Protein AF-A0A0R3T0G6-F1 (afdb_monomer)

Organism: Rodentolepis nana (NCBI:txid102285)

InterPro domains:
  IPR041491 TRPM, SLOG domain [PF18139] (100-317)
  IPR050927 Transient receptor potential cation channel M [PTHR13800] (101-394)

Nearest PDB structures (foldseek):
  8bdc-assembly1_A  TM=7.929E-01  e=3.494E-20  Homo sapiens
  6puu-assembly1_A  TM=8.018E-01  e=2.169E-19  Homo sapiens
  7aov-assembly2_B  TM=7.720E-01  e=1.718E-18  Danio rerio
  6d73-assembly1_C  TM=7.377E-01  e=2.191E-12  Danio rerio
  8e4n-assembly1_A  TM=6.804E-01  e=4.549E-12  Mus musculus

pLDDT: mean 75.4, std 18.1, range [27.94, 96.12]

Mean predicted aligned error: 11.77 Å

Foldseek 3Di:
DDDDDDDDDPDPPPPPDQPVVVQQVPAFFKAQAEAAFDDDDPVSNQAGPLGDGVVPHDHDPPYDPPDHDDDLVSIDTDGGDQFDFAEDEDDDDDDQDDDAPLVLVQCQLQVAEEEEQQFPDPVVNNVQNSQVVQVVVVVPDPDPRPRHAYERQHACQQAPQSVQRGDPPDPPDSGDYTYDYADPPPPPAWRGHGDPRHPYYHHQHSNRHRDRVVRCSLVVVVVVVVVQQDDPDDPAGGAAEAEEDAADALVVLVSLLVCVVVLHAYEQAAPRHHVSPLLVLLLVQCVVPVVDLDHDPVSLVVSLVSLVVRCVVCVVVDDPPDDSVVSSVSSNSNNVSVLRYFYDYPPPPVDPDRSSLRRLLSSLSSPDPDLVRSCVSCVLSVHNVSSVVPVVVPPDDDDDDDDDHDNSYHYYYD

Secondary structure (DSSP, 8-state):
------------------HHHHHHHH-EEEEE-S--BPSSSTTGGGBBTTS-BGGGS---SS--TT--S--GGGEEEEEE-S--SEEEEE-S-----S--HHHHHHHHHHTPEEEE--BSSHHHH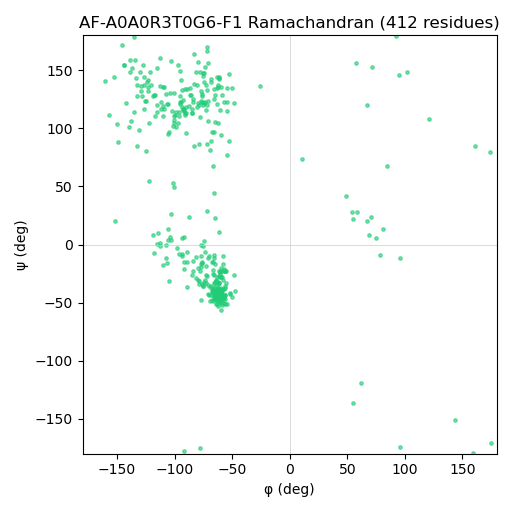HHHHHHHHHHHHHTT-SS-PPPPEEEEEEEGGGBTTGGGGS--S-TT-SS-EEEEE------SSSPBPBPSS-SEEEEE--S--S-SGGG-HHHHHHHHHHHHHS-SSTT-----EEEEEES--THHHHHHHHHHHTT--EEEE-SSSHHHHHHHHHHHHHHHTTTSSS--HHHHHHHHHHHHHHHHHTTTT--TT--HHHHHHHHHHHHHTGGGEEEE-TT-TT----HHHHHHHHHHHHS-S-HHHHHHHHHHTT-HHHHTTTTTTTT---------------EEE-

Solvent-accessible surface area (backbone atoms only — not comparable to full-atom values): 24269 Å² total; per-residue (Å²): 137,88,81,89,84,86,87,85,76,89,69,83,77,78,75,81,71,56,70,67,60,53,44,44,73,76,38,63,39,43,37,40,42,62,89,37,63,30,87,69,66,87,75,26,68,47,21,21,69,50,46,38,41,62,94,73,47,58,86,46,93,81,62,69,90,86,72,88,71,83,57,78,84,42,44,41,78,75,46,53,49,59,59,77,72,45,80,44,77,53,78,86,80,88,87,83,63,93,71,28,69,50,60,40,50,26,33,70,55,42,58,29,35,38,38,33,56,42,41,64,47,80,72,47,47,34,58,35,33,30,48,55,51,53,54,60,61,43,78,78,44,99,58,88,65,82,79,78,49,28,38,15,56,29,38,44,36,25,40,38,67,47,72,43,52,42,65,78,87,65,98,81,50,103,65,45,73,32,63,35,69,66,61,85,71,85,59,92,68,69,50,37,21,69,43,85,68,51,72,41,76,48,71,42,67,67,30,39,22,60,38,69,83,81,30,51,45,68,62,50,46,53,54,51,52,52,56,48,40,44,39,96,46,96,92,51,62,30,39,53,57,37,40,42,42,63,18,46,56,77,68,50,47,59,52,51,42,54,36,50,78,72,71,37,24,35,38,36,29,29,89,52,40,62,47,17,34,53,50,44,52,55,49,52,50,41,68,74,25,73,89,49,96,56,73,54,71,68,59,47,53,50,53,42,51,53,42,45,52,52,49,59,78,38,50,93,76,59,52,96,83,69,47,46,66,61,51,49,53,37,48,54,54,48,60,73,43,50,69,39,53,35,77,44,52,88,84,46,80,86,50,94,70,49,55,37,56,49,54,51,47,31,51,39,64,59,40,63,93,48,67,65,61,33,50,53,51,30,55,66,47,71,38,52,75,65,47,62,68,60,53,68,76,52,92,74,88,82,92,76,94,82,90,87,79,74,71,82,44,33,36,43,35,86

Structure (mmCIF, N/CA/C/O backbone):
data_AF-A0A0R3T0G6-F1
#
_entry.id   AF-A0A0R3T0G6-F1
#
loop_
_atom_site.group_PDB
_atom_site.id
_atom_site.type_symbol
_atom_site.label_atom_id
_atom_site.label_alt_id
_atom_site.label_comp_id
_atom_site.label_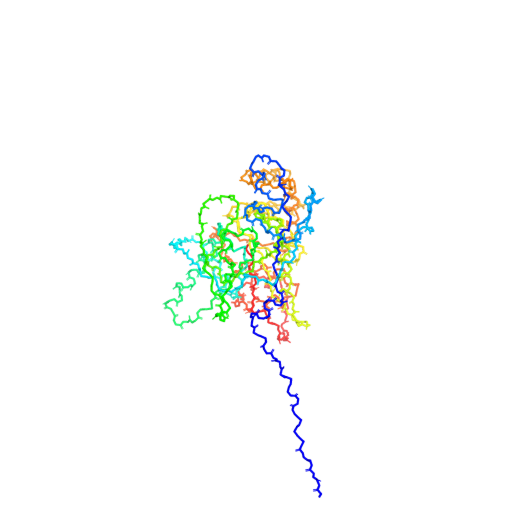asym_id
_atom_site.label_entity_id
_atom_site.label_seq_id
_atom_site.pdbx_PDB_ins_code
_atom_site.Cartn_x
_atom_site.Cartn_y
_atom_site.Cartn_z
_atom_site.occupancy
_atom_site.B_iso_or_equiv
_atom_site.auth_seq_id
_atom_site.auth_comp_id
_atom_site.auth_asym_id
_atom_site.auth_atom_id
_atom_site.pdbx_PDB_model_num
ATOM 1 N N . MET A 1 1 ? -40.912 -31.805 -55.512 1.00 36.72 1 MET A N 1
ATOM 2 C CA . MET A 1 1 ? -41.534 -31.071 -54.392 1.00 36.72 1 MET A CA 1
ATOM 3 C C . MET A 1 1 ? -40.579 -31.094 -53.217 1.00 36.72 1 MET A C 1
ATOM 5 O O . MET A 1 1 ? -40.365 -32.124 -52.598 1.00 36.72 1 MET A O 1
ATOM 9 N N . SER A 1 2 ? -39.932 -29.956 -53.027 1.00 33.06 2 SER A N 1
ATOM 10 C CA . SER A 1 2 ? -39.100 -29.554 -51.898 1.00 33.06 2 SER A CA 1
ATOM 11 C C . SER A 1 2 ? -39.888 -29.522 -50.587 1.00 33.06 2 SER A C 1
ATOM 13 O O . SER A 1 2 ? -41.021 -29.050 -50.604 1.00 33.06 2 SER A O 1
ATOM 15 N N . ASN A 1 3 ? -39.270 -29.900 -49.460 1.00 27.94 3 ASN A N 1
ATOM 16 C CA . ASN A 1 3 ? -39.551 -29.234 -48.184 1.00 27.94 3 ASN A CA 1
ATOM 17 C C . ASN A 1 3 ? -38.429 -29.372 -47.135 1.00 27.94 3 ASN A C 1
ATOM 19 O O . ASN A 1 3 ? -38.175 -30.434 -46.577 1.00 27.94 3 ASN A O 1
ATOM 23 N N . ASN A 1 4 ? -37.818 -28.212 -46.890 1.00 30.08 4 ASN A N 1
ATOM 24 C CA . ASN A 1 4 ? -37.113 -27.714 -45.709 1.00 30.08 4 ASN A CA 1
ATOM 25 C C . ASN A 1 4 ? -37.511 -28.304 -44.344 1.00 30.08 4 ASN A C 1
ATOM 27 O O . ASN A 1 4 ? -38.683 -28.244 -43.980 1.00 30.08 4 ASN A O 1
ATOM 31 N N . ARG A 1 5 ? -36.495 -28.616 -43.524 1.00 31.72 5 ARG A N 1
ATOM 32 C CA . ARG A 1 5 ? -36.278 -28.109 -42.144 1.00 31.72 5 ARG A CA 1
ATOM 33 C C . ARG A 1 5 ? -34.750 -28.103 -41.938 1.00 31.72 5 ARG A C 1
ATOM 35 O O . ARG A 1 5 ? -34.144 -29.160 -41.934 1.00 31.72 5 ARG A O 1
ATOM 42 N N . GLY A 1 6 ? -34.029 -26.985 -41.978 1.00 29.14 6 GLY A N 1
ATOM 43 C CA . GLY A 1 6 ? -34.142 -25.860 -41.057 1.00 29.14 6 GLY A CA 1
ATOM 44 C C . GLY A 1 6 ? -33.298 -26.118 -39.801 1.00 29.14 6 GLY A C 1
ATOM 45 O O . GLY A 1 6 ? -33.872 -26.316 -38.740 1.00 29.14 6 GLY A O 1
ATOM 46 N N . SER A 1 7 ? -31.961 -26.143 -39.916 1.00 30.02 7 SER A N 1
ATOM 47 C CA . SER A 1 7 ? -31.064 -26.083 -38.751 1.00 30.02 7 SER A CA 1
ATOM 48 C C . SER A 1 7 ? -30.452 -24.688 -38.676 1.00 30.02 7 SER A C 1
ATOM 50 O O . SER A 1 7 ? -29.509 -24.353 -39.391 1.00 30.02 7 SER A O 1
ATOM 52 N N . ILE A 1 8 ? -31.070 -23.849 -37.848 1.00 38.97 8 ILE A N 1
ATOM 53 C CA . ILE A 1 8 ? -30.521 -22.577 -37.395 1.00 38.97 8 ILE A CA 1
ATOM 54 C C . ILE A 1 8 ? -29.906 -22.854 -36.028 1.00 38.97 8 ILE A C 1
ATOM 56 O O . ILE A 1 8 ? -30.617 -22.942 -35.033 1.00 38.97 8 ILE A O 1
ATOM 60 N N . THR A 1 9 ? -28.583 -22.930 -35.970 1.00 34.03 9 THR A N 1
ATOM 61 C CA . THR A 1 9 ? -27.836 -22.660 -34.741 1.00 34.03 9 THR A CA 1
ATOM 62 C C . THR A 1 9 ? -26.688 -21.724 -35.088 1.00 34.03 9 THR A C 1
ATOM 64 O O . THR A 1 9 ? -25.561 -22.149 -35.326 1.00 34.03 9 THR A O 1
ATOM 67 N N . LYS A 1 10 ? -26.980 -20.416 -35.116 1.00 35.62 10 LYS A N 1
ATOM 68 C CA . LYS A 1 10 ? -25.964 -19.394 -34.834 1.00 35.62 10 LYS A CA 1
ATOM 69 C C . LYS A 1 10 ? -25.633 -19.507 -33.345 1.00 35.62 10 LYS A C 1
ATOM 71 O O . LYS A 1 10 ? -26.196 -18.791 -32.524 1.00 35.62 10 LYS A O 1
ATOM 76 N N . GLY A 1 11 ? -24.779 -20.468 -33.010 1.00 30.89 11 GLY A N 1
ATOM 77 C CA . GLY A 1 11 ? -24.070 -20.474 -31.741 1.00 30.89 11 GLY A CA 1
ATOM 78 C C . GLY A 1 11 ? -23.012 -19.384 -31.805 1.00 30.89 11 GLY A C 1
ATOM 79 O O . GLY A 1 11 ? -22.123 -19.422 -32.650 1.00 30.89 11 GLY A O 1
ATOM 80 N N . THR A 1 12 ? -23.150 -18.373 -30.961 1.00 35.06 12 THR A N 1
ATOM 81 C CA . THR A 1 12 ? -22.113 -17.391 -30.661 1.00 35.06 12 THR A CA 1
ATOM 82 C C . THR A 1 12 ? -20.902 -18.129 -30.086 1.00 35.06 12 THR A C 1
ATOM 84 O O . THR A 1 12 ? -20.839 -18.401 -28.890 1.00 35.06 12 THR A O 1
ATOM 87 N N . GLU A 1 13 ? -19.939 -18.483 -30.938 1.00 34.31 13 GLU A N 1
ATOM 88 C CA . GLU A 1 13 ? -18.607 -18.902 -30.502 1.00 34.31 13 GLU A CA 1
ATOM 89 C C . GLU A 1 13 ? -17.911 -17.699 -29.854 1.00 34.31 13 GLU A C 1
ATOM 91 O O . GLU A 1 13 ? -17.330 -16.842 -30.523 1.00 34.31 13 GLU A O 1
ATOM 96 N N . VAL A 1 14 ? -17.972 -17.613 -28.524 1.00 41.06 14 VAL A N 1
ATOM 97 C CA . VAL A 1 14 ? -17.031 -16.792 -27.759 1.00 41.06 14 VAL A CA 1
ATOM 98 C C . VAL A 1 14 ? -15.671 -17.466 -27.898 1.00 41.06 14 VAL A C 1
ATOM 100 O O . VAL A 1 14 ? -15.364 -18.446 -27.226 1.00 41.06 14 VAL A O 1
ATOM 103 N N . ARG A 1 15 ? -14.874 -16.976 -28.845 1.00 45.06 15 ARG A N 1
ATOM 104 C CA . ARG A 1 15 ? -13.513 -17.443 -29.102 1.00 45.06 15 ARG A CA 1
ATOM 105 C C . ARG A 1 15 ? -12.660 -17.114 -27.872 1.00 45.06 15 ARG A C 1
ATOM 107 O O . ARG A 1 15 ? -12.347 -15.950 -27.639 1.00 45.06 15 ARG A O 1
ATOM 114 N N . THR A 1 16 ? -12.319 -18.118 -27.066 1.00 47.94 16 THR A N 1
ATOM 115 C CA . THR A 1 16 ? -11.455 -17.959 -25.889 1.00 47.94 16 THR A CA 1
ATOM 116 C C . THR A 1 16 ? -10.074 -17.487 -26.347 1.00 47.94 16 THR A C 1
ATOM 118 O O . THR A 1 16 ? -9.310 -18.249 -26.941 1.00 47.94 16 THR A O 1
ATOM 121 N N . GLU A 1 17 ? -9.763 -16.210 -26.139 1.00 59.84 17 GLU A N 1
ATOM 122 C CA . GLU A 1 17 ? -8.442 -15.652 -26.427 1.00 59.84 17 GLU A CA 1
ATOM 123 C C . GLU A 1 17 ? -7.385 -16.353 -25.554 1.00 59.84 17 GLU A C 1
ATOM 125 O O . GLU A 1 17 ? -7.606 -16.604 -24.366 1.00 59.84 17 GLU A O 1
ATOM 130 N N . ARG A 1 18 ? -6.224 -16.705 -26.130 1.00 78.88 18 ARG A N 1
ATOM 131 C CA . ARG A 1 18 ? -5.099 -17.228 -25.337 1.00 78.88 18 ARG A CA 1
ATOM 132 C C . ARG A 1 18 ? -4.639 -16.131 -24.372 1.00 78.88 18 ARG A C 1
ATOM 134 O O . ARG A 1 18 ? -4.458 -14.996 -24.800 1.00 78.88 18 ARG A O 1
ATOM 141 N N . LYS A 1 19 ? -4.403 -16.473 -23.099 1.00 80.31 19 LYS A N 1
ATOM 142 C CA . LYS A 1 19 ? -4.016 -15.519 -22.036 1.00 80.31 19 LYS A CA 1
ATOM 143 C C . LYS A 1 19 ? -2.889 -14.564 -22.455 1.00 80.31 19 LYS A C 1
ATOM 145 O O . LYS A 1 19 ? -2.961 -13.378 -22.170 1.00 80.31 19 LYS A O 1
ATOM 150 N N . GLU A 1 20 ? -1.887 -15.062 -23.174 1.00 80.44 20 GLU A N 1
ATOM 151 C CA . GLU A 1 20 ? -0.769 -14.263 -23.695 1.00 80.44 20 GLU A CA 1
ATOM 152 C C . GLU A 1 20 ? -1.217 -13.169 -24.672 1.00 80.44 20 GLU A C 1
ATOM 154 O O . GLU A 1 20 ? -0.789 -12.025 -24.549 1.00 80.44 20 GLU A O 1
ATOM 159 N N . ALA A 1 21 ? -2.111 -13.501 -25.609 1.00 84.25 21 ALA A N 1
ATOM 160 C CA . ALA A 1 21 ? -2.641 -12.546 -26.578 1.00 84.25 21 ALA A CA 1
ATOM 161 C C . ALA A 1 21 ? -3.460 -11.456 -25.875 1.00 84.25 21 ALA A C 1
ATOM 163 O O . ALA A 1 21 ? -3.279 -10.273 -26.163 1.00 84.25 21 ALA A O 1
ATOM 164 N N . PHE A 1 22 ? -4.265 -11.844 -24.878 1.00 88.44 22 PHE A N 1
ATOM 165 C CA . PHE A 1 22 ? -4.980 -10.889 -24.035 1.00 88.44 22 PHE A CA 1
ATOM 166 C C . PHE A 1 22 ? -4.008 -9.945 -23.314 1.00 88.44 22 PHE A C 1
ATOM 168 O O . PHE A 1 22 ? -4.213 -8.731 -23.329 1.00 88.44 22 PHE A O 1
ATOM 175 N N . ILE A 1 23 ? -2.934 -10.478 -22.718 1.00 88.62 23 ILE A N 1
ATOM 176 C CA . ILE A 1 23 ? -1.957 -9.675 -21.974 1.00 88.62 23 ILE A CA 1
ATOM 177 C C . ILE A 1 23 ? -1.241 -8.684 -22.899 1.00 88.62 23 ILE A C 1
ATOM 179 O O . ILE A 1 23 ? -1.234 -7.486 -22.627 1.00 88.62 23 ILE A O 1
ATOM 183 N N . GLN A 1 24 ? -0.691 -9.157 -24.017 1.00 86.31 24 GLN A N 1
ATOM 184 C CA . GLN A 1 24 ? 0.050 -8.314 -24.963 1.00 86.31 24 GLN A CA 1
ATOM 185 C C . GLN A 1 24 ? -0.830 -7.235 -25.606 1.00 86.31 24 GLN A C 1
ATOM 187 O O . GLN A 1 24 ? -0.342 -6.169 -25.975 1.00 86.31 24 GLN A O 1
ATOM 192 N N . ARG A 1 25 ? -2.134 -7.495 -25.732 1.00 90.25 25 ARG A N 1
ATOM 193 C CA . ARG A 1 25 ? -3.093 -6.540 -26.285 1.00 90.25 25 ARG A CA 1
ATOM 194 C C . ARG A 1 25 ? -3.469 -5.422 -25.312 1.00 90.25 25 ARG A C 1
ATOM 196 O O . ARG A 1 25 ? -3.755 -4.317 -25.764 1.00 90.25 25 ARG A O 1
ATOM 203 N N . HIS A 1 26 ? -3.520 -5.707 -24.012 1.00 92.81 26 HIS A N 1
ATOM 204 C CA . HIS A 1 26 ? -4.090 -4.785 -23.021 1.00 92.81 26 HIS A CA 1
ATOM 205 C C . HIS A 1 26 ? -3.058 -4.153 -22.083 1.00 92.81 26 HIS A C 1
ATOM 207 O O . HIS A 1 26 ? -3.363 -3.137 -21.460 1.00 92.81 26 HIS A O 1
ATOM 213 N N . PHE A 1 27 ? -1.851 -4.712 -21.987 1.00 93.81 27 PHE A N 1
ATOM 214 C CA . PHE A 1 27 ? -0.797 -4.206 -21.112 1.00 93.81 27 PHE A CA 1
ATOM 215 C C . PHE A 1 27 ? 0.444 -3.824 -21.914 1.00 93.81 27 PHE A C 1
ATOM 217 O O . PHE A 1 27 ? 0.890 -4.551 -22.800 1.00 93.81 27 PHE A O 1
ATOM 224 N N . SER A 1 28 ? 1.026 -2.683 -21.563 1.00 94.25 28 SER A N 1
ATOM 225 C CA . SER A 1 28 ? 2.181 -2.082 -22.228 1.00 94.25 28 SER A CA 1
ATOM 226 C C . SER A 1 28 ? 3.209 -1.618 -21.203 1.00 94.25 28 SER A C 1
ATOM 228 O O . SER A 1 28 ? 2.833 -1.338 -20.066 1.00 94.25 28 SER A O 1
ATOM 230 N N . TYR A 1 29 ? 4.463 -1.456 -21.615 1.00 93.50 29 TYR A N 1
ATOM 231 C CA . TYR A 1 29 ? 5.518 -0.879 -20.774 1.00 93.50 29 TYR A CA 1
ATOM 232 C C . TYR A 1 29 ? 5.990 0.479 -21.309 1.00 93.50 29 TYR A C 1
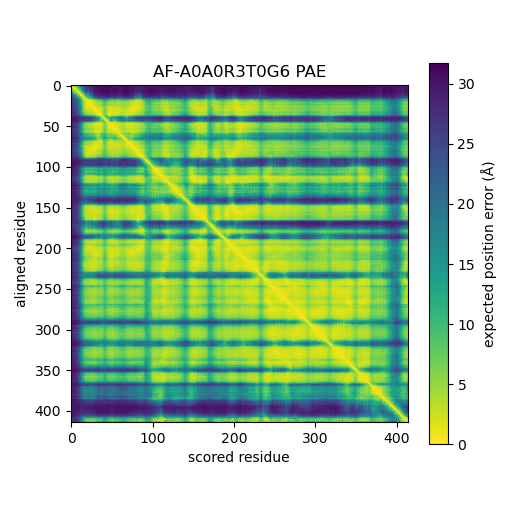ATOM 234 O O . TYR A 1 29 ? 5.752 0.830 -22.474 1.00 93.50 29 TYR A O 1
ATOM 242 N N . LYS A 1 30 ? 6.631 1.259 -20.437 1.00 94.75 30 LYS A N 1
ATOM 243 C CA . LYS A 1 30 ? 7.059 2.634 -20.705 1.00 94.75 30 LYS A CA 1
ATOM 244 C C . LYS A 1 30 ? 8.543 2.811 -20.422 1.00 94.75 30 LYS A C 1
ATOM 246 O O . LYS A 1 30 ? 9.065 2.280 -19.445 1.00 94.75 30 LYS A O 1
ATOM 251 N N . GLU A 1 31 ? 9.203 3.631 -21.230 1.00 94.75 31 GLU A N 1
ATOM 252 C CA . GLU A 1 31 ? 10.602 4.010 -21.018 1.00 94.75 31 GLU A CA 1
ATOM 253 C C . GLU A 1 31 ? 10.817 5.504 -21.262 1.00 94.75 31 GLU A C 1
ATOM 255 O O . GLU A 1 31 ? 10.121 6.136 -22.057 1.00 94.75 31 GLU A O 1
ATOM 260 N N . CYS A 1 32 ? 11.814 6.065 -20.577 1.00 94.50 32 CYS A N 1
ATOM 261 C CA . CYS A 1 32 ? 12.306 7.409 -20.855 1.00 94.50 32 CYS A CA 1
ATOM 262 C C . CYS A 1 32 ? 13.132 7.384 -22.148 1.00 94.50 32 CYS A C 1
ATOM 264 O O . CYS A 1 32 ? 14.113 6.650 -22.244 1.00 94.50 32 CYS A O 1
ATOM 266 N N . THR A 1 33 ? 12.755 8.175 -23.150 1.00 93.25 33 THR A N 1
ATOM 267 C CA . THR A 1 33 ? 13.373 8.147 -24.486 1.00 93.25 33 THR A CA 1
ATOM 268 C C . THR A 1 33 ? 14.571 9.080 -24.622 1.00 93.25 33 THR A C 1
ATOM 270 O O . THR A 1 33 ? 15.354 8.928 -25.558 1.00 93.25 33 THR A O 1
ATOM 273 N N . GLN A 1 34 ? 14.744 10.020 -23.687 1.00 90.56 34 GLN A N 1
ATOM 274 C CA . GLN A 1 34 ? 15.850 10.980 -23.676 1.00 90.56 34 GLN A CA 1
ATOM 275 C C . GLN A 1 34 ? 16.554 10.985 -22.323 1.00 90.56 34 GLN A C 1
ATOM 277 O O . GLN A 1 34 ? 15.931 11.197 -21.283 1.00 90.56 34 GLN A O 1
ATOM 282 N N . PHE A 1 35 ? 17.874 10.820 -22.346 1.00 90.56 35 PHE A N 1
ATOM 283 C CA . PHE A 1 35 ? 18.688 10.976 -21.149 1.00 90.56 35 PHE A CA 1
ATOM 284 C C . PHE A 1 35 ? 18.894 12.466 -20.861 1.00 90.56 35 PHE A C 1
ATOM 286 O O . PHE A 1 35 ? 19.637 13.137 -21.575 1.00 90.56 35 PHE A O 1
ATOM 293 N N . ILE A 1 36 ? 18.268 12.960 -19.795 1.00 90.00 36 ILE A N 1
ATOM 294 C CA . ILE A 1 36 ? 18.543 14.280 -19.216 1.00 90.00 36 ILE A CA 1
ATOM 295 C C . ILE A 1 36 ? 19.191 14.066 -17.849 1.00 90.00 36 ILE A C 1
ATOM 297 O O . ILE A 1 36 ? 18.531 13.456 -17.004 1.00 90.00 36 ILE A O 1
ATOM 301 N N . PRO A 1 37 ? 20.448 14.490 -17.628 1.00 87.94 37 PRO A N 1
ATOM 302 C CA . PRO A 1 37 ? 21.138 14.266 -16.364 1.00 87.94 37 PRO A CA 1
ATOM 303 C C . PRO A 1 37 ? 20.400 14.944 -15.210 1.00 87.94 37 PRO A C 1
ATOM 305 O O . PRO A 1 37 ? 19.863 16.038 -15.365 1.00 87.94 37 PRO A O 1
ATOM 308 N N . LEU A 1 38 ? 20.385 14.287 -14.054 1.00 84.12 38 LEU A N 1
ATOM 309 C CA . LEU A 1 38 ? 19.909 14.890 -12.818 1.00 84.12 38 LEU A CA 1
ATOM 310 C C . LEU A 1 38 ? 20.961 15.904 -12.338 1.00 84.12 38 LEU A C 1
ATOM 312 O O . LEU A 1 38 ? 22.126 15.547 -12.150 1.00 84.12 38 LEU A O 1
ATOM 316 N N . ASP A 1 39 ? 20.572 17.164 -12.155 1.00 71.12 39 ASP A N 1
ATOM 317 C CA . ASP A 1 39 ? 21.490 18.208 -11.694 1.00 71.12 39 ASP A CA 1
ATOM 318 C C . ASP A 1 39 ? 21.841 18.019 -10.204 1.00 71.12 39 ASP A C 1
ATOM 320 O O . ASP A 1 39 ? 20.960 17.831 -9.367 1.00 71.12 39 ASP A O 1
ATOM 324 N N . GLY A 1 40 ? 23.137 18.096 -9.864 1.00 59.25 40 GLY A N 1
ATOM 325 C CA . GLY A 1 40 ? 23.633 18.111 -8.478 1.00 59.25 40 GLY A CA 1
ATOM 326 C C . GLY A 1 40 ? 24.606 16.979 -8.113 1.00 59.25 40 GLY A C 1
ATOM 327 O O . GLY A 1 40 ? 24.208 15.848 -7.869 1.00 59.25 40 GLY A O 1
ATOM 328 N N . SER A 1 41 ? 25.892 17.319 -7.949 1.00 50.22 41 SER A N 1
ATOM 329 C CA . SER A 1 41 ? 27.036 16.438 -7.613 1.00 50.22 41 SER A CA 1
ATOM 330 C C . SER A 1 41 ? 27.519 15.480 -8.720 1.00 50.22 41 SER A C 1
ATOM 332 O O . SER A 1 41 ? 26.779 15.051 -9.603 1.00 50.22 41 SER A O 1
ATOM 334 N N . THR A 1 42 ? 28.805 15.125 -8.663 1.00 52.94 42 THR A N 1
ATOM 335 C CA . THR A 1 42 ? 29.534 14.302 -9.651 1.00 52.94 42 THR A CA 1
ATOM 336 C C . THR A 1 42 ? 28.947 12.898 -9.862 1.00 52.94 42 THR A C 1
ATOM 338 O O . THR A 1 42 ? 29.120 12.328 -10.936 1.00 52.94 42 THR A O 1
ATOM 341 N N . ASN A 1 43 ? 28.191 12.357 -8.896 1.00 51.97 43 ASN A N 1
ATOM 342 C CA . ASN A 1 43 ? 27.477 11.077 -9.025 1.00 51.97 43 ASN A CA 1
ATOM 343 C C . ASN A 1 43 ? 26.105 11.195 -9.722 1.00 51.97 43 ASN A C 1
ATOM 345 O O . AS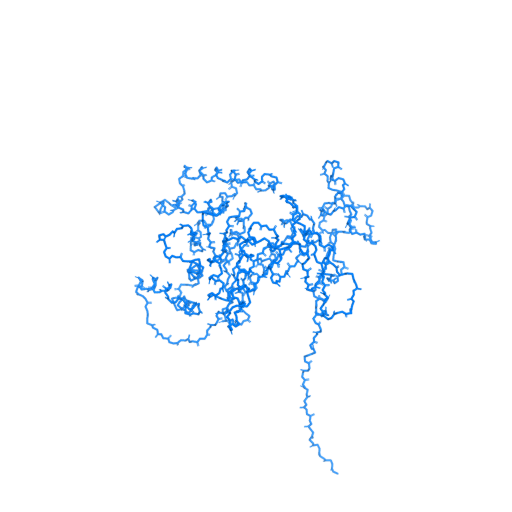N A 1 43 ? 25.626 10.207 -10.287 1.00 51.97 43 ASN A O 1
ATOM 349 N N . ALA A 1 44 ? 25.476 12.377 -9.725 1.00 54.38 44 ALA A N 1
ATOM 350 C CA . ALA A 1 44 ? 24.205 12.605 -10.421 1.00 54.38 44 ALA A CA 1
ATOM 351 C C . ALA A 1 44 ? 24.376 12.768 -11.938 1.00 54.38 44 ALA A C 1
ATOM 353 O O . ALA A 1 44 ? 23.458 12.457 -12.692 1.00 54.38 44 ALA A O 1
ATOM 354 N N . GLN A 1 45 ? 25.594 13.078 -12.407 1.00 58.88 45 GLN A N 1
ATOM 355 C CA . GLN A 1 45 ? 25.942 13.077 -13.837 1.00 58.88 45 GLN A CA 1
ATOM 356 C C . GLN A 1 45 ? 25.722 11.716 -14.529 1.00 58.88 45 GLN A C 1
ATOM 358 O O . GLN A 1 45 ? 25.669 11.652 -15.757 1.00 58.88 45 GLN A O 1
ATOM 363 N N . ASN A 1 46 ? 25.579 10.621 -13.768 1.00 83.12 46 ASN A N 1
ATOM 364 C CA . ASN A 1 46 ? 25.346 9.279 -14.304 1.00 83.12 46 ASN A CA 1
ATOM 365 C C . ASN A 1 46 ? 23.891 8.789 -14.169 1.00 83.12 46 ASN A C 1
ATOM 367 O O . ASN A 1 46 ? 23.609 7.623 -14.460 1.00 83.12 46 ASN A O 1
ATOM 371 N N . ARG A 1 47 ? 22.958 9.637 -13.718 1.00 88.44 47 ARG A N 1
ATOM 372 C CA . ARG A 1 47 ? 21.529 9.308 -13.629 1.00 88.44 47 ARG A CA 1
ATOM 373 C C . ARG A 1 47 ? 20.699 10.305 -14.413 1.00 88.44 47 ARG A C 1
ATOM 375 O O . ARG A 1 47 ? 20.984 11.495 -14.409 1.00 88.44 47 ARG A O 1
ATOM 382 N N . CYS A 1 48 ? 19.665 9.805 -15.071 1.00 91.19 48 CYS A N 1
ATOM 383 C CA . CYS A 1 48 ? 18.662 10.640 -15.696 1.00 91.19 48 CYS A CA 1
ATOM 384 C C . CYS A 1 48 ? 17.667 11.150 -14.643 1.00 91.19 48 CYS A C 1
ATOM 386 O O . CYS A 1 48 ? 17.460 10.488 -13.627 1.00 91.19 48 CYS A O 1
ATOM 388 N N . CYS A 1 49 ? 16.986 12.264 -14.906 1.00 90.31 49 CYS A N 1
ATOM 389 C CA . CYS A 1 49 ? 15.841 12.736 -14.124 1.00 90.31 49 CYS A CA 1
ATOM 390 C C . CYS A 1 49 ? 14.693 11.713 -14.014 1.00 90.31 49 CYS A C 1
ATOM 392 O O . CYS A 1 49 ? 13.947 11.748 -13.042 1.00 90.31 49 CYS A O 1
ATOM 394 N N . CYS A 1 50 ? 14.575 10.750 -14.941 1.00 90.81 50 CYS A N 1
ATOM 395 C CA . CYS A 1 50 ? 13.658 9.612 -14.776 1.00 90.81 50 CYS A CA 1
ATOM 396 C C . CYS A 1 50 ? 14.110 8.626 -13.679 1.00 90.81 50 CYS A C 1
ATOM 398 O O . CYS A 1 50 ? 13.370 7.715 -13.325 1.00 90.81 50 CYS A O 1
ATOM 400 N N . GLY A 1 51 ? 15.331 8.787 -13.163 1.00 89.75 51 GLY A N 1
ATOM 401 C CA . GLY A 1 51 ? 15.970 7.987 -12.125 1.00 89.75 51 GLY A CA 1
ATOM 402 C C . GLY A 1 51 ? 16.883 6.874 -12.644 1.00 89.75 51 GLY A C 1
ATOM 403 O O . GLY A 1 51 ? 17.638 6.297 -11.852 1.00 89.75 51 GLY A O 1
ATOM 404 N N . GLU A 1 52 ? 16.857 6.562 -13.945 1.00 90.62 52 GLU A N 1
ATOM 405 C CA . GLU A 1 52 ? 17.667 5.483 -14.526 1.00 90.62 52 GLU A CA 1
ATOM 406 C C . GLU A 1 52 ? 19.142 5.863 -14.670 1.00 90.62 52 GLU A C 1
ATOM 408 O O . GLU A 1 52 ? 19.478 7.020 -14.923 1.00 90.62 52 GLU A O 1
ATOM 413 N N . LYS A 1 53 ? 20.046 4.891 -14.529 1.00 89.31 53 LYS A N 1
ATOM 414 C CA . LYS A 1 53 ? 21.477 5.113 -14.771 1.00 89.31 53 LYS A CA 1
ATOM 415 C C . LYS A 1 53 ? 21.760 5.203 -16.270 1.00 89.31 53 LYS A C 1
ATOM 417 O O . LYS A 1 53 ? 21.153 4.484 -17.054 1.00 89.31 53 LYS A O 1
ATOM 422 N N . LYS A 1 54 ? 22.745 6.010 -16.676 1.00 88.75 54 LYS A N 1
ATOM 423 C CA . LYS A 1 54 ? 23.080 6.253 -18.094 1.00 88.75 54 LYS A CA 1
ATOM 424 C C . LYS A 1 54 ? 23.281 4.971 -18.908 1.00 88.75 54 LYS A C 1
ATOM 426 O O . LYS A 1 54 ? 22.792 4.877 -20.022 1.00 88.75 54 LYS A O 1
ATOM 431 N N . PHE A 1 55 ? 23.967 3.980 -18.340 1.00 88.00 55 PHE A N 1
ATOM 432 C CA . PHE A 1 55 ? 24.255 2.704 -19.009 1.00 88.00 55 PHE A CA 1
ATOM 433 C C . PHE A 1 55 ? 23.062 1.737 -19.082 1.00 88.00 55 PHE A C 1
ATOM 435 O O . PHE A 1 55 ? 23.112 0.774 -19.837 1.00 88.00 55 PHE A O 1
ATOM 442 N N . HIS A 1 56 ? 22.008 1.977 -18.300 1.00 87.88 56 HIS A N 1
ATOM 443 C CA . HIS A 1 56 ? 20.754 1.218 -18.323 1.00 87.88 56 HIS A CA 1
ATOM 444 C C . HIS A 1 56 ? 19.600 2.009 -18.953 1.00 87.88 56 HIS A C 1
ATOM 446 O O . HIS A 1 56 ? 18.478 1.513 -19.014 1.00 87.88 56 HIS A O 1
ATOM 452 N N . HIS A 1 57 ? 19.847 3.249 -19.376 1.00 91.88 57 HIS A N 1
ATOM 453 C CA . HIS A 1 57 ? 18.828 4.097 -19.966 1.00 91.88 57 HIS A CA 1
ATOM 454 C C . HIS A 1 57 ? 18.418 3.544 -21.333 1.00 91.88 57 HIS A C 1
ATOM 456 O O . HIS A 1 57 ? 19.265 3.115 -22.118 1.00 91.88 57 HIS A O 1
ATOM 462 N N . PHE A 1 58 ? 17.121 3.585 -21.631 1.00 89.62 58 PHE A N 1
ATOM 463 C CA . PHE A 1 58 ? 16.595 3.137 -22.913 1.00 89.62 58 PHE A CA 1
ATOM 464 C C . PHE A 1 58 ? 17.198 3.947 -24.071 1.00 89.62 58 PHE A C 1
ATOM 466 O O . PHE A 1 58 ? 17.323 5.173 -24.001 1.00 89.62 58 PHE A O 1
ATOM 473 N N . VAL A 1 59 ? 17.591 3.254 -25.139 1.00 86.75 59 VAL A N 1
ATOM 474 C CA . VAL A 1 59 ? 18.169 3.866 -26.339 1.00 86.75 59 VAL A CA 1
ATOM 475 C C . VAL A 1 59 ? 17.066 3.979 -27.384 1.00 86.75 59 VAL A C 1
ATOM 477 O O . VAL A 1 59 ? 16.710 2.995 -28.023 1.00 86.75 59 VAL A O 1
ATOM 480 N N . SER A 1 60 ? 16.502 5.179 -27.526 1.00 84.00 60 SER A N 1
ATOM 481 C CA . SER A 1 60 ? 15.483 5.462 -28.539 1.00 84.00 60 SER A CA 1
ATOM 482 C C . SER A 1 60 ? 16.119 5.716 -29.906 1.00 84.00 60 SER A C 1
ATOM 484 O O . SER A 1 60 ? 17.085 6.470 -30.009 1.00 84.00 60 SER A O 1
ATOM 486 N N . GLU A 1 61 ? 15.532 5.151 -30.962 1.00 80.06 61 GLU A N 1
ATOM 487 C CA . GLU A 1 61 ? 15.902 5.448 -32.355 1.00 80.06 61 GLU A CA 1
ATOM 488 C C . GLU A 1 61 ? 15.559 6.899 -32.747 1.00 80.06 61 GLU A C 1
ATOM 490 O O . GLU A 1 61 ? 16.221 7.492 -33.594 1.00 80.06 61 GLU A O 1
ATOM 495 N N . ASN A 1 62 ? 14.576 7.508 -32.073 1.00 79.31 62 ASN A N 1
ATOM 496 C CA . ASN A 1 62 ? 14.118 8.880 -32.304 1.00 79.31 62 ASN A CA 1
ATOM 497 C C . ASN A 1 62 ? 14.691 9.850 -31.255 1.00 79.31 62 ASN A C 1
ATOM 499 O O . ASN A 1 62 ? 13.954 10.566 -30.568 1.00 79.31 62 ASN A O 1
ATOM 503 N N . TYR A 1 63 ? 16.015 9.854 -31.080 1.00 77.62 63 TYR A N 1
ATOM 504 C CA . TYR A 1 63 ? 16.678 10.746 -30.125 1.00 77.62 63 TYR A CA 1
ATOM 505 C C . TYR A 1 63 ? 16.514 12.227 -30.530 1.00 77.62 63 TYR A C 1
ATOM 507 O O . TYR A 1 63 ? 16.800 12.603 -31.667 1.00 77.62 63 TYR A O 1
ATOM 515 N N . ARG A 1 64 ? 16.053 13.088 -29.611 1.00 79.75 64 ARG A N 1
ATOM 516 C CA . ARG A 1 64 ? 15.767 14.507 -29.887 1.00 79.75 64 ARG A CA 1
ATOM 517 C C . ARG A 1 64 ? 16.945 15.360 -29.418 1.00 79.75 64 ARG A C 1
ATOM 519 O O . ARG A 1 64 ? 17.179 15.494 -28.224 1.00 79.75 64 ARG A O 1
ATOM 526 N N . THR A 1 65 ? 17.653 16.004 -30.344 1.00 72.00 65 THR A N 1
ATOM 527 C CA . THR A 1 65 ? 18.899 16.739 -30.043 1.00 72.00 65 THR A CA 1
ATOM 528 C C . THR A 1 65 ? 18.710 18.057 -29.282 1.00 72.00 65 THR A C 1
ATOM 530 O O . THR A 1 65 ? 19.663 18.554 -28.695 1.00 72.00 65 THR A O 1
ATOM 533 N N . ASN A 1 66 ? 17.500 18.631 -29.273 1.00 76.44 66 ASN A N 1
ATOM 534 C CA . ASN A 1 66 ? 17.238 19.975 -28.731 1.00 76.44 66 ASN A CA 1
ATOM 535 C C . ASN A 1 66 ? 16.513 19.972 -27.371 1.00 76.44 66 ASN A C 1
ATOM 537 O O . ASN A 1 66 ? 15.999 21.006 -26.944 1.00 76.44 66 ASN A O 1
ATOM 541 N N . VAL A 1 67 ? 16.429 18.828 -26.688 1.00 77.69 67 VAL A N 1
ATOM 542 C CA . VAL A 1 67 ? 15.774 18.733 -25.375 1.00 77.69 67 VAL A CA 1
ATOM 543 C C . VAL A 1 67 ? 16.806 18.969 -24.276 1.00 77.69 67 VAL A C 1
ATOM 545 O O . VAL A 1 67 ? 17.686 18.146 -24.061 1.00 77.69 67 VAL A O 1
ATOM 548 N N . GLN A 1 68 ? 16.690 20.097 -23.575 1.00 77.56 68 GLN A N 1
ATOM 549 C CA . GLN A 1 68 ? 17.610 20.469 -22.488 1.00 77.56 68 GLN A CA 1
ATOM 550 C C . GLN A 1 68 ? 16.997 20.325 -21.091 1.00 77.56 68 GLN A C 1
ATOM 552 O O . GLN A 1 68 ? 17.722 20.304 -20.102 1.00 77.56 68 GLN A O 1
ATOM 557 N N . LYS A 1 69 ? 15.667 20.213 -20.994 1.00 88.00 69 LYS A N 1
ATOM 558 C CA . LYS A 1 69 ? 14.942 20.087 -19.728 1.00 88.00 69 LYS A CA 1
ATOM 559 C C . LYS A 1 69 ? 14.111 18.814 -19.731 1.00 88.00 69 LYS A C 1
ATOM 561 O O . LYS A 1 69 ? 13.429 18.524 -20.711 1.00 88.00 69 LYS A O 1
ATOM 566 N N . TRP A 1 70 ? 14.157 18.075 -18.627 1.00 90.56 70 TRP A N 1
ATOM 567 C CA . TRP A 1 70 ? 13.349 16.874 -18.469 1.00 90.56 70 TRP A CA 1
ATOM 568 C C . TRP A 1 70 ? 11.875 17.229 -18.249 1.00 90.56 70 TRP A C 1
ATOM 570 O O . TRP A 1 70 ? 11.558 18.133 -17.473 1.00 90.56 70 TRP A O 1
ATOM 580 N N . SER A 1 71 ? 10.982 16.493 -18.906 1.00 91.00 71 SER A N 1
ATOM 581 C CA . SER A 1 71 ? 9.544 16.514 -18.644 1.00 91.00 71 SER A CA 1
ATOM 582 C C . SER A 1 71 ? 8.974 15.091 -18.700 1.00 91.00 71 SER A C 1
ATOM 584 O O . SER A 1 71 ? 9.578 14.217 -19.333 1.00 91.00 71 SER A O 1
ATOM 586 N N . PRO A 1 72 ? 7.803 14.843 -18.086 1.00 90.44 72 PRO A N 1
ATOM 587 C CA . PRO A 1 72 ? 7.119 13.553 -18.183 1.00 90.44 72 PRO A CA 1
ATOM 588 C C . PRO A 1 72 ? 6.811 13.107 -19.621 1.00 90.44 72 PRO A C 1
ATOM 590 O O . PRO A 1 72 ? 6.699 11.912 -19.862 1.00 90.44 72 PRO A O 1
ATOM 593 N N . ASP A 1 73 ? 6.743 14.032 -20.585 1.00 91.25 73 ASP A N 1
ATOM 594 C CA . ASP A 1 73 ? 6.500 13.725 -22.007 1.00 91.25 73 ASP A CA 1
ATOM 595 C C . ASP A 1 73 ? 7.647 12.945 -22.663 1.00 91.25 73 ASP A C 1
ATOM 597 O O . ASP A 1 73 ? 7.488 12.396 -23.751 1.00 91.25 73 ASP A O 1
ATOM 601 N N . LEU A 1 74 ? 8.815 12.903 -22.016 1.00 92.25 74 LEU A N 1
ATOM 602 C CA . LEU A 1 74 ? 9.945 12.083 -22.448 1.00 92.25 74 LEU A CA 1
ATOM 603 C C . LEU A 1 74 ? 9.751 10.605 -22.097 1.00 92.25 74 LEU A C 1
ATOM 605 O O . LEU A 1 74 ? 10.535 9.773 -22.546 1.00 92.25 74 LEU A O 1
ATOM 609 N N . ILE A 1 75 ? 8.738 10.267 -21.297 1.00 93.94 75 ILE A N 1
ATOM 610 C CA . ILE A 1 75 ? 8.341 8.889 -21.025 1.00 93.94 75 ILE A CA 1
ATOM 611 C C . ILE A 1 75 ? 7.282 8.475 -22.042 1.00 93.94 75 ILE A C 1
ATOM 613 O O . ILE A 1 75 ? 6.141 8.937 -22.012 1.00 93.94 75 ILE A O 1
ATOM 617 N N . GLU A 1 76 ? 7.642 7.531 -22.902 1.00 94.50 76 GLU A N 1
ATOM 618 C CA . GLU A 1 76 ? 6.774 7.043 -23.969 1.00 94.50 76 GLU A CA 1
ATOM 619 C C . GLU A 1 76 ? 6.425 5.566 -23.748 1.00 94.50 76 GLU A C 1
ATOM 621 O O . GLU A 1 76 ? 7.165 4.806 -23.118 1.00 94.50 76 GLU A O 1
ATOM 626 N N . THR A 1 77 ? 5.259 5.149 -24.245 1.00 94.56 77 THR A N 1
ATOM 627 C CA . THR A 1 77 ? 4.903 3.727 -24.304 1.00 94.56 77 THR A CA 1
ATOM 628 C C . THR A 1 77 ? 5.684 3.081 -25.441 1.00 94.56 77 THR A C 1
ATOM 630 O O . THR A 1 77 ? 5.517 3.479 -26.590 1.00 94.56 77 THR A O 1
ATOM 633 N N . ILE A 1 78 ? 6.504 2.077 -25.131 1.00 93.19 78 ILE A N 1
ATOM 634 C CA . ILE A 1 78 ? 7.405 1.464 -26.119 1.00 93.19 78 ILE A CA 1
ATOM 635 C C . ILE A 1 78 ? 6.734 0.304 -26.856 1.00 93.19 78 ILE A C 1
ATOM 637 O O . ILE A 1 78 ? 6.933 0.125 -28.054 1.00 93.19 78 ILE A O 1
ATOM 641 N N . GLY A 1 79 ? 5.909 -0.480 -26.162 1.00 91.62 79 GLY A N 1
ATOM 642 C CA . GLY A 1 79 ? 5.221 -1.613 -26.769 1.00 91.62 79 GLY A CA 1
ATOM 643 C C . GLY A 1 79 ? 4.428 -2.454 -25.769 1.00 91.62 79 GLY A C 1
ATOM 644 O O . GLY A 1 79 ? 4.277 -2.053 -24.608 1.00 91.62 79 GLY A O 1
ATOM 645 N N . PRO A 1 80 ? 3.915 -3.619 -26.210 1.00 92.31 80 PRO A N 1
ATOM 646 C CA . PRO A 1 80 ? 3.293 -4.619 -25.343 1.00 92.31 80 PRO A CA 1
ATOM 647 C C . PRO A 1 80 ? 4.202 -5.008 -24.179 1.00 92.31 80 PRO A C 1
ATOM 649 O O . PRO A 1 80 ? 5.420 -5.050 -24.344 1.00 92.31 80 PRO A O 1
ATOM 652 N N . THR A 1 81 ? 3.624 -5.318 -23.016 1.00 91.56 81 THR A N 1
ATOM 653 C CA . THR A 1 81 ? 4.409 -5.705 -21.836 1.00 91.56 81 THR A CA 1
ATOM 654 C C . THR A 1 81 ? 5.342 -6.879 -22.141 1.00 91.56 81 THR A C 1
ATOM 656 O O . THR A 1 81 ? 4.957 -7.875 -22.758 1.00 91.56 81 THR A O 1
ATOM 659 N N . ASN A 1 82 ? 6.583 -6.752 -21.685 1.00 88.44 82 ASN A N 1
ATOM 660 C CA . ASN A 1 82 ? 7.642 -7.749 -21.816 1.00 88.44 82 ASN A CA 1
ATOM 661 C C . ASN A 1 82 ? 7.942 -8.475 -20.490 1.00 88.44 82 ASN A C 1
ATOM 663 O O . ASN A 1 82 ? 8.839 -9.315 -20.446 1.00 88.44 82 ASN A O 1
ATOM 667 N N . ALA A 1 83 ? 7.178 -8.182 -19.433 1.00 90.12 83 ALA A N 1
ATOM 668 C CA . ALA A 1 83 ? 7.301 -8.783 -18.110 1.00 90.12 83 ALA A CA 1
ATOM 669 C C . ALA A 1 83 ? 5.917 -9.256 -17.626 1.00 90.12 83 ALA A C 1
ATOM 671 O O . ALA A 1 83 ? 5.093 -8.467 -17.164 1.00 90.12 83 ALA A O 1
ATOM 672 N N . TYR A 1 84 ? 5.633 -10.551 -17.788 1.00 90.12 84 TYR A N 1
ATOM 673 C CA . TYR A 1 84 ? 4.396 -11.204 -17.333 1.00 90.12 84 TYR A CA 1
ATOM 674 C C . TYR A 1 84 ? 4.602 -12.716 -17.238 1.00 90.12 84 TYR A C 1
ATOM 676 O O . TYR A 1 84 ? 5.207 -13.291 -18.125 1.00 90.12 84 TYR A O 1
ATOM 684 N N . GLY A 1 85 ? 4.072 -13.415 -16.243 1.00 87.25 85 GLY A N 1
ATOM 685 C CA . GLY A 1 85 ? 4.249 -14.868 -16.171 1.00 87.25 85 GLY A CA 1
ATOM 686 C C . GLY A 1 85 ? 4.405 -15.348 -14.745 1.00 87.25 85 GLY A C 1
ATOM 687 O O . GLY A 1 85 ? 3.860 -14.736 -13.827 1.00 87.25 85 GLY A O 1
ATOM 688 N N . VAL A 1 86 ? 5.132 -16.450 -14.581 1.00 85.94 86 VAL A N 1
ATOM 689 C CA . VAL A 1 86 ? 5.396 -17.055 -13.274 1.00 85.94 86 VAL A CA 1
ATOM 690 C C . VAL A 1 86 ? 6.825 -16.726 -12.861 1.00 85.94 86 VAL A C 1
ATOM 692 O O . VAL A 1 86 ? 7.756 -16.886 -13.649 1.00 85.94 86 VAL A O 1
ATOM 695 N N . ILE A 1 87 ? 6.987 -16.238 -11.632 1.00 84.69 87 ILE A N 1
ATOM 696 C CA . ILE A 1 87 ? 8.289 -15.897 -11.063 1.00 84.69 87 ILE A CA 1
ATOM 697 C C . ILE A 1 87 ? 8.773 -17.087 -10.242 1.00 84.69 87 ILE A C 1
ATOM 699 O O . ILE A 1 87 ? 8.126 -17.464 -9.267 1.00 84.69 87 ILE A O 1
ATOM 703 N N . ASP A 1 88 ? 9.934 -17.621 -10.607 1.00 82.56 88 ASP A N 1
ATOM 704 C CA . ASP A 1 88 ? 10.643 -18.611 -9.809 1.00 82.56 88 ASP A CA 1
ATOM 705 C C . ASP A 1 88 ? 11.748 -17.900 -9.021 1.00 82.56 88 ASP A C 1
ATOM 707 O O . ASP A 1 88 ? 12.722 -17.381 -9.578 1.00 82.56 88 ASP A O 1
ATOM 711 N N . PHE A 1 89 ? 11.581 -17.837 -7.702 1.00 79.50 89 PHE A N 1
ATOM 712 C CA . PHE A 1 89 ? 12.546 -17.201 -6.813 1.00 79.50 89 PHE A CA 1
ATOM 713 C C . PHE A 1 89 ? 13.752 -18.110 -6.590 1.00 79.50 89 PHE A C 1
ATOM 715 O O . PHE A 1 89 ? 13.617 -19.229 -6.099 1.00 79.50 89 PHE A O 1
ATOM 722 N N . TYR A 1 90 ? 14.950 -17.606 -6.886 1.00 68.50 90 TYR A N 1
ATOM 723 C CA . TYR A 1 90 ? 16.192 -18.295 -6.551 1.00 68.50 90 TYR A CA 1
ATOM 724 C C . TYR A 1 90 ? 16.785 -17.665 -5.285 1.00 68.50 90 TYR A C 1
ATOM 726 O O . TYR A 1 90 ? 17.311 -16.548 -5.330 1.00 68.50 90 TYR A O 1
ATOM 734 N N . SER A 1 91 ? 16.672 -18.351 -4.143 1.00 57.97 91 SER A N 1
ATOM 735 C CA . SER A 1 91 ? 17.215 -17.889 -2.860 1.00 57.97 91 SER A CA 1
ATOM 736 C C . SER A 1 91 ? 17.975 -18.995 -2.121 1.00 57.97 91 SER A C 1
ATOM 738 O O . SER A 1 91 ? 17.616 -20.169 -2.157 1.00 57.97 91 SER A O 1
ATOM 740 N N . GLY A 1 92 ? 19.061 -18.607 -1.448 1.00 46.47 92 GLY A N 1
ATOM 741 C CA . GLY A 1 92 ? 19.699 -19.413 -0.415 1.00 46.47 92 GLY A CA 1
ATOM 742 C C . GLY A 1 92 ? 19.109 -19.037 0.943 1.00 46.47 92 GLY A C 1
ATOM 743 O O . GLY A 1 92 ? 19.278 -17.902 1.375 1.00 46.47 92 GLY A O 1
ATOM 744 N N . ALA A 1 93 ? 18.455 -20.006 1.586 1.00 39.50 93 ALA A N 1
ATOM 745 C CA . ALA A 1 93 ? 17.867 -19.973 2.930 1.00 39.50 93 ALA A CA 1
ATOM 746 C C . ALA A 1 93 ? 16.655 -19.039 3.157 1.00 39.50 93 ALA A C 1
ATOM 748 O O . ALA A 1 93 ? 16.727 -17.813 3.086 1.00 39.50 93 ALA A O 1
ATOM 749 N N . HIS A 1 94 ? 15.542 -19.665 3.550 1.00 45.25 94 HIS A N 1
ATOM 750 C CA . HIS A 1 94 ? 14.365 -19.018 4.123 1.00 45.25 94 HIS A CA 1
ATOM 751 C C . HIS A 1 94 ? 14.650 -18.650 5.586 1.00 45.25 94 HIS A C 1
ATOM 753 O O . HIS A 1 94 ? 14.975 -19.525 6.387 1.00 45.25 94 HIS A O 1
ATOM 759 N N . GLN A 1 95 ? 14.525 -17.377 5.960 1.00 36.53 95 GLN A N 1
ATOM 760 C CA . GLN A 1 95 ? 14.472 -16.988 7.371 1.00 36.53 95 GLN A CA 1
ATOM 761 C C . GLN A 1 95 ? 13.008 -16.851 7.792 1.00 36.53 95 GLN A C 1
ATOM 763 O O . GLN A 1 95 ? 12.293 -15.982 7.297 1.00 36.53 95 GLN A O 1
ATOM 768 N N . LEU A 1 96 ? 12.581 -17.730 8.698 1.00 39.78 96 LEU A N 1
ATOM 769 C CA . LEU A 1 96 ? 11.271 -17.719 9.346 1.00 39.78 96 LEU A CA 1
ATOM 770 C C . LEU A 1 96 ? 11.428 -17.102 10.737 1.00 39.78 96 LEU A C 1
ATOM 772 O O . LEU A 1 96 ? 12.304 -17.530 11.485 1.00 39.78 96 LEU A O 1
ATOM 776 N N . ASN A 1 97 ? 10.590 -16.129 11.097 1.00 41.22 97 ASN A N 1
ATOM 777 C CA . ASN A 1 97 ? 10.571 -15.525 12.432 1.00 41.22 97 ASN A CA 1
ATOM 778 C C . ASN A 1 97 ? 9.131 -15.291 12.898 1.00 41.22 97 ASN A C 1
ATOM 780 O O . ASN A 1 97 ? 8.244 -15.048 12.088 1.00 41.22 97 ASN A O 1
ATOM 784 N N . LYS A 1 98 ? 8.922 -15.390 14.215 1.00 40.00 98 LYS A N 1
ATOM 785 C CA . LYS A 1 98 ? 7.606 -15.499 14.853 1.00 40.00 98 LYS A CA 1
ATOM 786 C C . LYS A 1 98 ? 6.943 -14.137 15.093 1.00 40.00 98 LYS A C 1
ATOM 788 O O . LYS A 1 98 ? 7.398 -13.449 15.999 1.00 40.00 98 LYS A O 1
ATOM 793 N N . SER A 1 99 ? 5.835 -13.837 14.404 1.00 52.12 99 SER A N 1
ATOM 794 C CA . SER A 1 99 ? 4.749 -12.953 14.893 1.00 52.12 99 SER A CA 1
ATOM 795 C C . SER A 1 99 ? 3.680 -12.680 13.816 1.00 52.12 99 SER A C 1
ATOM 797 O O . SER A 1 99 ? 3.655 -11.611 13.215 1.00 52.12 99 SER A O 1
ATOM 799 N N . ALA A 1 100 ? 2.744 -13.612 13.582 1.00 58.03 100 ALA A N 1
ATOM 800 C CA . ALA A 1 100 ? 1.585 -13.341 12.709 1.00 58.03 100 ALA A CA 1
ATOM 801 C C . ALA A 1 100 ? 0.302 -14.142 13.022 1.00 58.03 100 ALA A C 1
ATOM 803 O O . ALA A 1 100 ? -0.578 -14.267 12.170 1.00 58.03 100 ALA A O 1
ATOM 804 N N . GLU A 1 101 ? 0.155 -14.689 14.234 1.00 62.19 101 GLU A N 1
ATOM 805 C CA . GLU A 1 101 ? -0.985 -15.565 14.571 1.00 62.19 101 GLU A CA 1
ATOM 806 C C . GLU A 1 101 ? -2.339 -14.844 14.477 1.00 62.19 101 GLU A C 1
ATOM 808 O O . GLU A 1 101 ? -3.305 -15.413 13.968 1.00 62.19 101 GLU A O 1
ATOM 813 N N . GLY A 1 102 ? -2.396 -13.565 14.865 1.00 66.12 102 GLY A N 1
ATOM 814 C CA . GLY A 1 102 ? -3.613 -12.754 14.760 1.00 66.12 102 GLY A CA 1
ATOM 815 C C . GLY A 1 102 ? -4.048 -12.477 13.316 1.00 66.12 102 GLY A C 1
ATOM 816 O O . GLY A 1 102 ? -5.238 -12.549 13.012 1.00 66.12 102 GLY A O 1
ATOM 817 N N . LEU A 1 103 ? -3.096 -12.200 12.415 1.00 71.94 103 LEU A N 1
ATOM 818 C CA . LEU A 1 103 ? -3.384 -11.927 11.001 1.00 71.94 103 LEU A CA 1
ATOM 819 C C . LEU A 1 103 ? -3.836 -13.199 10.279 1.00 71.94 103 LEU A C 1
ATOM 821 O O . LEU A 1 103 ? -4.814 -13.175 9.536 1.00 71.94 103 LEU A O 1
ATOM 825 N N . LEU A 1 104 ? -3.167 -14.322 10.548 1.00 72.50 104 LEU A N 1
ATOM 826 C CA . LEU A 1 104 ? -3.544 -15.619 9.994 1.00 72.50 104 LEU A CA 1
ATOM 827 C C . LEU A 1 104 ? -4.945 -16.047 10.460 1.00 72.50 104 LEU A C 1
ATOM 829 O O . LEU A 1 104 ? -5.734 -16.541 9.655 1.00 72.50 104 LEU A O 1
ATOM 833 N N . GLY A 1 105 ? -5.277 -15.806 11.733 1.00 69.50 105 GLY A N 1
ATOM 834 C CA . GLY A 1 105 ? -6.627 -16.008 12.260 1.00 69.50 105 GLY A CA 1
ATOM 835 C C . GLY A 1 105 ? -7.676 -15.199 11.494 1.00 69.50 105 GLY A C 1
ATOM 836 O O . GLY A 1 105 ? -8.692 -15.755 11.081 1.00 69.50 105 GLY A O 1
ATOM 837 N N . ALA A 1 106 ? -7.398 -13.920 11.221 1.00 70.50 106 ALA A N 1
ATOM 838 C CA . ALA A 1 106 ? -8.300 -13.053 10.462 1.00 70.50 106 ALA A CA 1
ATOM 839 C C . ALA A 1 106 ? -8.506 -13.524 9.024 1.00 70.50 106 ALA A C 1
ATOM 841 O O . ALA A 1 106 ? -9.646 -13.633 8.572 1.00 70.50 106 ALA A O 1
ATOM 842 N N . VAL A 1 107 ? -7.422 -13.848 8.323 1.00 76.38 107 VAL A N 1
ATOM 843 C CA . VAL A 1 107 ? -7.462 -14.304 6.928 1.00 76.38 107 VAL A CA 1
ATOM 844 C C . VAL A 1 107 ? -8.234 -15.614 6.804 1.00 76.38 107 VAL A C 1
ATOM 846 O O . VAL A 1 107 ? -9.130 -15.710 5.969 1.00 76.38 107 VAL A O 1
ATOM 849 N N . ASN A 1 108 ? -7.961 -16.586 7.678 1.00 72.69 108 ASN A N 1
ATOM 850 C CA . ASN A 1 108 ? -8.641 -17.882 7.661 1.00 72.69 108 ASN A CA 1
ATOM 851 C C . ASN A 1 108 ? -10.120 -17.777 8.052 1.00 72.69 108 ASN A C 1
ATOM 853 O O . ASN A 1 108 ? -10.948 -18.495 7.500 1.00 72.69 108 ASN A O 1
ATOM 857 N N . ALA A 1 109 ? -10.471 -16.886 8.985 1.00 67.62 109 ALA A N 1
ATOM 858 C CA . ALA A 1 109 ? -11.860 -16.683 9.396 1.00 67.62 109 ALA A CA 1
ATOM 859 C C . ALA A 1 109 ? -12.706 -15.974 8.323 1.00 67.62 109 ALA A C 1
ATOM 861 O O . ALA A 1 109 ? -13.921 -16.152 8.285 1.00 67.62 109 ALA A O 1
ATOM 862 N N . SER A 1 110 ? -12.078 -15.160 7.468 1.00 66.06 110 SER A N 1
ATOM 863 C CA . SER A 1 110 ? -12.774 -14.283 6.514 1.00 66.06 110 SER A CA 1
ATOM 864 C C . SER A 1 110 ? -12.534 -14.604 5.040 1.00 66.06 110 SER A C 1
ATOM 866 O O . SER A 1 110 ? -13.087 -13.913 4.184 1.00 66.06 110 SER A O 1
ATOM 868 N N . ASN A 1 111 ? -11.734 -15.636 4.741 1.00 74.75 111 ASN A N 1
ATOM 869 C CA . ASN A 1 111 ? -11.256 -15.955 3.393 1.00 74.75 111 ASN A CA 1
ATOM 870 C C . ASN A 1 111 ? -10.675 -14.708 2.693 1.00 74.75 111 ASN A C 1
ATOM 872 O O . ASN A 1 111 ? -10.983 -14.430 1.539 1.00 74.75 111 ASN A O 1
ATOM 876 N N . ALA A 1 112 ? -9.905 -13.890 3.418 1.00 82.69 112 ALA A N 1
ATOM 877 C CA . ALA A 1 112 ? -9.471 -12.588 2.919 1.00 82.69 112 ALA A CA 1
ATOM 878 C C . ALA A 1 112 ? -8.311 -12.673 1.918 1.00 82.69 112 ALA A C 1
ATOM 880 O O . ALA A 1 112 ? -7.418 -13.515 2.033 1.00 82.69 112 ALA A O 1
ATOM 881 N N . TRP A 1 113 ? -8.279 -11.731 0.976 1.00 89.38 113 TRP A N 1
ATOM 882 C CA . TRP A 1 113 ? -7.080 -11.419 0.202 1.00 89.38 113 TRP A CA 1
ATOM 883 C C . TRP A 1 113 ? -6.235 -10.404 0.962 1.00 89.38 113 TRP A C 1
ATOM 885 O O . TRP A 1 113 ? -6.756 -9.398 1.441 1.00 89.38 113 TRP A O 1
ATOM 895 N N . ILE A 1 114 ? -4.930 -10.647 1.034 1.00 89.50 114 ILE A N 1
ATOM 896 C CA . ILE A 1 114 ? -3.968 -9.684 1.572 1.00 89.50 114 ILE A CA 1
ATOM 897 C C . ILE A 1 114 ? -3.372 -8.906 0.404 1.00 89.50 114 ILE A C 1
ATOM 899 O O . ILE A 1 114 ? -2.840 -9.511 -0.530 1.00 89.50 114 ILE A O 1
ATOM 903 N N . ILE A 1 115 ? -3.403 -7.582 0.464 1.00 92.12 115 ILE A N 1
ATOM 904 C CA . ILE A 1 115 ? -2.718 -6.722 -0.500 1.00 92.12 115 ILE A CA 1
ATOM 905 C C . ILE A 1 115 ? -1.649 -5.918 0.247 1.00 92.12 115 ILE A C 1
ATOM 907 O O . ILE A 1 115 ? -1.912 -5.312 1.277 1.00 92.12 115 ILE A O 1
ATOM 911 N N . SER A 1 116 ? -0.413 -5.945 -0.255 1.00 90.81 116 SER A N 1
ATOM 912 C CA . SER A 1 116 ? 0.717 -5.185 0.305 1.00 90.81 116 SER A CA 1
ATOM 913 C C . SER A 1 116 ? 1.644 -4.721 -0.816 1.00 90.81 116 SER A C 1
ATOM 915 O O . SER A 1 116 ? 1.463 -5.103 -1.976 1.00 90.81 116 SER A O 1
ATOM 917 N N . HIS A 1 117 ? 2.641 -3.880 -0.531 1.00 88.50 117 HIS A N 1
ATOM 918 C CA . HIS A 1 117 ? 3.630 -3.425 -1.527 1.00 88.50 117 HIS A CA 1
ATOM 919 C C . HIS A 1 117 ? 4.546 -4.526 -2.072 1.00 88.50 117 HIS A C 1
ATOM 921 O O . HIS A 1 117 ? 5.222 -4.281 -3.069 1.00 88.50 117 HIS A O 1
ATOM 927 N N . GLY A 1 118 ? 4.565 -5.728 -1.484 1.00 89.06 118 GLY A N 1
ATOM 928 C CA . GLY A 1 118 ? 5.201 -6.912 -2.074 1.00 89.06 118 GLY A CA 1
ATOM 929 C C . GLY A 1 118 ? 6.733 -6.892 -2.156 1.00 89.06 118 GLY A C 1
ATOM 930 O O . GLY A 1 118 ? 7.319 -7.788 -2.765 1.00 89.06 118 GLY A O 1
ATOM 931 N N . LEU A 1 119 ? 7.382 -5.894 -1.553 1.00 88.31 119 LEU A N 1
ATOM 932 C CA . LEU A 1 119 ? 8.842 -5.755 -1.491 1.00 88.31 119 LEU A CA 1
ATOM 933 C C . LEU A 1 119 ? 9.372 -6.342 -0.185 1.00 88.31 119 LEU A C 1
ATOM 935 O O . LEU A 1 119 ? 8.704 -6.253 0.833 1.00 88.31 119 LEU A O 1
ATOM 939 N N . GLN A 1 120 ? 10.592 -6.863 -0.186 1.00 82.25 120 GLN A N 1
ATOM 940 C CA . GLN A 1 120 ? 11.250 -7.390 1.005 1.00 82.25 120 GLN A CA 1
ATOM 941 C C . GLN A 1 120 ? 11.599 -6.262 2.001 1.00 82.25 120 GLN A C 1
ATOM 943 O O . GLN A 1 120 ? 12.694 -5.705 1.957 1.00 82.25 120 GLN A O 1
ATOM 948 N N . CYS A 1 121 ? 10.670 -5.936 2.901 1.00 77.00 121 CYS A N 1
ATOM 949 C CA . CYS A 1 121 ? 10.845 -5.000 4.020 1.00 77.00 121 CYS A CA 1
ATOM 950 C C . CYS A 1 121 ? 10.255 -5.578 5.324 1.00 77.00 121 CYS A C 1
ATOM 952 O O . CYS A 1 121 ? 9.680 -6.672 5.324 1.00 77.00 121 CYS A O 1
ATOM 954 N N . ASP A 1 122 ? 10.370 -4.846 6.434 1.00 65.38 122 ASP A N 1
ATOM 955 C CA . ASP A 1 122 ? 9.955 -5.312 7.762 1.00 65.38 122 ASP A CA 1
ATOM 956 C C . ASP A 1 122 ? 8.472 -5.715 7.852 1.00 65.38 122 ASP A C 1
ATOM 958 O O . ASP A 1 122 ? 8.173 -6.758 8.430 1.00 65.38 122 ASP A O 1
ATOM 962 N N . LEU A 1 123 ? 7.561 -4.993 7.188 1.00 65.88 123 LEU A N 1
ATOM 963 C CA . LEU A 1 123 ? 6.125 -5.313 7.165 1.00 65.88 123 LEU A CA 1
ATOM 964 C C . LEU A 1 123 ? 5.838 -6.660 6.481 1.00 65.88 123 LEU A C 1
ATOM 966 O O . LEU A 1 123 ? 5.056 -7.480 6.964 1.00 65.88 123 LEU A O 1
ATOM 970 N N . THR A 1 124 ? 6.527 -6.941 5.371 1.00 63.84 124 THR A N 1
ATOM 971 C CA . THR A 1 124 ? 6.326 -8.196 4.630 1.00 63.84 124 THR A CA 1
ATOM 972 C C . THR A 1 124 ? 6.790 -9.431 5.389 1.00 63.84 124 THR A C 1
ATOM 974 O O . THR A 1 124 ? 6.371 -10.530 5.032 1.00 63.84 124 THR A O 1
ATOM 977 N N . LYS A 1 125 ? 7.586 -9.287 6.461 1.00 66.62 125 LYS A N 1
ATOM 978 C CA . LYS A 1 125 ? 7.956 -10.402 7.349 1.00 66.62 125 LYS A CA 1
ATOM 979 C C . LYS A 1 125 ? 6.735 -10.970 8.080 1.00 66.62 125 LYS A C 1
ATOM 981 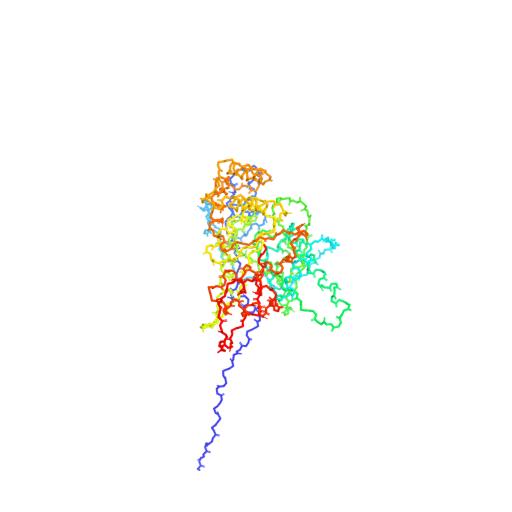O O . LYS A 1 125 ? 6.637 -12.185 8.212 1.00 66.62 125 LYS A O 1
ATOM 986 N N . ILE A 1 126 ? 5.786 -10.117 8.471 1.00 66.50 126 ILE A N 1
ATOM 987 C CA . ILE A 1 126 ? 4.544 -10.521 9.154 1.00 66.50 126 ILE A CA 1
ATOM 988 C C . ILE A 1 126 ? 3.672 -11.349 8.202 1.00 66.50 126 ILE A C 1
ATOM 990 O O . ILE A 1 126 ? 3.253 -12.460 8.520 1.00 66.50 126 ILE A O 1
ATOM 994 N N . VAL A 1 127 ? 3.469 -10.846 6.982 1.00 66.81 127 VAL A N 1
ATOM 995 C CA . VAL A 1 127 ? 2.731 -11.546 5.914 1.00 66.81 127 VAL A CA 1
ATOM 996 C C . VAL A 1 127 ? 3.408 -12.866 5.545 1.00 66.81 127 VAL A C 1
ATOM 998 O O . VAL A 1 127 ? 2.758 -13.896 5.387 1.00 66.81 127 VAL A O 1
ATOM 1001 N N . SER A 1 128 ? 4.736 -12.840 5.453 1.00 65.12 128 SER A N 1
ATOM 1002 C CA . SER A 1 128 ? 5.574 -13.999 5.155 1.00 65.12 128 SER A CA 1
ATOM 1003 C C . SER A 1 128 ? 5.451 -15.111 6.197 1.00 65.12 128 SER A C 1
ATOM 1005 O O . SER A 1 128 ? 5.339 -16.277 5.816 1.00 65.12 128 SER A O 1
ATOM 1007 N N . ASP A 1 129 ? 5.451 -14.767 7.491 1.00 66.94 129 ASP A N 1
ATOM 1008 C CA . ASP A 1 129 ? 5.248 -15.723 8.592 1.00 66.94 129 ASP A CA 1
ATOM 1009 C C . ASP A 1 129 ? 3.846 -16.345 8.514 1.00 66.94 129 ASP A C 1
ATOM 1011 O O . ASP A 1 129 ? 3.710 -17.567 8.587 1.00 66.94 129 ASP A O 1
ATOM 1015 N N . ALA A 1 130 ? 2.808 -15.532 8.274 1.00 67.06 130 ALA A N 1
ATOM 1016 C CA . ALA A 1 130 ? 1.433 -16.020 8.151 1.00 67.06 130 ALA A CA 1
ATOM 1017 C C . ALA A 1 130 ? 1.282 -17.069 7.034 1.00 67.06 130 ALA A C 1
ATOM 1019 O O . ALA A 1 130 ? 0.718 -18.142 7.259 1.00 67.06 130 ALA A O 1
ATOM 1020 N N . ILE A 1 131 ? 1.825 -16.781 5.847 1.00 69.50 131 ILE A N 1
ATOM 1021 C CA . ILE A 1 131 ? 1.722 -17.666 4.679 1.00 69.50 131 ILE A CA 1
ATOM 1022 C C . ILE A 1 131 ? 2.541 -18.940 4.897 1.00 69.50 131 ILE A C 1
ATOM 1024 O O . ILE A 1 131 ? 1.997 -20.036 4.766 1.00 69.50 131 ILE A O 1
ATOM 1028 N N . SER A 1 132 ? 3.796 -18.818 5.337 1.00 68.00 132 SER A N 1
ATOM 1029 C CA . SER A 1 132 ? 4.671 -19.978 5.571 1.00 68.00 132 SER A CA 1
ATOM 1030 C C . SER A 1 132 ? 4.080 -20.946 6.604 1.00 68.00 132 SER A C 1
ATOM 1032 O O . SER A 1 132 ? 4.127 -22.162 6.433 1.00 68.00 132 SER A O 1
ATOM 1034 N N . ARG A 1 133 ? 3.465 -20.425 7.674 1.00 65.50 133 ARG A N 1
ATOM 1035 C CA . ARG A 1 133 ? 2.791 -21.255 8.686 1.00 65.50 133 ARG A CA 1
ATOM 1036 C C . ARG A 1 133 ? 1.528 -21.925 8.165 1.00 65.50 133 ARG A C 1
ATOM 1038 O O . ARG A 1 133 ? 1.248 -23.055 8.560 1.00 65.50 133 ARG A O 1
ATOM 1045 N N . SER A 1 134 ? 0.767 -21.250 7.301 1.00 64.75 134 SER A N 1
ATOM 1046 C CA . SER A 1 134 ? -0.403 -21.857 6.657 1.00 64.75 134 SER A CA 1
ATOM 1047 C C . SER A 1 134 ? -0.007 -23.069 5.807 1.00 64.75 134 SER A C 1
ATOM 1049 O O . SER A 1 134 ? -0.660 -24.111 5.873 1.00 64.75 134 SER A O 1
ATOM 1051 N N . GLU A 1 135 ? 1.122 -22.975 5.099 1.00 64.62 135 GLU A N 1
ATOM 1052 C CA . GLU A 1 135 ? 1.667 -24.068 4.297 1.00 64.62 135 GLU A CA 1
ATOM 1053 C C . GLU A 1 135 ? 2.141 -25.221 5.189 1.00 64.62 135 GLU A C 1
ATOM 1055 O O . GLU A 1 135 ? 1.722 -26.355 4.976 1.00 64.62 135 GLU A O 1
ATOM 1060 N N . ILE A 1 136 ? 2.909 -24.943 6.253 1.00 62.31 136 ILE A N 1
ATOM 1061 C CA . ILE A 1 136 ? 3.368 -25.963 7.219 1.00 62.31 136 ILE A CA 1
ATOM 1062 C C . ILE A 1 136 ? 2.187 -26.712 7.858 1.00 62.31 136 ILE A C 1
ATOM 1064 O O . ILE A 1 136 ? 2.204 -27.940 7.933 1.00 62.31 136 ILE A O 1
ATOM 1068 N N . ASN A 1 137 ? 1.141 -25.998 8.281 1.00 57.78 137 ASN A N 1
ATOM 1069 C CA . ASN A 1 137 ? -0.045 -26.605 8.896 1.00 57.78 137 ASN A CA 1
ATOM 1070 C C . ASN A 1 137 ? -0.859 -27.468 7.913 1.00 57.78 137 ASN A C 1
ATOM 1072 O O . ASN A 1 137 ? -1.598 -28.353 8.347 1.00 57.78 137 ASN A O 1
ATOM 1076 N N . SER A 1 138 ? -0.708 -27.236 6.606 1.00 56.78 138 SER A N 1
ATOM 1077 C CA . SER A 1 138 ? -1.367 -28.013 5.549 1.00 56.78 138 SER A CA 1
ATOM 1078 C C . SER A 1 138 ? -0.694 -29.368 5.299 1.00 56.78 138 SER A C 1
ATOM 1080 O O . SER A 1 138 ? -1.357 -30.296 4.852 1.00 56.78 138 SER A O 1
ATOM 1082 N N . PHE A 1 139 ? 0.589 -29.538 5.646 1.00 55.41 139 PHE A N 1
ATOM 1083 C CA . PHE A 1 139 ? 1.307 -30.812 5.469 1.00 55.41 139 PHE A CA 1
ATOM 1084 C C . PHE A 1 139 ? 0.899 -31.918 6.466 1.00 55.41 139 PHE A C 1
ATOM 1086 O O . PHE A 1 139 ? 1.362 -33.049 6.330 1.00 55.41 139 PHE A O 1
ATOM 1093 N N . GLY A 1 140 ? 0.055 -31.618 7.464 1.00 51.47 140 GLY A N 1
ATOM 1094 C CA . GLY A 1 140 ? -0.326 -32.559 8.530 1.00 51.47 140 GLY A CA 1
ATOM 1095 C C . GLY A 1 140 ? -1.812 -32.929 8.621 1.00 51.47 140 GLY A C 1
ATOM 1096 O O . GLY A 1 140 ? -2.148 -33.803 9.414 1.00 51.47 140 GLY A O 1
ATOM 1097 N N . ASN A 1 141 ? -2.704 -32.294 7.852 1.00 48.22 141 ASN A N 1
ATOM 1098 C CA . ASN A 1 141 ? -4.149 -32.541 7.911 1.00 48.22 141 ASN A CA 1
ATOM 1099 C C . ASN A 1 141 ? -4.727 -32.716 6.497 1.00 48.22 141 ASN A C 1
ATOM 1101 O O . ASN A 1 141 ? -4.595 -31.817 5.678 1.00 48.22 141 ASN A O 1
ATOM 1105 N N . ASP A 1 142 ? -5.471 -33.803 6.256 1.00 46.97 142 ASP A N 1
ATOM 1106 C CA . ASP A 1 142 ? -6.220 -34.124 5.013 1.00 46.97 142 ASP A CA 1
ATOM 1107 C C . ASP A 1 142 ? -7.334 -33.113 4.640 1.00 46.97 142 ASP A C 1
ATOM 1109 O O . ASP A 1 142 ? -8.177 -33.368 3.779 1.00 46.97 142 ASP A O 1
ATOM 1113 N N . ARG A 1 143 ? -7.391 -31.951 5.297 1.00 52.12 143 ARG A N 1
ATOM 1114 C CA . ARG A 1 143 ? -8.274 -30.857 4.894 1.00 52.12 143 ARG A CA 1
ATOM 1115 C C . ARG A 1 143 ? -7.482 -29.967 3.949 1.00 52.12 143 ARG A C 1
ATOM 1117 O O . ARG A 1 143 ? -6.528 -29.339 4.394 1.00 52.12 143 ARG A O 1
ATOM 1124 N N . GLU A 1 144 ? -7.896 -29.891 2.683 1.00 52.91 144 GLU A N 1
ATOM 1125 C CA . GLU A 1 144 ? -7.475 -28.841 1.746 1.00 52.91 144 GLU A CA 1
ATOM 1126 C C . GLU A 1 144 ? -7.736 -27.468 2.389 1.00 52.91 144 GLU A C 1
ATOM 1128 O O . GLU A 1 144 ? -8.828 -26.906 2.295 1.00 52.91 144 GLU A O 1
ATOM 1133 N N . LEU A 1 145 ? -6.757 -26.941 3.125 1.00 54.25 145 LEU A N 1
ATOM 1134 C CA . LEU A 1 145 ? -6.817 -25.586 3.648 1.00 54.25 145 LEU A CA 1
ATOM 1135 C C . LEU A 1 145 ? -6.781 -24.633 2.450 1.00 54.25 145 LEU A C 1
ATOM 1137 O O . LEU A 1 145 ? -5.986 -24.806 1.524 1.00 54.25 145 LEU A O 1
ATOM 1141 N N . GLN A 1 146 ? -7.667 -23.635 2.450 1.00 60.12 146 GLN A N 1
ATOM 1142 C CA . GLN A 1 146 ? -7.683 -22.614 1.408 1.00 60.12 146 GLN A CA 1
ATOM 1143 C C . GLN A 1 146 ? -6.320 -21.921 1.352 1.00 60.12 146 GLN A C 1
ATOM 1145 O O . GLN A 1 146 ? -5.844 -21.367 2.344 1.00 60.12 146 GLN A O 1
ATOM 1150 N N . LYS A 1 147 ? -5.688 -21.951 0.176 1.00 70.25 147 LYS A N 1
ATOM 1151 C CA . LYS A 1 147 ? -4.421 -21.262 -0.059 1.00 70.25 147 LYS A CA 1
ATOM 1152 C C . LYS A 1 147 ? -4.635 -19.756 0.094 1.00 70.25 147 LYS A C 1
ATOM 1154 O O . LYS A 1 147 ? -5.435 -19.173 -0.637 1.00 70.25 147 LYS A O 1
ATOM 1159 N N . ILE A 1 148 ? -3.906 -19.136 1.020 1.00 80.12 148 ILE A N 1
ATOM 1160 C CA . ILE A 1 148 ? -3.965 -17.689 1.259 1.00 80.12 148 ILE A CA 1
ATOM 1161 C C . ILE A 1 148 ? -3.584 -16.951 -0.023 1.00 80.12 148 ILE A C 1
ATOM 1163 O O . ILE A 1 148 ? -2.534 -17.216 -0.607 1.00 80.12 148 ILE A O 1
ATOM 1167 N N . VAL A 1 149 ? -4.419 -16.003 -0.447 1.00 87.56 149 VAL A N 1
ATOM 1168 C CA . VAL A 1 149 ? -4.117 -15.127 -1.581 1.00 87.56 149 VAL A CA 1
ATOM 1169 C C . VAL A 1 149 ? -3.469 -13.857 -1.053 1.00 87.56 149 VAL A C 1
ATOM 1171 O O . VAL A 1 149 ? -4.087 -13.074 -0.334 1.00 87.56 149 VAL A O 1
ATOM 1174 N N . CYS A 1 150 ? -2.216 -13.645 -1.440 1.00 88.56 150 CYS A N 1
ATOM 1175 C CA . CYS A 1 150 ? -1.465 -12.438 -1.128 1.00 88.56 150 CYS A CA 1
ATOM 1176 C C . CYS A 1 150 ? -0.922 -11.792 -2.408 1.00 88.56 150 CYS A C 1
ATOM 1178 O O . CYS A 1 150 ? -0.220 -12.454 -3.182 1.00 88.56 150 CYS A O 1
ATOM 1180 N N . ILE A 1 151 ? -1.271 -10.524 -2.638 1.00 92.62 151 ILE A N 1
ATOM 1181 C CA . ILE A 1 151 ? -0.995 -9.770 -3.864 1.00 92.62 151 ILE A CA 1
ATOM 1182 C C . ILE A 1 151 ? -0.041 -8.613 -3.554 1.00 92.62 151 ILE A C 1
ATOM 1184 O O . ILE A 1 151 ? -0.355 -7.717 -2.772 1.00 92.62 151 ILE A O 1
ATOM 1188 N N . GLY A 1 152 ? 1.125 -8.617 -4.197 1.00 93.44 152 GLY A N 1
ATOM 1189 C CA . GLY A 1 152 ? 2.089 -7.524 -4.148 1.00 93.44 152 GLY A CA 1
ATOM 1190 C C . GLY A 1 152 ? 1.829 -6.514 -5.263 1.00 93.44 152 GLY A C 1
ATOM 1191 O O . GLY A 1 152 ? 2.017 -6.852 -6.430 1.00 93.44 152 GLY A O 1
ATOM 1192 N N . ILE A 1 153 ? 1.418 -5.282 -4.947 1.00 95.50 153 ILE A N 1
ATOM 1193 C CA . ILE A 1 153 ? 1.268 -4.211 -5.956 1.00 95.50 153 ILE A CA 1
ATOM 1194 C C . ILE A 1 153 ? 2.473 -3.270 -5.881 1.00 95.50 153 ILE A C 1
ATOM 1196 O O . ILE A 1 153 ? 2.573 -2.420 -4.996 1.00 95.50 153 ILE A O 1
ATOM 1200 N N . THR A 1 154 ? 3.417 -3.414 -6.797 1.00 94.56 154 THR A N 1
ATOM 1201 C CA . THR A 1 154 ? 4.756 -2.832 -6.651 1.00 94.56 154 THR A CA 1
ATOM 1202 C C . THR A 1 154 ? 5.088 -1.937 -7.839 1.00 94.56 154 THR A C 1
ATOM 1204 O O . THR A 1 154 ? 4.804 -2.313 -8.975 1.00 94.56 154 THR A O 1
ATOM 1207 N N . PRO A 1 155 ? 5.733 -0.777 -7.645 1.00 95.31 155 PRO A N 1
ATOM 1208 C CA . PRO A 1 155 ? 6.205 0.004 -8.777 1.00 95.31 155 PRO A CA 1
ATOM 1209 C C . PRO A 1 155 ? 7.391 -0.675 -9.465 1.00 95.31 155 PRO A C 1
ATOM 1211 O O . PRO A 1 155 ? 8.432 -0.900 -8.847 1.00 95.31 155 PRO A O 1
ATOM 1214 N N . TRP A 1 156 ? 7.257 -0.943 -10.766 1.00 95.44 156 TRP A N 1
ATOM 1215 C CA . TRP A 1 156 ? 8.260 -1.608 -11.605 1.00 95.44 156 TRP A CA 1
ATOM 1216 C C . TRP A 1 156 ? 9.647 -0.971 -11.474 1.00 95.44 156 TRP A C 1
ATOM 1218 O O . TRP A 1 156 ? 10.655 -1.652 -11.278 1.00 95.44 156 TRP A O 1
ATOM 1228 N N . GLY A 1 157 ? 9.697 0.362 -11.502 1.00 93.12 157 GLY A N 1
ATOM 1229 C CA . GLY A 1 157 ? 10.934 1.131 -11.417 1.00 93.12 157 GLY A CA 1
ATOM 1230 C C . GLY A 1 157 ? 11.694 1.017 -10.094 1.00 93.12 157 GLY A C 1
ATOM 1231 O O . GLY A 1 157 ? 12.876 1.366 -10.062 1.00 93.12 157 GLY A O 1
ATOM 1232 N N . TYR A 1 158 ? 11.053 0.534 -9.025 1.00 92.69 158 TYR A N 1
ATOM 1233 C CA . TYR A 1 158 ? 11.647 0.378 -7.691 1.00 92.69 158 TYR A CA 1
ATOM 1234 C C . TYR A 1 158 ? 12.012 -1.079 -7.360 1.00 92.69 158 TYR A C 1
ATOM 1236 O O . TYR A 1 158 ? 12.465 -1.371 -6.256 1.00 92.69 158 TYR A O 1
ATOM 1244 N N . ILE A 1 159 ? 11.843 -2.006 -8.304 1.00 93.19 159 ILE A N 1
ATOM 1245 C CA . ILE A 1 159 ? 12.204 -3.412 -8.110 1.00 93.19 159 ILE A CA 1
ATOM 1246 C C . ILE A 1 159 ? 13.695 -3.601 -8.400 1.00 93.19 159 ILE A C 1
ATOM 1248 O O . ILE A 1 159 ? 14.199 -3.261 -9.478 1.00 93.19 159 ILE A O 1
ATOM 1252 N N . ARG A 1 160 ? 14.416 -4.170 -7.434 1.00 90.44 160 ARG A N 1
ATOM 1253 C CA . ARG A 1 160 ? 15.817 -4.580 -7.582 1.00 90.44 160 ARG A CA 1
ATOM 1254 C C . ARG A 1 160 ? 15.914 -5.753 -8.553 1.00 90.44 160 ARG A C 1
ATOM 1256 O O . ARG A 1 160 ? 15.054 -6.625 -8.540 1.00 90.44 160 ARG A O 1
ATOM 1263 N N . ASN A 1 161 ? 16.956 -5.786 -9.382 1.00 89.31 161 ASN A N 1
ATOM 1264 C CA . ASN A 1 161 ? 17.176 -6.842 -10.382 1.00 89.31 161 ASN A CA 1
ATOM 1265 C C . ASN A 1 161 ? 15.979 -7.070 -11.325 1.00 89.31 161 ASN A C 1
ATOM 1267 O O . ASN A 1 161 ? 15.800 -8.164 -11.843 1.00 89.31 161 ASN A O 1
ATOM 1271 N N . ARG A 1 162 ? 15.147 -6.050 -11.583 1.00 90.88 162 ARG A N 1
ATOM 1272 C CA . ARG A 1 162 ? 13.955 -6.191 -12.442 1.00 90.88 162 ARG A CA 1
ATOM 1273 C C . ARG A 1 162 ? 14.258 -6.639 -13.876 1.00 90.88 162 ARG A C 1
ATOM 1275 O O . ARG A 1 162 ? 13.375 -7.158 -14.540 1.00 90.88 162 ARG A O 1
ATOM 1282 N N . SER A 1 163 ? 15.494 -6.467 -14.348 1.00 88.88 163 SER A N 1
ATOM 1283 C CA . SER A 1 163 ? 15.958 -7.019 -15.627 1.00 88.88 163 SER A CA 1
ATOM 1284 C C . SER A 1 163 ? 15.813 -8.537 -15.694 1.00 88.88 163 SER A C 1
ATOM 1286 O O . SER A 1 163 ? 15.566 -9.059 -16.773 1.00 88.88 163 SER A O 1
ATOM 1288 N N . ASP A 1 164 ? 15.920 -9.225 -14.552 1.00 88.56 164 ASP A N 1
ATOM 1289 C CA . ASP A 1 164 ? 15.701 -10.666 -14.466 1.00 88.56 164 ASP A CA 1
ATOM 1290 C C . ASP A 1 164 ? 14.249 -11.020 -14.807 1.00 88.56 164 ASP A C 1
ATOM 1292 O O . ASP A 1 164 ? 14.031 -12.079 -15.364 1.00 88.56 164 ASP A O 1
ATOM 1296 N N . LEU A 1 165 ? 13.279 -10.131 -14.530 1.00 89.75 165 LEU A N 1
ATOM 1297 C CA . LEU A 1 165 ? 11.837 -10.326 -14.760 1.00 89.75 165 LEU A CA 1
ATOM 1298 C C . LEU A 1 165 ? 11.393 -10.055 -16.207 1.00 89.75 165 LEU A C 1
ATOM 1300 O O . LEU A 1 165 ? 10.243 -10.323 -16.559 1.00 89.75 165 LEU A O 1
ATOM 1304 N N . VAL A 1 166 ? 12.270 -9.484 -17.033 1.00 88.06 166 VAL A N 1
ATOM 1305 C CA . VAL A 1 166 ? 11.983 -9.218 -18.444 1.00 88.06 166 VAL A CA 1
ATOM 1306 C C . VAL A 1 166 ? 12.298 -10.471 -19.248 1.00 88.06 166 VAL A C 1
ATOM 1308 O O . VAL A 1 166 ? 13.398 -11.017 -19.164 1.00 88.06 166 VAL A O 1
ATOM 1311 N N . HIS A 1 167 ? 11.355 -10.920 -20.072 1.00 73.38 167 HIS A N 1
ATOM 1312 C CA . HIS A 1 167 ? 11.580 -12.105 -20.893 1.00 73.38 167 HIS A CA 1
ATOM 1313 C C . HIS A 1 167 ? 12.676 -11.888 -21.931 1.00 73.38 167 HIS A C 1
ATOM 1315 O O . HIS A 1 167 ? 12.553 -11.044 -22.821 1.00 73.38 167 HIS A O 1
ATOM 1321 N N . SER A 1 168 ? 13.685 -12.761 -21.922 1.00 53.62 168 SER A N 1
ATOM 1322 C CA . SER A 1 168 ? 14.477 -13.033 -23.119 1.00 53.62 168 SER A CA 1
ATOM 1323 C C . SER A 1 168 ? 13.613 -13.840 -24.088 1.00 53.62 168 SER A C 1
ATOM 1325 O O . SER A 1 168 ? 13.610 -15.063 -24.017 1.00 53.62 168 SER A O 1
ATOM 1327 N N . VAL A 1 169 ? 12.820 -13.163 -24.923 1.00 48.06 169 VAL A N 1
ATOM 1328 C CA . VAL A 1 169 ? 12.122 -13.669 -26.126 1.00 48.06 169 VAL A CA 1
ATOM 1329 C C . VAL A 1 169 ? 12.147 -15.207 -26.287 1.00 48.06 169 VAL A C 1
ATOM 1331 O O . VAL A 1 169 ? 12.871 -15.749 -27.118 1.00 48.06 169 VAL A O 1
ATOM 1334 N N . CYS A 1 170 ? 11.374 -15.942 -25.484 1.00 43.22 170 CYS A N 1
ATOM 1335 C CA . CYS A 1 170 ? 11.227 -17.395 -25.614 1.00 43.22 170 CYS A CA 1
ATOM 1336 C C . CYS A 1 170 ? 9.742 -17.732 -25.747 1.00 43.22 170 CYS A C 1
ATOM 1338 O O . CYS A 1 170 ? 9.083 -18.138 -24.797 1.00 43.22 170 CYS A O 1
ATOM 1340 N N . TYR A 1 171 ? 9.219 -17.576 -26.966 1.00 48.41 171 TYR A N 1
ATOM 1341 C CA . TYR A 1 171 ? 7.826 -17.828 -27.375 1.00 48.41 171 TYR A CA 1
ATOM 1342 C C . TYR A 1 171 ? 7.366 -19.304 -27.297 1.00 48.41 171 TYR A C 1
ATOM 1344 O O . TYR A 1 171 ? 6.469 -19.710 -28.034 1.00 48.41 171 TYR A O 1
ATOM 1352 N N . ARG A 1 172 ? 8.009 -20.157 -26.489 1.00 49.91 172 ARG A N 1
ATOM 1353 C CA . ARG A 1 172 ? 7.811 -21.619 -26.539 1.00 49.91 172 ARG A CA 1
ATOM 1354 C C . ARG A 1 172 ? 7.271 -22.265 -25.264 1.00 49.91 172 ARG A C 1
ATOM 1356 O O . ARG A 1 172 ? 7.182 -23.488 -25.233 1.00 49.91 172 ARG A O 1
ATOM 1363 N N . SER A 1 173 ? 6.855 -21.490 -24.263 1.00 54.59 173 SER A N 1
ATOM 1364 C CA . SER A 1 173 ? 6.144 -22.031 -23.099 1.00 54.59 173 SER A CA 1
ATOM 1365 C C . SER A 1 173 ? 4.788 -21.341 -22.920 1.00 54.59 173 SER A C 1
ATOM 1367 O O . SER A 1 173 ? 4.768 -20.115 -22.914 1.00 54.59 173 SER A O 1
ATOM 1369 N N . PRO A 1 174 ? 3.680 -22.089 -22.723 1.00 55.03 174 PRO A N 1
ATOM 1370 C CA . PRO A 1 174 ? 2.347 -21.527 -22.461 1.00 55.03 174 PRO A CA 1
ATOM 1371 C C . PRO A 1 174 ? 2.238 -20.784 -21.114 1.00 55.03 174 PRO A C 1
ATOM 1373 O O . PRO A 1 174 ? 1.217 -20.156 -20.827 1.00 55.03 174 PRO A O 1
ATOM 1376 N N . GLN A 1 175 ? 3.270 -20.886 -20.270 1.00 60.94 175 GLN A N 1
ATOM 1377 C CA . GLN A 1 175 ? 3.510 -20.031 -19.111 1.00 60.94 175 GLN A CA 1
ATOM 1378 C C . GLN A 1 175 ? 5.006 -19.704 -19.088 1.00 60.94 175 GLN A C 1
ATOM 1380 O O . GLN A 1 175 ? 5.813 -20.597 -18.809 1.00 60.94 175 GLN A O 1
ATOM 1385 N N . PRO A 1 176 ? 5.414 -18.475 -19.432 1.00 63.41 176 PRO A N 1
ATOM 1386 C CA . PRO A 1 176 ? 6.818 -18.128 -19.388 1.00 63.41 176 PRO A CA 1
ATOM 1387 C C . PRO A 1 176 ? 7.242 -18.026 -17.915 1.00 63.41 176 PRO A C 1
ATOM 1389 O O . PRO A 1 176 ? 6.653 -17.282 -17.125 1.00 63.41 176 PRO A O 1
ATOM 1392 N N . GLN A 1 177 ? 8.209 -18.864 -17.548 1.00 71.38 177 GLN A N 1
ATOM 1393 C CA . GLN A 1 177 ? 8.821 -18.894 -16.227 1.00 71.38 177 GLN A CA 1
ATOM 1394 C C . GLN A 1 177 ? 10.065 -18.024 -16.240 1.00 71.38 177 GLN A C 1
ATOM 1396 O O . GLN A 1 177 ? 10.897 -18.127 -17.148 1.00 71.38 177 GLN A O 1
ATOM 1401 N N . THR A 1 178 ? 10.191 -17.182 -15.226 1.00 78.25 178 THR A N 1
ATOM 1402 C CA . THR A 1 178 ? 11.291 -16.238 -15.124 1.00 78.25 178 THR A CA 1
ATOM 1403 C C . THR A 1 178 ? 11.994 -16.406 -13.793 1.00 78.25 178 THR A C 1
ATOM 1405 O O . THR A 1 178 ? 11.377 -16.303 -12.735 1.00 78.25 178 THR A O 1
ATOM 1408 N N . GLN A 1 179 ? 13.301 -16.654 -13.847 1.00 82.94 179 GLN A N 1
ATOM 1409 C CA . GLN A 1 179 ? 14.118 -16.779 -12.648 1.00 82.94 179 GLN A CA 1
ATOM 1410 C C . GLN A 1 179 ? 14.460 -15.397 -12.109 1.00 82.94 179 GLN A C 1
ATOM 1412 O O . GLN A 1 179 ? 15.102 -14.607 -12.796 1.00 82.94 179 GLN A O 1
ATOM 1417 N N . TYR A 1 180 ? 14.079 -15.129 -10.865 1.00 86.38 180 TYR A N 1
ATOM 1418 C CA . TYR A 1 180 ? 14.348 -13.859 -10.204 1.00 86.38 180 TYR A CA 1
ATOM 1419 C C . TYR A 1 180 ? 15.342 -14.038 -9.059 1.00 86.38 180 TYR A C 1
ATOM 1421 O O . TYR A 1 180 ? 15.107 -14.812 -8.123 1.00 86.38 180 TYR A O 1
ATOM 1429 N N . ARG A 1 181 ? 16.462 -13.307 -9.120 1.00 85.75 181 ARG A N 1
ATOM 1430 C CA . ARG A 1 181 ? 17.483 -13.348 -8.069 1.00 85.75 181 ARG A CA 1
ATOM 1431 C C . ARG A 1 181 ? 17.210 -12.302 -7.007 1.00 85.75 181 ARG A C 1
ATOM 1433 O O . ARG A 1 181 ? 17.292 -11.095 -7.251 1.00 85.75 181 ARG A O 1
ATOM 1440 N N . ILE A 1 182 ? 16.989 -12.788 -5.795 1.00 83.62 182 ILE A N 1
ATOM 1441 C CA . ILE A 1 182 ? 16.822 -11.942 -4.621 1.00 83.62 182 ILE A CA 1
ATOM 1442 C C . ILE A 1 182 ? 18.184 -11.437 -4.180 1.00 83.62 182 ILE A C 1
ATOM 1444 O O . ILE A 1 182 ? 19.134 -12.202 -4.023 1.00 83.62 182 ILE A O 1
ATOM 1448 N N . ASN A 1 183 ? 18.260 -10.138 -3.928 1.00 80.19 183 ASN A N 1
ATOM 1449 C CA . ASN A 1 183 ? 19.421 -9.538 -3.305 1.00 80.19 183 ASN A CA 1
ATOM 1450 C C . ASN A 1 183 ? 18.996 -8.813 -2.024 1.00 80.19 183 ASN A C 1
ATOM 1452 O O . ASN A 1 183 ? 18.418 -7.723 -2.076 1.00 80.19 183 ASN A O 1
ATOM 1456 N N . ASN A 1 184 ? 19.304 -9.438 -0.885 1.00 68.06 184 ASN A N 1
ATOM 1457 C CA . ASN A 1 184 ? 18.998 -8.956 0.464 1.00 68.06 184 ASN A CA 1
ATOM 1458 C C . ASN A 1 184 ? 20.086 -8.032 1.031 1.00 68.06 184 ASN A C 1
ATOM 1460 O O . ASN A 1 184 ? 20.216 -7.920 2.247 1.00 68.06 184 ASN A O 1
ATOM 1464 N N . THR A 1 185 ? 20.894 -7.366 0.197 1.00 63.25 185 THR A N 1
ATOM 1465 C CA . THR A 1 185 ? 21.777 -6.316 0.717 1.00 63.25 185 THR A CA 1
ATOM 1466 C C . THR A 1 185 ? 20.938 -5.295 1.482 1.00 63.25 185 THR A C 1
ATOM 1468 O O . THR A 1 185 ? 20.017 -4.715 0.896 1.00 63.25 185 THR A O 1
ATOM 1471 N N . ASN A 1 186 ? 21.282 -5.096 2.763 1.00 53.88 186 ASN A N 1
ATOM 1472 C CA . ASN A 1 186 ? 20.689 -4.153 3.721 1.00 53.88 186 ASN A CA 1
ATOM 1473 C C . ASN A 1 186 ? 20.934 -2.689 3.315 1.00 53.88 186 ASN A C 1
ATOM 1475 O O . ASN A 1 186 ? 21.329 -1.863 4.139 1.00 53.88 186 ASN A O 1
ATOM 1479 N N . SER A 1 187 ? 20.756 -2.341 2.040 1.00 55.19 187 SER A N 1
ATOM 1480 C CA . SER A 1 187 ? 20.643 -0.938 1.692 1.00 55.19 187 SER A CA 1
ATOM 1481 C C . SER A 1 187 ? 19.286 -0.491 2.219 1.00 55.19 187 SER A C 1
ATOM 1483 O O . SER A 1 187 ? 18.248 -0.856 1.673 1.00 55.19 187 SER A O 1
ATOM 1485 N N . LYS A 1 188 ? 19.308 0.285 3.306 1.00 56.22 188 LYS A N 1
ATOM 1486 C CA . LYS A 1 188 ? 18.131 1.038 3.755 1.00 56.22 188 LYS A CA 1
ATOM 1487 C C . LYS A 1 188 ? 17.598 1.939 2.633 1.00 56.22 188 LYS A C 1
ATOM 1489 O O . LYS A 1 188 ? 16.429 2.253 2.609 1.00 56.22 188 LYS A O 1
ATOM 1494 N N . MET A 1 189 ? 18.455 2.277 1.665 1.00 64.06 189 MET A N 1
ATOM 1495 C CA . MET A 1 189 ? 18.153 3.173 0.559 1.00 64.06 189 MET A CA 1
ATOM 1496 C C . MET A 1 189 ? 18.049 2.438 -0.784 1.00 64.06 189 MET A C 1
ATOM 1498 O O . MET A 1 189 ? 18.927 1.647 -1.156 1.00 64.06 189 MET A O 1
ATOM 1502 N N . GLY A 1 190 ? 17.021 2.782 -1.561 1.00 78.12 190 GLY A N 1
ATOM 1503 C CA . GLY A 1 190 ? 16.879 2.424 -2.974 1.00 78.12 190 GLY A CA 1
ATOM 1504 C C . GLY A 1 190 ? 16.034 1.174 -3.257 1.00 78.12 190 GLY A C 1
ATOM 1505 O O . GLY A 1 190 ? 15.446 0.599 -2.349 1.00 78.12 190 GLY A O 1
ATOM 1506 N N . PRO A 1 191 ? 15.968 0.740 -4.532 1.00 86.88 191 PRO A N 1
ATOM 1507 C CA . PRO A 1 191 ? 15.107 -0.357 -4.976 1.00 86.88 191 PRO A CA 1
ATOM 1508 C C . PRO A 1 191 ? 15.244 -1.603 -4.114 1.00 86.88 191 PRO A C 1
ATOM 1510 O O . PRO A 1 191 ? 16.373 -2.033 -3.871 1.00 86.88 191 PRO A O 1
ATOM 1513 N N . LEU A 1 192 ? 14.133 -2.226 -3.734 1.00 88.69 192 LEU A N 1
ATOM 1514 C CA . LEU A 1 192 ? 14.107 -3.449 -2.928 1.00 88.69 192 LEU A CA 1
ATOM 1515 C C . LEU A 1 192 ? 13.800 -4.676 -3.791 1.00 88.69 192 LEU A C 1
ATOM 1517 O O . LEU A 1 192 ? 13.246 -4.566 -4.885 1.00 88.69 192 LEU A O 1
ATOM 1521 N N . SER A 1 193 ? 14.186 -5.858 -3.308 1.00 89.81 193 SER A N 1
ATOM 1522 C CA . SER A 1 193 ? 13.822 -7.113 -3.975 1.00 89.81 193 SER A CA 1
ATOM 1523 C C . SER A 1 193 ? 12.344 -7.437 -3.748 1.00 89.81 193 SER A C 1
ATOM 1525 O O . SER A 1 193 ? 11.783 -7.050 -2.722 1.00 89.81 193 SER A O 1
ATOM 1527 N N . LEU A 1 194 ? 11.718 -8.170 -4.670 1.00 90.56 194 LEU A N 1
ATOM 1528 C CA . LEU A 1 194 ? 10.398 -8.761 -4.423 1.00 90.56 194 LEU A CA 1
ATOM 1529 C C . LEU A 1 194 ? 10.474 -9.775 -3.270 1.00 90.56 194 LEU A C 1
ATOM 1531 O O . LEU A 1 194 ? 11.475 -10.476 -3.109 1.00 90.56 194 LEU A O 1
ATOM 1535 N N . ASN A 1 195 ? 9.414 -9.838 -2.471 1.00 87.06 195 ASN A N 1
ATOM 1536 C CA . ASN A 1 195 ? 9.251 -10.824 -1.408 1.00 87.06 195 ASN A CA 1
ATOM 1537 C C . ASN A 1 195 ? 8.892 -12.215 -1.981 1.00 87.06 195 ASN A C 1
ATOM 1539 O O . ASN A 1 195 ? 8.178 -12.336 -2.965 1.00 87.06 195 ASN A O 1
ATOM 1543 N N . THR A 1 196 ? 9.360 -13.299 -1.367 1.00 83.50 196 THR A N 1
ATOM 1544 C CA . THR A 1 196 ? 9.116 -14.655 -1.905 1.00 83.50 196 THR A CA 1
ATOM 1545 C C . THR A 1 196 ? 7.743 -15.221 -1.601 1.00 83.50 196 THR A C 1
ATOM 1547 O O . THR A 1 196 ? 7.329 -16.181 -2.238 1.00 83.50 196 THR A O 1
ATOM 1550 N N . ASN A 1 197 ? 7.068 -14.686 -0.587 1.00 78.94 197 ASN A N 1
ATOM 1551 C CA . ASN A 1 197 ? 5.910 -15.336 0.020 1.00 78.94 197 ASN A CA 1
ATOM 1552 C C . ASN A 1 197 ? 4.587 -14.787 -0.520 1.00 78.94 197 ASN A C 1
ATOM 1554 O O . ASN A 1 197 ? 3.524 -15.284 -0.169 1.00 78.94 197 ASN A O 1
ATOM 1558 N N . HIS A 1 198 ? 4.631 -13.780 -1.394 1.00 85.75 198 HIS A N 1
ATOM 1559 C CA . HIS A 1 198 ? 3.441 -13.326 -2.102 1.00 85.75 198 HIS A CA 1
ATOM 1560 C C . HIS A 1 198 ? 3.068 -14.321 -3.199 1.00 85.75 198 HIS A C 1
ATOM 1562 O O . HIS A 1 198 ? 3.913 -14.820 -3.936 1.00 85.75 198 HIS A O 1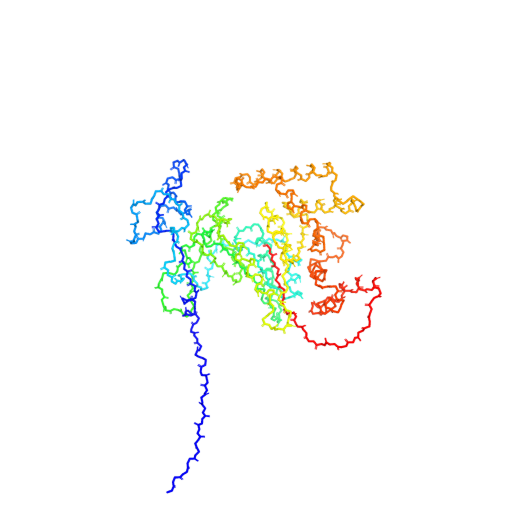
ATOM 1568 N N . THR A 1 199 ? 1.769 -14.566 -3.341 1.00 87.06 199 THR A N 1
ATOM 1569 C CA . THR A 1 199 ? 1.244 -15.492 -4.355 1.00 87.06 199 THR A CA 1
ATOM 1570 C C . THR A 1 199 ? 1.132 -14.868 -5.742 1.00 87.06 199 THR A C 1
ATOM 1572 O O . THR A 1 199 ? 1.190 -15.581 -6.739 1.00 87.06 199 THR A O 1
ATOM 1575 N N . HIS A 1 200 ? 0.933 -13.550 -5.808 1.00 92.44 200 HIS A N 1
ATOM 1576 C CA . HIS A 1 200 ? 0.700 -12.812 -7.044 1.00 92.44 200 HIS A CA 1
ATOM 1577 C C . HIS A 1 200 ? 1.367 -11.440 -6.981 1.00 92.44 200 HIS A C 1
ATOM 1579 O O . HIS A 1 200 ? 1.519 -10.861 -5.906 1.00 92.44 200 HIS A O 1
ATOM 1585 N N . TYR A 1 201 ? 1.696 -10.899 -8.153 1.00 94.19 201 TYR A N 1
ATOM 1586 C CA . TYR A 1 201 ? 2.292 -9.579 -8.305 1.00 94.19 201 TYR A CA 1
ATOM 1587 C C . TYR A 1 201 ? 1.594 -8.766 -9.394 1.00 94.19 201 TYR A C 1
ATOM 1589 O O . TYR A 1 201 ? 1.326 -9.273 -10.483 1.00 94.19 201 TYR A O 1
ATOM 1597 N N . ILE A 1 202 ? 1.350 -7.488 -9.107 1.00 96.12 202 ILE A N 1
ATOM 1598 C CA . ILE A 1 202 ? 0.963 -6.468 -10.083 1.00 96.12 202 ILE A CA 1
ATOM 1599 C C . ILE A 1 202 ? 2.080 -5.428 -10.099 1.00 96.12 202 ILE A C 1
ATOM 1601 O O . ILE A 1 202 ? 2.281 -4.707 -9.123 1.00 96.12 202 ILE A O 1
ATOM 1605 N N . LEU A 1 203 ? 2.834 -5.374 -11.197 1.00 95.94 203 LEU A N 1
ATOM 1606 C CA . LEU A 1 203 ? 3.992 -4.492 -11.325 1.00 95.94 203 LEU A CA 1
ATOM 1607 C C . LEU A 1 203 ? 3.604 -3.250 -12.140 1.00 95.94 203 LEU A C 1
ATOM 1609 O O . LEU A 1 203 ? 3.387 -3.334 -13.347 1.00 95.94 203 LEU A O 1
ATOM 1613 N N . CYS A 1 204 ? 3.483 -2.102 -11.477 1.00 95.62 204 CYS A N 1
ATOM 1614 C CA . CYS A 1 204 ? 3.007 -0.859 -12.084 1.00 95.62 204 CYS A CA 1
ATOM 1615 C C . CYS A 1 204 ? 4.166 -0.076 -12.708 1.00 95.62 204 CYS A C 1
ATOM 1617 O O . CYS A 1 204 ? 5.078 0.345 -11.997 1.00 95.62 204 CYS A O 1
ATOM 1619 N N . ASP A 1 205 ? 4.124 0.155 -14.020 1.00 95.44 205 ASP A N 1
ATOM 1620 C CA . ASP A 1 205 ? 5.151 0.913 -14.737 1.00 95.44 205 ASP A CA 1
ATOM 1621 C C . ASP A 1 205 ? 4.629 2.274 -15.214 1.00 95.44 205 ASP A C 1
ATOM 1623 O O . ASP A 1 205 ? 3.699 2.364 -16.017 1.00 95.44 205 ASP A O 1
ATOM 1627 N N . ASN A 1 206 ? 5.259 3.345 -14.731 1.00 93.94 206 ASN A N 1
ATOM 1628 C CA . ASN A 1 206 ? 5.028 4.714 -15.185 1.00 93.94 206 ASN A CA 1
ATOM 1629 C C . ASN A 1 206 ? 6.260 5.321 -15.880 1.00 93.94 206 ASN A C 1
ATOM 1631 O O . ASN A 1 206 ? 6.278 6.525 -16.108 1.00 93.94 206 ASN A O 1
ATOM 1635 N N . GLY A 1 207 ? 7.292 4.522 -16.182 1.00 92.88 207 GLY A N 1
ATOM 1636 C CA . GLY A 1 207 ? 8.555 4.974 -16.780 1.00 92.88 207 GLY A CA 1
ATOM 1637 C C . GLY A 1 207 ? 9.551 5.632 -15.814 1.00 92.88 207 GLY A C 1
ATOM 1638 O O . GLY A 1 207 ? 10.706 5.835 -16.185 1.00 92.88 207 GLY A O 1
ATOM 1639 N N . ILE A 1 208 ? 9.154 5.921 -14.569 1.00 92.62 208 ILE A N 1
ATOM 1640 C CA . ILE A 1 208 ? 10.055 6.414 -13.517 1.00 92.62 208 ILE A CA 1
ATOM 1641 C C . ILE A 1 208 ? 10.797 5.233 -12.886 1.00 92.62 208 ILE A C 1
ATOM 1643 O O . ILE A 1 208 ? 10.288 4.110 -12.827 1.00 92.62 208 ILE A O 1
ATOM 1647 N N . ARG A 1 209 ? 12.029 5.469 -12.432 1.00 92.19 209 ARG A N 1
ATOM 1648 C CA . ARG A 1 209 ? 12.962 4.479 -11.882 1.00 92.19 209 ARG A CA 1
ATOM 1649 C C . ARG A 1 209 ? 13.512 4.959 -10.545 1.00 92.19 209 ARG A C 1
ATOM 1651 O O . ARG A 1 209 ? 13.702 6.150 -10.335 1.00 92.19 209 ARG A O 1
ATOM 1658 N N . ASN A 1 210 ? 13.811 4.024 -9.645 1.00 87.94 210 ASN A N 1
ATOM 1659 C CA . ASN A 1 210 ? 14.407 4.296 -8.331 1.00 87.94 210 ASN A CA 1
ATOM 1660 C C . ASN A 1 210 ? 13.624 5.300 -7.455 1.00 87.94 210 ASN A C 1
ATOM 1662 O O . ASN A 1 210 ? 14.199 5.878 -6.540 1.00 87.94 210 ASN A O 1
ATOM 1666 N N . ASN A 1 211 ? 12.326 5.493 -7.709 1.00 86.69 211 ASN A N 1
ATOM 1667 C CA . ASN A 1 211 ? 11.463 6.373 -6.927 1.00 86.69 211 ASN A CA 1
ATOM 1668 C C . ASN A 1 211 ? 10.132 5.664 -6.649 1.00 86.69 211 ASN A C 1
ATOM 1670 O O . ASN A 1 211 ? 9.377 5.377 -7.578 1.00 86.69 211 ASN A O 1
ATOM 1674 N N . PHE A 1 212 ? 9.870 5.355 -5.378 1.00 86.50 212 PHE A N 1
ATOM 1675 C CA . PHE A 1 212 ? 8.632 4.698 -4.966 1.00 86.50 212 PHE A CA 1
ATOM 1676 C C . PHE A 1 212 ? 7.458 5.686 -4.932 1.00 86.50 212 PHE A C 1
ATOM 1678 O O . PHE A 1 212 ? 6.414 5.413 -5.518 1.00 86.50 212 PHE A O 1
ATOM 1685 N N . ILE A 1 213 ? 7.636 6.858 -4.315 1.00 83.38 213 ILE A N 1
ATOM 1686 C CA . ILE A 1 213 ? 6.577 7.866 -4.124 1.00 83.38 213 ILE A CA 1
ATOM 1687 C C . ILE A 1 213 ? 6.102 8.421 -5.477 1.00 83.38 213 ILE A C 1
ATOM 1689 O O . ILE A 1 213 ? 4.910 8.432 -5.777 1.00 83.38 213 ILE A O 1
ATOM 1693 N N . GLY A 1 214 ? 7.043 8.788 -6.350 1.00 84.69 214 GLY A N 1
ATOM 1694 C CA . GLY A 1 214 ? 6.771 9.319 -7.692 1.00 84.69 214 GLY A CA 1
ATOM 1695 C C . GLY A 1 214 ? 6.309 8.278 -8.719 1.00 84.69 214 GLY A C 1
ATOM 1696 O O . GLY A 1 214 ? 6.136 8.604 -9.892 1.00 84.69 214 GLY A O 1
ATOM 1697 N N . SER A 1 215 ? 6.128 7.016 -8.319 1.00 89.56 215 SER A N 1
ATOM 1698 C CA . SER A 1 215 ? 5.727 5.936 -9.231 1.00 89.56 215 SER A CA 1
ATOM 1699 C C . SER A 1 215 ? 4.239 5.937 -9.598 1.00 89.56 215 SER A C 1
ATOM 1701 O O . SER A 1 215 ? 3.828 5.259 -10.539 1.00 89.56 215 SER A O 1
ATOM 1703 N N . GLY A 1 216 ? 3.406 6.649 -8.838 1.00 90.44 216 GLY A N 1
ATOM 1704 C CA . GLY A 1 216 ? 1.957 6.613 -9.023 1.00 90.44 216 GLY A CA 1
ATOM 1705 C C . GLY A 1 216 ? 1.276 5.331 -8.507 1.00 90.44 216 GLY A C 1
ATOM 1706 O O . GLY A 1 216 ? 0.079 5.130 -8.736 1.00 90.44 216 GLY A O 1
ATOM 1707 N N . VAL A 1 217 ? 2.015 4.428 -7.843 1.00 92.50 217 VAL A N 1
ATOM 1708 C CA . VAL A 1 217 ? 1.487 3.118 -7.415 1.00 92.50 217 VAL A CA 1
ATOM 1709 C C . VAL A 1 217 ? 0.336 3.251 -6.416 1.00 92.50 217 VAL A C 1
ATOM 1711 O O . VAL A 1 217 ? -0.619 2.482 -6.482 1.00 92.50 217 VAL A O 1
ATOM 1714 N N . ASN A 1 218 ? 0.367 4.262 -5.543 1.00 89.88 218 ASN A N 1
ATOM 1715 C CA . ASN A 1 218 ? -0.690 4.494 -4.557 1.00 89.88 218 ASN A CA 1
ATOM 1716 C C . ASN A 1 218 ? -2.010 4.906 -5.220 1.00 89.88 218 ASN A C 1
ATOM 1718 O O . ASN A 1 218 ? -3.069 4.434 -4.810 1.00 89.88 218 ASN A O 1
ATOM 1722 N N . GLN A 1 219 ? -1.963 5.726 -6.275 1.00 91.62 219 GLN A N 1
ATOM 1723 C CA . GLN A 1 219 ? -3.148 6.089 -7.056 1.00 91.62 219 GLN A CA 1
ATOM 1724 C C . GLN A 1 219 ? -3.711 4.878 -7.802 1.00 91.62 219 GLN A C 1
ATOM 1726 O O . GLN A 1 219 ? -4.929 4.697 -7.856 1.00 91.62 219 GLN A O 1
ATOM 1731 N N . PHE A 1 220 ? -2.836 4.025 -8.345 1.00 93.94 220 PHE A N 1
ATOM 1732 C CA . PHE A 1 220 ? -3.259 2.760 -8.940 1.00 93.94 220 PHE A CA 1
ATOM 1733 C C . PHE A 1 220 ? -3.963 1.867 -7.909 1.00 93.94 220 PHE A C 1
ATOM 1735 O O . PHE A 1 220 ? -5.061 1.390 -8.189 1.00 93.94 220 PHE A O 1
ATOM 1742 N N . ARG A 1 221 ? -3.377 1.695 -6.715 1.00 92.50 221 ARG A N 1
ATOM 1743 C CA . ARG A 1 221 ? -3.959 0.919 -5.606 1.00 92.50 221 ARG A CA 1
ATOM 1744 C C . ARG A 1 221 ? -5.343 1.416 -5.217 1.00 92.50 221 ARG A C 1
ATOM 1746 O O . ARG A 1 221 ? -6.283 0.638 -5.270 1.00 92.50 221 ARG A O 1
ATOM 1753 N N . MET A 1 222 ? -5.504 2.718 -4.972 1.00 89.81 222 MET A N 1
ATOM 1754 C CA . MET A 1 222 ? -6.812 3.299 -4.633 1.00 89.81 222 MET A CA 1
ATOM 1755 C C . MET A 1 222 ? -7.866 3.012 -5.700 1.00 89.81 222 MET A C 1
ATOM 1757 O O . MET A 1 222 ? -8.998 2.643 -5.394 1.00 89.81 222 MET A O 1
ATOM 1761 N N . LYS A 1 223 ? -7.498 3.158 -6.977 1.00 91.94 223 LYS A N 1
ATOM 1762 C CA . LYS A 1 223 ? -8.410 2.864 -8.083 1.00 91.94 223 LYS A CA 1
ATOM 1763 C C . LYS A 1 223 ? -8.737 1.372 -8.160 1.00 91.94 223 LYS A C 1
ATOM 1765 O O . LYS A 1 223 ? -9.878 1.021 -8.439 1.00 91.94 223 LYS A O 1
ATOM 1770 N N . PHE A 1 224 ? -7.755 0.510 -7.921 1.00 91.31 224 PHE A N 1
ATOM 1771 C CA . PHE A 1 224 ? -7.928 -0.938 -7.885 1.00 91.31 224 PHE A CA 1
ATOM 1772 C C . PHE A 1 224 ? -8.869 -1.362 -6.748 1.00 91.31 224 PHE A C 1
ATOM 1774 O O . PHE A 1 224 ? -9.876 -2.014 -7.010 1.00 91.31 224 PHE A O 1
ATOM 1781 N N . GLU A 1 225 ? -8.612 -0.904 -5.522 1.00 88.56 225 GLU A N 1
ATOM 1782 C CA . GLU A 1 225 ? -9.458 -1.113 -4.340 1.00 88.56 225 GLU A CA 1
ATOM 1783 C C . GLU A 1 225 ? -10.891 -0.612 -4.582 1.00 88.56 225 GLU A C 1
ATOM 1785 O O . GLU A 1 225 ? -11.853 -1.342 -4.349 1.00 88.56 225 GLU A O 1
ATOM 1790 N N . SER A 1 226 ? -11.047 0.599 -5.130 1.00 86.31 226 SER A N 1
ATOM 1791 C CA . SER A 1 226 ? -12.358 1.184 -5.438 1.00 86.31 226 SER A CA 1
ATOM 1792 C C . SER A 1 226 ? -13.147 0.384 -6.479 1.00 86.31 226 SER A C 1
ATOM 1794 O O . SER A 1 226 ? -14.377 0.358 -6.428 1.00 86.31 226 SER A O 1
ATOM 1796 N N . LEU A 1 227 ? -12.471 -0.256 -7.435 1.00 87.25 227 LEU A N 1
ATOM 1797 C CA . LEU A 1 227 ? -13.124 -1.124 -8.416 1.00 87.25 227 LEU A CA 1
ATOM 1798 C C . LEU A 1 227 ? -13.556 -2.459 -7.801 1.00 87.25 227 LEU A C 1
ATOM 1800 O O . LEU A 1 227 ? -14.573 -3.005 -8.220 1.00 87.25 227 LEU A O 1
ATOM 1804 N N . LEU A 1 228 ? -12.818 -2.970 -6.811 1.00 83.81 228 LEU A N 1
ATOM 1805 C CA . LEU A 1 228 ? -13.172 -4.196 -6.086 1.00 83.81 228 LEU A CA 1
ATOM 1806 C C . LEU A 1 228 ? -14.317 -3.967 -5.094 1.00 83.81 228 LEU A C 1
ATOM 1808 O O . LEU A 1 228 ? -15.189 -4.826 -4.939 1.00 83.81 228 LEU A O 1
ATOM 1812 N N . SER A 1 229 ? -14.352 -2.795 -4.461 1.00 79.56 229 SER A N 1
ATOM 1813 C CA . SER A 1 229 ? -15.435 -2.400 -3.559 1.00 79.56 229 SER A CA 1
ATOM 1814 C C . SER A 1 229 ? -16.715 -1.990 -4.290 1.00 79.56 229 SER A C 1
ATOM 1816 O O . SER A 1 229 ? -17.797 -1.990 -3.697 1.00 79.56 229 SER A O 1
ATOM 1818 N N . ALA A 1 230 ? -16.641 -1.710 -5.594 1.00 77.44 230 ALA A N 1
ATOM 1819 C CA . ALA A 1 230 ? -17.812 -1.518 -6.436 1.00 77.44 230 ALA A CA 1
ATOM 1820 C C . ALA A 1 230 ? -18.474 -2.867 -6.770 1.00 77.44 230 ALA A C 1
ATOM 1822 O O . ALA A 1 230 ? -17.840 -3.791 -7.276 1.00 77.44 230 ALA A O 1
ATOM 1823 N N . SER A 1 231 ? -19.785 -2.997 -6.537 1.00 66.38 231 SER A N 1
ATOM 1824 C CA . SER A 1 231 ? -20.497 -4.209 -6.956 1.00 66.38 231 SER A CA 1
ATOM 1825 C C . SER A 1 231 ? -20.747 -4.205 -8.471 1.00 66.38 231 SER A C 1
ATOM 1827 O O . SER A 1 231 ? -21.339 -3.251 -8.981 1.00 66.38 231 SER A O 1
ATOM 1829 N N . PRO A 1 232 ? -20.404 -5.280 -9.208 1.00 60.72 232 PRO A N 1
ATOM 1830 C CA . PRO A 1 232 ? -20.660 -5.365 -10.648 1.00 60.72 232 PRO A CA 1
ATOM 1831 C C . PRO A 1 232 ? -22.153 -5.531 -10.990 1.00 60.72 232 PRO A C 1
ATOM 1833 O O . PRO A 1 232 ? -22.542 -5.404 -12.151 1.00 60.72 232 PRO A O 1
ATOM 1836 N N . LYS A 1 233 ? -23.012 -5.821 -10.002 1.00 62.34 233 LYS A N 1
ATOM 1837 C CA . LYS A 1 233 ? -24.463 -5.995 -10.172 1.00 62.34 233 LYS A CA 1
ATOM 1838 C C . LYS A 1 233 ? -25.212 -4.834 -9.514 1.00 62.34 233 LYS A C 1
ATOM 1840 O O . LYS A 1 233 ? -24.926 -4.487 -8.370 1.00 62.34 233 LYS A O 1
ATOM 1845 N N . LYS A 1 234 ? -26.230 -4.276 -10.189 1.00 50.75 234 LYS A N 1
ATOM 1846 C CA . LYS A 1 234 ? -27.145 -3.287 -9.582 1.00 50.75 234 LYS A CA 1
ATOM 1847 C C . LYS A 1 234 ? -27.748 -3.868 -8.295 1.00 50.75 234 LYS A C 1
ATOM 1849 O O . LYS A 1 234 ? -28.494 -4.841 -8.352 1.00 50.75 234 LYS A O 1
ATOM 1854 N N . GLY A 1 235 ? -27.418 -3.268 -7.151 1.00 49.59 235 GLY A N 1
ATOM 1855 C CA . GLY A 1 235 ? -27.905 -3.687 -5.834 1.00 49.59 235 GLY A CA 1
ATOM 1856 C C . GLY A 1 235 ? -27.164 -4.866 -5.193 1.00 49.59 235 GLY A C 1
ATOM 1857 O O . GLY A 1 235 ? -27.691 -5.428 -4.231 1.00 49.59 235 GLY A O 1
ATOM 1858 N N . GLY A 1 236 ? -25.994 -5.265 -5.705 1.00 55.44 236 GLY A N 1
ATOM 1859 C CA . GLY A 1 236 ? -25.078 -6.156 -4.989 1.00 55.44 236 GLY A CA 1
ATOM 1860 C C . GLY A 1 236 ? -24.188 -5.396 -3.997 1.00 55.44 236 GLY A C 1
ATOM 1861 O O . GLY A 1 236 ? -24.055 -4.176 -4.080 1.00 55.44 236 GLY A O 1
ATOM 1862 N N . CYS A 1 237 ? -23.570 -6.123 -3.067 1.00 59.12 237 CYS A N 1
ATOM 1863 C CA . CYS A 1 237 ? -22.490 -5.612 -2.220 1.00 59.12 237 CYS A CA 1
ATOM 1864 C C . CYS A 1 237 ? -21.166 -5.860 -2.958 1.00 59.12 237 CYS A C 1
ATOM 1866 O O . CYS A 1 237 ? -21.000 -6.927 -3.552 1.00 59.12 237 CYS A O 1
ATOM 1868 N N . GLY A 1 238 ? -20.271 -4.874 -3.027 1.00 69.00 238 GLY A N 1
ATOM 1869 C CA . GLY A 1 238 ? -18.906 -5.117 -3.501 1.00 69.00 238 GLY A CA 1
ATOM 1870 C C . GLY A 1 238 ? -18.060 -5.778 -2.415 1.00 69.00 238 GLY A C 1
ATOM 1871 O O . GLY A 1 238 ? -18.573 -6.129 -1.350 1.00 69.00 238 GLY A O 1
ATOM 1872 N N . ILE A 1 239 ? -16.771 -5.967 -2.687 1.00 80.50 239 ILE A N 1
ATOM 1873 C CA . ILE A 1 239 ? -15.852 -6.586 -1.729 1.00 80.50 239 ILE A CA 1
ATOM 1874 C C . ILE A 1 239 ? -15.459 -5.532 -0.676 1.00 80.50 239 ILE A C 1
ATOM 1876 O O . ILE A 1 239 ? -14.910 -4.494 -1.051 1.00 80.50 239 ILE A O 1
ATOM 1880 N N . PRO A 1 240 ? -15.730 -5.740 0.625 1.00 81.69 240 PRO A N 1
ATOM 1881 C CA . PRO A 1 240 ? -15.263 -4.834 1.667 1.00 81.69 240 PRO A CA 1
ATOM 1882 C C . PRO A 1 240 ? -13.732 -4.797 1.722 1.00 81.69 240 PRO A C 1
ATOM 1884 O O . PRO A 1 240 ? -13.066 -5.835 1.704 1.00 81.69 240 PRO A O 1
ATOM 1887 N N . VAL A 1 241 ? -13.195 -3.585 1.828 1.00 87.25 241 VAL A N 1
ATOM 1888 C CA . VAL A 1 241 ? -11.764 -3.303 1.972 1.00 87.25 241 VAL A CA 1
ATOM 1889 C C . VAL A 1 241 ? -11.538 -2.720 3.362 1.00 87.25 241 VAL A C 1
ATOM 1891 O O . VAL A 1 241 ? -12.314 -1.869 3.796 1.00 87.25 241 VAL A O 1
ATOM 1894 N N . VAL A 1 242 ? -10.490 -3.163 4.051 1.00 90.62 242 VAL A N 1
ATOM 1895 C CA . VAL A 1 242 ? -10.028 -2.599 5.324 1.00 90.62 242 VAL A CA 1
ATOM 1896 C C . VAL A 1 242 ? -8.532 -2.311 5.233 1.00 90.62 242 VAL A C 1
ATOM 1898 O O . VAL A 1 242 ? -7.773 -3.139 4.728 1.00 90.62 242 VAL A O 1
ATOM 1901 N N . LEU A 1 243 ? -8.109 -1.148 5.726 1.00 93.44 243 LEU A N 1
ATOM 1902 C CA . LEU A 1 243 ? -6.697 -0.801 5.869 1.00 93.44 243 LEU A CA 1
ATOM 1903 C C . LEU A 1 243 ? -6.217 -1.186 7.268 1.00 93.44 243 LEU A C 1
ATOM 1905 O O . LEU A 1 243 ? -6.782 -0.741 8.266 1.00 93.44 243 LEU A O 1
ATOM 1909 N N . LEU A 1 244 ? -5.165 -1.990 7.343 1.00 91.75 244 LEU A N 1
ATOM 1910 C CA . LEU A 1 244 ? -4.538 -2.432 8.578 1.00 91.75 244 LEU A CA 1
ATOM 1911 C C . LEU A 1 244 ? -3.160 -1.775 8.713 1.00 91.75 244 LEU A C 1
ATOM 1913 O O . LEU A 1 244 ? -2.236 -2.102 7.981 1.00 91.75 244 LEU A O 1
ATOM 1917 N N . ILE A 1 245 ? -3.013 -0.857 9.668 1.00 91.50 245 ILE A N 1
ATOM 1918 C CA . ILE A 1 245 ? -1.758 -0.137 9.911 1.00 91.50 245 ILE A CA 1
ATOM 1919 C C . ILE A 1 245 ? -0.955 -0.874 10.982 1.00 91.50 245 ILE A C 1
ATOM 1921 O O . ILE A 1 245 ? -1.406 -0.992 12.124 1.00 91.50 245 ILE A O 1
ATOM 1925 N N . ILE A 1 246 ? 0.241 -1.337 10.617 1.00 86.31 246 ILE A N 1
ATOM 1926 C CA . ILE A 1 246 ? 1.217 -1.964 11.516 1.00 86.31 246 ILE A CA 1
ATOM 1927 C C . ILE A 1 246 ? 2.548 -1.230 11.350 1.00 86.31 246 ILE A C 1
ATOM 1929 O O . ILE A 1 246 ? 3.139 -1.243 10.270 1.00 86.31 246 ILE A O 1
ATOM 1933 N N . GLY A 1 247 ? 3.025 -0.586 12.410 1.00 85.19 247 GLY A N 1
ATOM 1934 C CA . GLY A 1 247 ? 4.201 0.269 12.361 1.00 85.19 247 GLY A CA 1
ATOM 1935 C C . GLY A 1 247 ? 3.988 1.457 11.418 1.00 85.19 247 GLY A C 1
ATOM 1936 O O . GLY A 1 247 ? 3.062 2.255 11.578 1.00 85.19 247 GLY A O 1
ATOM 1937 N N . GLY A 1 248 ? 4.834 1.526 10.391 1.00 84.19 248 GLY A N 1
ATOM 1938 C CA . GLY A 1 248 ? 4.686 2.447 9.269 1.00 84.19 248 GLY A CA 1
ATOM 1939 C C . GLY A 1 248 ? 5.473 3.745 9.428 1.00 84.19 248 GLY A C 1
ATOM 1940 O O . GLY A 1 248 ? 5.637 4.270 10.529 1.00 84.19 248 GLY A O 1
ATOM 1941 N N . GLY A 1 249 ? 5.947 4.251 8.292 1.00 87.38 249 GLY A N 1
ATOM 1942 C CA . GLY A 1 249 ? 6.642 5.532 8.191 1.00 87.38 249 GLY A CA 1
ATOM 1943 C C . GLY A 1 249 ? 5.714 6.703 7.889 1.00 87.38 249 GLY A C 1
ATOM 1944 O O . GLY A 1 249 ? 4.504 6.495 7.746 1.00 87.38 249 GLY A O 1
ATOM 1945 N N . TYR A 1 250 ? 6.247 7.918 7.722 1.00 89.94 250 TYR A N 1
ATOM 1946 C CA . TYR A 1 250 ? 5.435 9.139 7.560 1.00 89.94 250 TYR A CA 1
ATOM 1947 C C . TYR A 1 250 ? 4.366 9.029 6.457 1.00 89.94 250 TYR A C 1
ATOM 1949 O O . TYR A 1 250 ? 3.212 9.412 6.659 1.00 89.94 250 TYR A O 1
ATOM 1957 N N . SER A 1 251 ? 4.716 8.429 5.311 1.00 87.12 251 SER A N 1
ATOM 1958 C CA . SER A 1 251 ? 3.804 8.232 4.165 1.00 87.12 251 SER A CA 1
ATOM 1959 C C . SER A 1 251 ? 2.508 7.478 4.511 1.00 87.12 251 SER A C 1
ATOM 1961 O O . SER A 1 251 ? 1.484 7.657 3.846 1.00 87.12 251 SER A O 1
ATOM 1963 N N . THR A 1 252 ? 2.513 6.691 5.590 1.00 91.44 252 THR A N 1
ATOM 1964 C CA . THR A 1 252 ? 1.340 5.970 6.103 1.00 91.44 252 THR A CA 1
ATOM 1965 C C . THR A 1 252 ? 0.219 6.926 6.515 1.00 91.44 252 THR A C 1
ATOM 1967 O O . THR A 1 252 ? -0.951 6.599 6.326 1.00 91.44 252 THR A O 1
ATOM 1970 N N . LEU A 1 253 ? 0.542 8.126 7.021 1.00 93.56 253 LEU A N 1
ATOM 1971 C CA . LEU A 1 253 ? -0.460 9.142 7.373 1.00 93.56 253 LEU A CA 1
ATOM 1972 C C . LEU A 1 253 ? -1.222 9.639 6.144 1.00 93.56 253 LEU A C 1
ATOM 1974 O O . LEU A 1 253 ? -2.444 9.777 6.188 1.00 93.56 253 LEU A O 1
ATOM 1978 N N . GLU A 1 254 ? -0.512 9.887 5.043 1.00 91.50 254 GLU A N 1
ATOM 1979 C CA . GLU A 1 254 ? -1.125 10.333 3.789 1.00 91.50 254 GLU A CA 1
ATOM 1980 C C . GLU A 1 254 ? -2.019 9.239 3.203 1.00 91.50 254 GLU A C 1
ATOM 1982 O O . GLU A 1 254 ? -3.149 9.515 2.794 1.00 91.50 254 GLU A O 1
ATOM 1987 N N . ILE A 1 255 ? -1.547 7.987 3.224 1.00 91.44 255 ILE A N 1
ATOM 1988 C CA . ILE A 1 255 ? -2.327 6.818 2.801 1.00 91.44 255 ILE A CA 1
ATOM 1989 C C . ILE A 1 255 ? -3.597 6.705 3.653 1.00 91.44 255 ILE A C 1
ATOM 1991 O O . ILE A 1 255 ? -4.694 6.655 3.095 1.00 91.44 255 ILE A O 1
ATOM 1995 N N . ALA A 1 256 ? -3.473 6.731 4.982 1.00 93.94 256 ALA A N 1
ATOM 1996 C CA . ALA A 1 256 ? -4.600 6.641 5.907 1.00 93.94 256 ALA A CA 1
ATOM 1997 C C . ALA A 1 256 ? -5.633 7.753 5.665 1.00 93.94 256 ALA A C 1
ATOM 1999 O O . ALA A 1 256 ? -6.817 7.471 5.479 1.00 93.94 256 ALA A O 1
ATOM 2000 N N . ALA A 1 257 ? -5.196 9.012 5.585 1.00 93.06 257 ALA A N 1
ATOM 2001 C CA . ALA A 1 257 ? -6.089 10.140 5.335 1.00 93.06 257 ALA A CA 1
ATOM 2002 C C . ALA A 1 257 ? -6.819 10.024 3.984 1.00 93.06 257 ALA A C 1
ATOM 2004 O O . ALA A 1 257 ? -8.023 10.274 3.916 1.00 93.06 257 ALA A O 1
ATOM 2005 N N . GLN A 1 258 ? -6.129 9.593 2.921 1.00 90.81 258 GLN A N 1
ATOM 2006 C CA . GLN A 1 258 ? -6.752 9.346 1.614 1.00 90.81 258 GLN A CA 1
ATOM 2007 C C . GLN A 1 258 ? -7.786 8.214 1.676 1.00 90.81 258 GLN A C 1
ATOM 2009 O O . GLN A 1 258 ? -8.864 8.329 1.096 1.00 90.81 258 GLN A O 1
ATOM 2014 N N . ARG A 1 259 ? -7.500 7.126 2.402 1.00 90.06 259 ARG A N 1
ATOM 2015 C CA . ARG A 1 259 ? -8.423 5.985 2.538 1.00 90.06 259 ARG A CA 1
ATOM 2016 C C . ARG A 1 259 ? -9.701 6.369 3.277 1.00 90.06 259 ARG A C 1
ATOM 2018 O O . ARG A 1 259 ? -10.786 5.981 2.845 1.00 90.06 259 ARG A O 1
ATOM 2025 N N . LEU A 1 260 ? -9.591 7.203 4.311 1.00 90.19 260 LEU A N 1
ATOM 2026 C CA . LEU A 1 260 ? -10.756 7.744 5.017 1.00 90.19 260 LEU A CA 1
ATOM 2027 C C . LEU A 1 260 ? -11.669 8.555 4.094 1.00 90.19 260 LEU A C 1
ATOM 2029 O O . LEU A 1 260 ? -12.885 8.399 4.156 1.00 90.19 260 LEU A O 1
ATOM 2033 N N . GLN A 1 261 ? -11.107 9.365 3.189 1.00 87.06 261 GLN A N 1
ATOM 2034 C CA . GLN A 1 261 ? -11.899 10.122 2.205 1.00 87.06 261 GLN A CA 1
ATOM 2035 C C . GLN A 1 261 ? -12.698 9.209 1.261 1.00 87.06 261 GLN A C 1
ATOM 2037 O O . GLN A 1 261 ? -13.756 9.601 0.771 1.00 87.06 261 GLN A O 1
ATOM 2042 N N . HIS A 1 262 ? -12.216 7.986 1.031 1.00 84.69 262 HIS A N 1
ATOM 2043 C CA . HIS A 1 262 ? -12.895 6.961 0.239 1.00 84.69 262 HIS A CA 1
ATOM 2044 C C . HIS A 1 262 ? -13.791 6.024 1.070 1.00 84.69 262 HIS A C 1
ATOM 2046 O O . HIS A 1 262 ? -14.334 5.065 0.523 1.00 84.69 262 HIS A O 1
ATOM 2052 N N . GLY A 1 263 ? -13.977 6.298 2.367 1.00 84.50 263 GLY A N 1
ATOM 2053 C CA . GLY A 1 263 ? -14.827 5.503 3.254 1.00 84.50 263 GLY A CA 1
ATOM 2054 C C . GLY A 1 263 ? -14.258 4.122 3.586 1.00 84.50 263 GLY A C 1
ATOM 2055 O O . GLY A 1 263 ? -15.020 3.208 3.900 1.00 84.50 263 GLY A O 1
ATOM 2056 N N . VAL A 1 264 ? -12.937 3.947 3.488 1.00 88.44 264 VAL A N 1
ATOM 2057 C CA . VAL A 1 264 ? -12.271 2.692 3.850 1.00 88.44 264 VAL A CA 1
ATOM 2058 C C . VAL A 1 264 ? -12.016 2.675 5.366 1.00 88.44 264 VAL A C 1
ATOM 2060 O O . VAL A 1 264 ? -11.343 3.581 5.866 1.00 88.44 264 VAL A O 1
ATOM 2063 N N . PRO A 1 265 ? -12.523 1.673 6.112 1.00 90.69 265 PRO A N 1
ATOM 2064 C CA . PRO A 1 265 ? -12.215 1.506 7.529 1.00 90.69 265 PRO A CA 1
ATOM 2065 C C . PRO A 1 265 ? -10.724 1.273 7.763 1.00 90.69 265 PRO A C 1
ATOM 2067 O O . PRO A 1 265 ? -10.072 0.543 7.014 1.00 90.69 265 PRO A O 1
ATOM 2070 N N . ILE A 1 266 ? -10.211 1.837 8.854 1.00 93.56 266 ILE A N 1
ATOM 2071 C CA . ILE A 1 266 ? -8.817 1.714 9.275 1.00 93.56 266 ILE A CA 1
ATOM 2072 C C . ILE A 1 266 ? -8.749 1.014 10.631 1.00 93.56 266 ILE A C 1
ATOM 2074 O O . ILE A 1 266 ? -9.393 1.427 11.596 1.00 93.56 266 ILE A O 1
ATOM 2078 N N . VAL A 1 267 ? -7.928 -0.029 10.717 1.00 91.88 267 VAL A N 1
ATOM 2079 C CA . VAL A 1 267 ? -7.550 -0.699 11.961 1.00 91.88 267 VAL A CA 1
ATOM 2080 C C . VAL A 1 267 ? -6.093 -0.370 12.260 1.00 91.88 267 VAL A C 1
ATOM 2082 O O . VAL A 1 267 ? -5.204 -0.730 11.494 1.00 91.88 267 VAL A O 1
ATOM 2085 N N . ILE A 1 268 ? -5.838 0.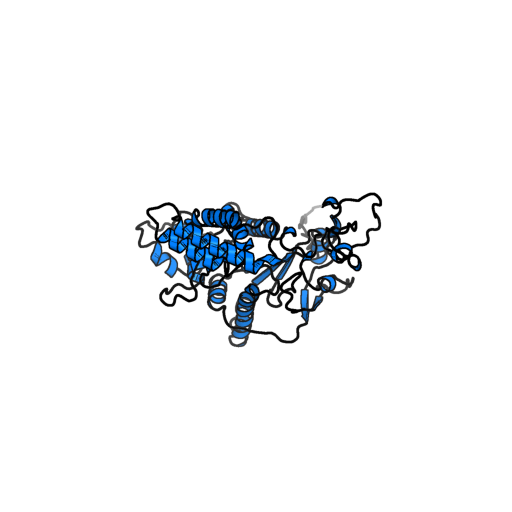310 13.374 1.00 91.88 268 ILE A N 1
ATOM 2086 C CA . ILE A 1 268 ? -4.483 0.641 13.830 1.00 91.88 268 ILE A CA 1
ATOM 2087 C C . ILE A 1 268 ? -4.034 -0.423 14.830 1.00 91.88 268 ILE A C 1
ATOM 2089 O O . ILE A 1 268 ? -4.705 -0.631 15.843 1.00 91.88 268 ILE A O 1
ATOM 2093 N N . CYS A 1 269 ? -2.907 -1.080 14.555 1.00 87.62 269 CYS A N 1
ATOM 2094 C CA . CYS A 1 269 ? -2.246 -1.982 15.493 1.00 87.62 269 CYS A CA 1
ATOM 2095 C C . CYS A 1 269 ? -1.248 -1.193 16.342 1.00 87.62 269 CYS A C 1
ATOM 2097 O O . CYS A 1 269 ? -0.131 -0.954 15.896 1.00 87.62 269 CYS A O 1
ATOM 2099 N N . GLY A 1 270 ? -1.636 -0.755 17.536 1.00 84.12 270 GLY A N 1
ATOM 2100 C CA . GLY A 1 270 ? -0.720 -0.017 18.410 1.00 84.12 270 GLY A CA 1
ATOM 2101 C C . GLY A 1 270 ? 0.368 -0.890 19.017 1.00 84.12 270 GLY A C 1
ATOM 2102 O O . GLY A 1 270 ? 0.313 -2.115 18.922 1.00 84.12 270 GLY A O 1
ATOM 2103 N N . SER A 1 271 ? 1.345 -0.247 19.651 1.00 83.38 271 SER A N 1
ATOM 2104 C CA . SER A 1 271 ? 2.559 -0.887 20.183 1.00 83.38 271 SER A CA 1
ATOM 2105 C C . SER A 1 271 ? 3.376 -1.628 19.111 1.00 83.38 271 SER A C 1
ATOM 2107 O O . SER A 1 271 ? 4.075 -2.597 19.398 1.00 83.38 271 SER A O 1
ATOM 2109 N N . THR A 1 272 ? 3.288 -1.179 17.856 1.00 81.81 272 THR A N 1
ATOM 2110 C CA . THR A 1 272 ? 4.034 -1.752 16.719 1.00 81.81 272 THR A CA 1
ATOM 2111 C C . THR A 1 272 ? 5.081 -0.792 16.145 1.00 81.81 272 THR A C 1
ATOM 2113 O O . THR A 1 272 ? 5.802 -1.161 15.215 1.00 81.81 272 THR A O 1
ATOM 2116 N N . GLY A 1 273 ? 5.221 0.403 16.731 1.00 85.88 273 GLY A N 1
ATOM 2117 C CA . GLY A 1 273 ? 6.212 1.419 16.372 1.00 85.88 273 GLY A CA 1
ATOM 2118 C C . GLY A 1 273 ? 5.718 2.445 15.345 1.00 85.88 273 GLY A C 1
ATOM 2119 O O . GLY A 1 273 ? 4.587 2.392 14.865 1.00 85.88 273 GLY A O 1
ATOM 2120 N N . GLY A 1 274 ? 6.588 3.395 14.990 1.00 90.25 274 GLY A N 1
ATOM 2121 C CA . GLY A 1 274 ? 6.360 4.354 13.901 1.00 90.25 274 GLY A CA 1
ATOM 2122 C C . GLY A 1 274 ? 5.062 5.164 14.025 1.00 90.25 274 GLY A C 1
ATOM 2123 O O . GLY A 1 274 ? 4.702 5.644 15.101 1.00 90.25 274 GLY A O 1
ATOM 2124 N N . ILE A 1 275 ? 4.348 5.316 12.906 1.00 93.12 275 ILE A N 1
ATOM 2125 C CA . ILE A 1 275 ? 3.073 6.048 12.839 1.00 93.12 275 ILE A CA 1
ATOM 2126 C C . ILE A 1 275 ? 1.959 5.382 13.648 1.00 93.12 275 ILE A C 1
ATOM 2128 O O . ILE A 1 275 ? 1.125 6.100 14.208 1.00 93.12 275 ILE A O 1
ATOM 2132 N N . ALA A 1 276 ? 1.930 4.051 13.747 1.00 91.69 276 ALA A N 1
ATOM 2133 C CA . ALA A 1 276 ? 0.898 3.344 14.503 1.00 91.69 276 ALA A CA 1
ATOM 2134 C C . ALA A 1 276 ? 0.848 3.793 15.975 1.00 91.69 276 ALA A C 1
ATOM 2136 O O . ALA A 1 276 ? -0.232 4.097 16.485 1.00 91.69 276 ALA A O 1
ATOM 2137 N N . ASP A 1 277 ? 2.006 3.931 16.625 1.00 91.94 277 ASP A N 1
ATOM 2138 C CA . ASP A 1 277 ? 2.102 4.349 18.031 1.00 91.94 277 ASP A CA 1
ATOM 2139 C C . ASP A 1 277 ? 1.784 5.842 18.218 1.00 91.94 277 ASP A C 1
ATOM 2141 O O . ASP A 1 277 ? 1.185 6.245 19.221 1.00 91.94 277 ASP A O 1
ATOM 2145 N N . ILE A 1 278 ? 2.129 6.684 17.236 1.00 95.44 278 ILE A N 1
ATOM 2146 C CA . ILE A 1 278 ? 1.758 8.109 17.241 1.00 95.44 278 ILE A CA 1
ATOM 2147 C C . ILE A 1 278 ? 0.233 8.255 17.148 1.00 95.44 278 ILE A C 1
ATOM 2149 O O . ILE A 1 278 ? -0.367 9.014 17.917 1.00 95.44 278 ILE A O 1
ATOM 2153 N N . LEU A 1 279 ? -0.409 7.511 16.241 1.00 94.69 279 LEU A N 1
ATOM 2154 C CA . LEU A 1 279 ? -1.865 7.506 16.091 1.00 94.69 279 LEU A CA 1
ATOM 2155 C C . LEU A 1 279 ? -2.566 6.925 17.323 1.00 94.69 279 LEU A C 1
ATOM 2157 O O . LEU A 1 279 ? -3.568 7.489 17.770 1.00 94.69 279 LEU A O 1
ATOM 2161 N N . GLU A 1 280 ? -2.028 5.849 17.905 1.00 91.56 280 GLU A N 1
ATOM 2162 C CA . GLU A 1 280 ? -2.497 5.302 19.181 1.00 91.56 280 GLU A CA 1
ATOM 2163 C C . GLU A 1 280 ? -2.501 6.390 20.257 1.00 91.56 280 GLU A C 1
ATOM 2165 O O . GLU A 1 280 ? -3.525 6.631 20.906 1.00 91.56 280 GLU A O 1
ATOM 2170 N N . LYS A 1 281 ? -1.376 7.094 20.421 1.00 92.75 281 LYS A N 1
ATOM 2171 C CA . LYS A 1 281 ? -1.240 8.135 21.441 1.00 92.75 281 LYS A CA 1
ATOM 2172 C C . LYS A 1 281 ? -2.219 9.286 21.222 1.00 92.75 281 LYS A C 1
ATOM 2174 O O . LYS A 1 281 ? -2.860 9.746 22.169 1.00 92.75 281 LYS A O 1
ATOM 2179 N N . ALA A 1 282 ? -2.374 9.721 19.974 1.00 92.56 282 ALA A N 1
ATOM 2180 C CA . ALA A 1 282 ? -3.301 10.783 19.604 1.00 92.56 282 ALA A CA 1
ATOM 2181 C C . ALA A 1 282 ? -4.764 10.405 19.919 1.00 92.56 282 ALA A C 1
ATOM 2183 O O . ALA A 1 282 ? -5.520 11.219 20.460 1.00 92.56 282 ALA A O 1
ATOM 2184 N N . LEU A 1 283 ? -5.153 9.153 19.653 1.00 88.19 283 LEU A N 1
ATOM 2185 C CA . LEU A 1 283 ? -6.479 8.625 19.990 1.00 88.19 283 LEU A CA 1
ATOM 2186 C C . LEU A 1 283 ? -6.691 8.507 21.503 1.00 88.19 283 LEU A C 1
ATOM 2188 O O . LEU A 1 283 ? -7.762 8.865 21.994 1.00 88.19 283 LEU A O 1
ATOM 2192 N N . GLN A 1 284 ? -5.684 8.061 22.261 1.00 88.75 284 GLN A N 1
ATOM 2193 C CA . GLN A 1 284 ? -5.749 8.016 23.728 1.00 88.75 284 GLN A CA 1
ATOM 2194 C C . GLN A 1 284 ? -6.027 9.405 24.322 1.00 88.75 284 GLN A C 1
ATOM 2196 O O . GLN A 1 284 ? -6.881 9.547 25.204 1.00 88.75 284 GLN A O 1
ATOM 2201 N N . PHE A 1 285 ? -5.358 10.444 23.814 1.00 90.25 285 PHE A N 1
ATOM 2202 C CA . PHE A 1 285 ? -5.608 11.822 24.241 1.00 90.25 285 PHE A CA 1
ATOM 2203 C C . PHE A 1 285 ? -7.009 12.302 23.888 1.00 90.25 285 PHE A C 1
ATOM 2205 O O . PHE A 1 285 ? -7.698 12.847 24.749 1.00 90.25 285 PHE A O 1
ATOM 2212 N N . ARG A 1 286 ? -7.475 12.033 22.667 1.00 85.12 286 ARG A N 1
ATOM 2213 C CA . ARG A 1 286 ? -8.843 12.368 22.260 1.00 85.12 286 ARG A CA 1
ATOM 2214 C C . ARG A 1 286 ? -9.890 11.690 23.149 1.00 85.12 286 ARG A C 1
ATOM 2216 O O . ARG A 1 286 ? -10.815 12.353 23.610 1.00 85.12 286 ARG A O 1
ATOM 2223 N N . ASN A 1 287 ? -9.719 10.402 23.442 1.00 83.31 287 ASN A N 1
ATOM 2224 C CA . ASN A 1 287 ? -10.629 9.636 24.299 1.00 83.31 287 ASN A CA 1
ATOM 2225 C C . ASN A 1 287 ? -10.646 10.131 25.750 1.00 83.31 287 ASN A C 1
ATOM 2227 O O . ASN A 1 287 ? -11.688 10.079 26.403 1.00 83.31 287 ASN A O 1
ATOM 2231 N N . SER A 1 288 ? -9.513 10.632 26.243 1.00 84.25 288 SER A N 1
ATOM 2232 C CA . SER A 1 288 ? -9.411 11.251 27.572 1.00 84.25 288 SER A CA 1
ATOM 2233 C C . SER A 1 288 ? -10.079 12.631 27.614 1.00 84.25 288 SER A C 1
ATOM 2235 O O . SER A 1 288 ? -10.567 13.063 28.654 1.00 84.25 288 SER A O 1
ATOM 2237 N N . ASN A 1 289 ? -10.162 13.296 26.462 1.00 81.25 289 ASN A N 1
ATOM 2238 C CA . ASN A 1 289 ? -10.663 14.654 26.307 1.00 81.25 289 ASN A CA 1
ATOM 2239 C C . ASN A 1 289 ? -12.088 14.724 25.738 1.00 81.25 289 ASN A C 1
ATOM 2241 O O . ASN A 1 289 ? -12.422 15.738 25.149 1.00 81.25 289 ASN A O 1
ATOM 2245 N N . LYS A 1 290 ? -12.968 13.723 25.894 1.00 70.50 290 LYS A N 1
ATOM 2246 C CA . LYS A 1 290 ? -14.302 13.710 25.231 1.00 70.50 290 LYS A CA 1
ATOM 2247 C C . LYS A 1 290 ? -15.132 15.008 25.351 1.00 70.50 290 LYS A C 1
ATOM 2249 O O . LYS A 1 290 ? -15.957 15.278 24.483 1.00 70.50 290 LYS A O 1
ATOM 2254 N N . ALA A 1 291 ? -14.916 15.816 26.394 1.00 67.88 291 ALA A N 1
ATOM 2255 C CA . ALA A 1 291 ? -15.547 17.128 26.574 1.00 67.88 291 ALA A CA 1
ATOM 2256 C C . ALA A 1 291 ? -14.915 18.268 25.738 1.00 67.88 291 ALA A C 1
ATOM 2258 O O . ALA A 1 291 ? -15.610 19.197 25.329 1.00 67.88 291 ALA A O 1
ATOM 2259 N N . LEU A 1 292 ? -13.611 18.207 25.472 1.00 62.94 292 LEU A N 1
ATOM 2260 C CA . LEU A 1 292 ? -12.866 19.133 24.624 1.00 62.94 292 LEU A CA 1
ATOM 2261 C C . LEU A 1 292 ? -12.773 18.497 23.234 1.00 62.94 292 LEU A C 1
ATOM 2263 O O . LEU A 1 292 ? -12.081 17.503 23.050 1.00 62.94 292 LEU A O 1
ATOM 2267 N N . LYS A 1 293 ? -13.464 19.044 22.231 1.00 65.94 293 LYS A N 1
ATOM 2268 C CA . LYS A 1 293 ? -13.332 18.596 20.831 1.00 65.94 293 LYS A CA 1
ATOM 2269 C C . LYS A 1 293 ? -11.930 18.929 20.280 1.00 65.94 293 LYS A C 1
ATOM 2271 O O . LYS A 1 293 ? -11.797 19.806 19.434 1.00 65.94 293 LYS A O 1
ATOM 2276 N N . GLY A 1 294 ? -10.878 18.283 20.785 1.00 72.00 294 GLY A N 1
ATOM 2277 C CA . GLY A 1 294 ? -9.493 18.544 20.406 1.00 72.00 294 GLY A CA 1
ATOM 2278 C C . GLY A 1 294 ? -8.442 18.082 21.421 1.00 72.00 294 GLY A C 1
ATOM 2279 O O . GLY A 1 294 ? -8.737 17.521 22.478 1.00 72.00 294 GLY A O 1
ATOM 2280 N N . LEU A 1 295 ? -7.184 18.333 21.063 1.00 83.69 295 LEU A N 1
ATOM 2281 C CA . LEU A 1 295 ? -6.005 18.106 21.900 1.00 83.69 295 LEU A CA 1
ATOM 2282 C C . LEU A 1 295 ? -5.656 19.404 22.639 1.00 83.69 295 LEU A C 1
ATOM 2284 O O . LEU A 1 295 ? -5.757 20.484 22.054 1.00 83.69 295 LEU A O 1
ATOM 2288 N N . CYS A 1 296 ? -5.234 19.318 23.903 1.00 87.31 296 CYS A N 1
ATOM 2289 C CA . CYS A 1 296 ? -4.656 20.478 24.584 1.00 87.31 296 CYS A CA 1
ATOM 2290 C C . CYS A 1 296 ? -3.256 20.788 24.024 1.00 87.31 296 CYS A C 1
ATOM 2292 O O . CYS A 1 296 ? -2.653 19.957 23.340 1.00 87.31 296 CYS A O 1
ATOM 2294 N N . GLN A 1 297 ? -2.715 21.970 24.333 1.00 88.50 297 GLN A N 1
ATOM 2295 C CA . GLN A 1 297 ? -1.415 22.390 23.800 1.00 88.50 297 GLN A CA 1
ATOM 2296 C C . GLN A 1 297 ? -0.280 21.421 24.169 1.00 88.50 297 GLN A C 1
ATOM 2298 O O . GLN A 1 297 ? 0.567 21.126 23.333 1.00 88.50 297 GLN A O 1
ATOM 2303 N N . GLU A 1 298 ? -0.273 20.889 25.392 1.00 90.25 298 GLU A N 1
ATOM 2304 C CA . GLU A 1 298 ? 0.752 19.940 25.850 1.00 90.25 298 GLU A CA 1
ATOM 2305 C C . GLU A 1 298 ? 0.690 18.617 25.078 1.00 90.25 298 GLU A C 1
ATOM 2307 O O . GLU A 1 298 ? 1.712 18.116 24.609 1.00 90.25 298 GLU A O 1
ATOM 2312 N N . GLN A 1 299 ? -0.518 18.085 24.876 1.00 93.19 299 GLN A N 1
ATOM 2313 C CA . GLN A 1 299 ? -0.743 16.872 24.089 1.00 93.19 299 GLN A CA 1
ATOM 2314 C C . GLN A 1 299 ? -0.360 17.082 22.622 1.00 93.19 299 GLN A C 1
ATOM 2316 O O . GLN A 1 299 ? 0.285 16.219 22.030 1.00 93.19 299 GLN A O 1
ATOM 2321 N N . ALA A 1 300 ? -0.720 18.232 22.043 1.00 91.62 300 ALA A N 1
ATOM 2322 C CA . ALA A 1 300 ? -0.325 18.588 20.686 1.00 91.62 300 ALA A CA 1
ATOM 2323 C C . ALA A 1 300 ? 1.205 18.632 20.560 1.00 91.62 300 ALA A C 1
ATOM 2325 O O . ALA A 1 300 ? 1.757 17.955 19.695 1.00 91.62 300 ALA A O 1
ATOM 2326 N N . ASN A 1 301 ? 1.894 19.334 21.466 1.00 93.38 301 ASN A N 1
ATOM 2327 C CA . ASN A 1 301 ? 3.357 19.422 21.488 1.00 93.38 301 ASN A CA 1
ATOM 2328 C C . ASN A 1 301 ? 4.021 18.039 21.583 1.00 93.38 301 ASN A C 1
ATOM 2330 O O . ASN A 1 301 ? 5.037 17.796 20.932 1.00 93.38 301 ASN A O 1
ATOM 2334 N N . GLN A 1 302 ? 3.441 17.116 22.355 1.00 95.31 302 GLN A N 1
ATOM 2335 C CA . GLN A 1 302 ? 3.952 15.751 22.450 1.00 95.31 302 GLN A CA 1
ATOM 2336 C C . GLN A 1 302 ? 3.833 14.994 21.121 1.00 95.31 302 GLN A C 1
ATOM 2338 O O . GLN A 1 302 ? 4.807 14.379 20.693 1.00 95.31 302 GLN A O 1
ATOM 2343 N N . ILE A 1 303 ? 2.683 15.072 20.441 1.00 95.44 303 ILE A N 1
ATOM 2344 C CA . ILE A 1 303 ? 2.507 14.460 19.113 1.00 95.44 303 ILE A CA 1
ATOM 2345 C C . ILE A 1 303 ? 3.473 15.081 18.095 1.00 95.44 303 ILE A C 1
ATOM 2347 O O . ILE A 1 303 ? 4.114 14.349 17.343 1.00 95.44 303 ILE A O 1
ATOM 2351 N N . TYR A 1 304 ? 3.638 16.407 18.110 1.00 94.94 304 TYR A N 1
ATOM 2352 C CA . TYR A 1 304 ? 4.615 17.108 17.271 1.00 94.94 304 TYR A CA 1
ATOM 2353 C C . TYR A 1 304 ? 6.042 16.596 17.488 1.00 94.94 304 TYR A C 1
ATOM 2355 O O . TYR A 1 304 ? 6.743 16.319 16.518 1.00 94.94 304 TYR A O 1
ATOM 2363 N N . SER A 1 305 ? 6.464 16.414 18.742 1.00 95.12 305 SER A N 1
ATOM 2364 C CA . SER A 1 305 ? 7.791 15.874 19.056 1.00 95.12 305 SER A CA 1
ATOM 2365 C C . SER A 1 305 ? 7.965 14.438 18.554 1.00 95.12 305 SER A C 1
ATOM 2367 O O . SER A 1 30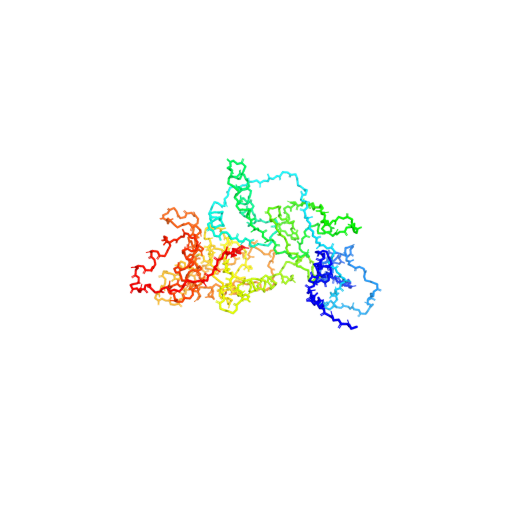5 ? 9.015 14.113 18.002 1.00 95.12 305 SER A O 1
ATOM 2369 N N . MET A 1 306 ? 6.939 13.588 18.677 1.00 95.69 306 MET A N 1
ATOM 2370 C CA . MET A 1 306 ? 6.990 12.224 18.136 1.00 95.69 306 MET A CA 1
ATOM 2371 C C . MET A 1 306 ? 7.107 12.224 16.604 1.00 95.69 306 MET A C 1
ATOM 2373 O O . MET A 1 306 ? 7.906 11.469 16.057 1.00 95.69 306 MET A O 1
ATOM 2377 N N . LEU A 1 307 ? 6.368 13.102 15.914 1.00 94.94 307 LEU A N 1
ATOM 2378 C CA . LEU A 1 307 ? 6.465 13.271 14.459 1.00 94.94 307 LEU A CA 1
ATOM 2379 C C . LEU A 1 307 ? 7.845 13.775 14.024 1.00 94.94 307 LEU A C 1
ATOM 2381 O O . LEU A 1 307 ? 8.389 13.283 13.040 1.00 94.94 307 LEU A O 1
ATOM 2385 N N . GLN A 1 308 ? 8.422 14.733 14.751 1.00 93.19 308 GLN A N 1
ATOM 2386 C CA . GLN A 1 308 ? 9.772 15.228 14.476 1.00 93.19 308 GLN A CA 1
ATOM 2387 C C . GLN A 1 308 ? 10.817 14.121 14.628 1.00 93.19 308 GLN A C 1
ATOM 2389 O O . GLN A 1 308 ? 11.674 13.987 13.762 1.00 93.19 308 GLN A O 1
ATOM 2394 N N . ASN A 1 309 ? 10.723 13.304 15.680 1.00 92.56 309 ASN A N 1
ATOM 2395 C CA . ASN A 1 309 ? 11.634 12.176 15.874 1.00 92.56 309 ASN A CA 1
ATOM 2396 C C . ASN A 1 309 ? 11.523 11.161 14.732 1.00 92.56 309 ASN A C 1
ATOM 2398 O O . ASN A 1 309 ? 12.548 10.757 14.193 1.00 92.56 309 ASN A O 1
ATOM 2402 N N . LEU A 1 310 ? 10.302 10.827 14.300 1.00 91.06 310 LEU A N 1
ATOM 2403 C CA . LEU A 1 310 ? 10.095 9.945 13.150 1.00 91.06 310 LEU A CA 1
ATOM 2404 C C . LEU A 1 310 ? 10.718 10.523 11.870 1.00 91.06 310 LEU A C 1
ATOM 2406 O O . LEU A 1 310 ? 11.422 9.824 11.154 1.00 91.06 310 LEU A O 1
ATOM 2410 N N . LEU A 1 311 ? 10.509 11.815 11.599 1.00 90.50 311 LEU A N 1
ATOM 2411 C CA . LEU A 1 311 ? 11.103 12.483 10.437 1.00 90.50 311 LEU A CA 1
ATOM 2412 C C . LEU A 1 311 ? 12.635 12.538 10.506 1.00 90.50 311 LEU A C 1
ATOM 2414 O O . LEU A 1 311 ? 13.281 12.514 9.465 1.00 90.50 311 LEU A O 1
ATOM 2418 N N . ILE A 1 312 ? 13.224 12.612 11.704 1.00 87.50 312 ILE A N 1
ATOM 2419 C CA . ILE A 1 312 ? 14.680 12.541 11.897 1.00 87.50 312 ILE A CA 1
ATOM 2420 C C . ILE A 1 312 ? 15.190 11.125 11.611 1.00 87.50 312 ILE A C 1
ATOM 2422 O O . ILE A 1 312 ? 16.205 10.966 10.935 1.00 87.50 312 ILE A O 1
ATOM 2426 N N . GLU A 1 313 ? 14.488 10.100 12.094 1.00 83.31 313 GLU A N 1
ATOM 2427 C CA . GLU A 1 313 ? 14.801 8.697 11.797 1.00 83.31 313 GLU A CA 1
ATOM 2428 C C . GLU A 1 313 ? 14.692 8.396 10.292 1.00 83.31 313 GLU A C 1
ATOM 2430 O O . GLU A 1 313 ? 15.483 7.616 9.759 1.00 83.31 313 GLU A O 1
ATOM 2435 N N . GLU A 1 314 ? 13.770 9.072 9.602 1.00 78.12 314 GLU A N 1
ATOM 2436 C CA . GLU A 1 314 ? 13.539 8.983 8.157 1.00 78.12 314 GLU A CA 1
ATOM 2437 C C . GLU A 1 314 ? 14.287 10.050 7.339 1.00 78.12 314 GLU A C 1
ATOM 2439 O O . GLU A 1 314 ? 14.089 10.125 6.129 1.00 78.12 314 GLU A O 1
ATOM 2444 N N . ALA A 1 315 ? 15.152 10.877 7.943 1.00 67.00 315 ALA A N 1
ATOM 2445 C CA . ALA A 1 315 ? 15.670 12.115 7.333 1.00 67.00 315 ALA A CA 1
ATOM 2446 C C . ALA A 1 315 ? 16.392 11.932 5.984 1.00 67.00 315 ALA A C 1
ATOM 2448 O O . ALA A 1 315 ? 16.496 12.877 5.203 1.00 67.00 315 ALA A O 1
ATOM 2449 N N . GLU A 1 316 ? 16.877 10.726 5.687 1.00 58.66 316 GLU A N 1
ATOM 2450 C CA . GLU A 1 316 ? 17.512 10.378 4.409 1.00 58.66 316 GLU A CA 1
ATOM 2451 C C . GLU A 1 316 ? 16.503 10.001 3.295 1.00 58.66 316 GLU A C 1
ATOM 2453 O O . GLU A 1 316 ? 16.870 9.975 2.119 1.00 58.66 316 GLU A O 1
ATOM 2458 N N . GLU A 1 317 ? 15.237 9.745 3.643 1.00 55.16 317 GLU A N 1
ATOM 2459 C CA . GLU A 1 317 ? 14.097 9.471 2.746 1.00 55.16 317 GLU A CA 1
ATOM 2460 C C . GLU A 1 317 ? 13.088 10.631 2.673 1.00 55.16 317 GLU A C 1
ATOM 2462 O O . GLU A 1 317 ? 12.210 10.647 1.802 1.00 55.16 317 GLU A O 1
ATOM 2467 N N . VAL A 1 318 ? 13.214 11.610 3.573 1.00 57.19 318 VAL A N 1
ATOM 2468 C CA . VAL A 1 318 ? 12.335 12.777 3.665 1.00 57.19 318 VAL A CA 1
ATOM 2469 C C . VAL A 1 318 ? 12.394 13.591 2.372 1.00 57.19 318 VAL A C 1
ATOM 2471 O O . VAL A 1 318 ? 13.411 14.176 1.994 1.00 57.19 318 VAL A O 1
ATOM 2474 N N . THR A 1 319 ? 11.257 13.644 1.681 1.00 59.94 319 THR A N 1
ATOM 2475 C CA . THR A 1 319 ? 11.050 14.606 0.597 1.00 59.94 319 THR A CA 1
ATOM 2476 C C . THR A 1 319 ? 10.906 16.010 1.187 1.00 59.94 319 THR A C 1
ATOM 2478 O O . THR A 1 319 ? 10.479 16.163 2.329 1.00 59.94 319 THR A O 1
ATOM 2481 N N . GLN A 1 320 ? 11.194 17.056 0.404 1.00 60.53 320 GLN A N 1
ATOM 2482 C CA . GLN A 1 320 ? 10.991 18.450 0.839 1.00 60.53 320 GLN A CA 1
ATOM 2483 C C . GLN A 1 320 ? 9.534 18.768 1.249 1.00 60.53 320 GLN A C 1
ATOM 2485 O O . GLN A 1 320 ? 9.281 19.834 1.800 1.00 60.53 320 GLN A O 1
ATOM 2490 N N . GLU A 1 321 ? 8.581 17.866 0.985 1.00 72.12 321 GLU A N 1
ATOM 2491 C CA . GLU A 1 321 ? 7.155 18.034 1.276 1.00 72.12 321 GLU A CA 1
ATOM 2492 C C . GLU A 1 321 ? 6.708 17.458 2.629 1.00 72.12 321 GLU A C 1
ATOM 2494 O O . GLU A 1 321 ? 5.564 17.692 3.032 1.00 72.12 321 GLU A O 1
ATOM 2499 N N . TYR A 1 322 ? 7.551 16.690 3.327 1.00 86.81 322 TYR A N 1
ATOM 2500 C CA . TYR A 1 322 ? 7.187 16.147 4.637 1.00 86.81 322 TYR A CA 1
ATOM 2501 C C . TYR A 1 322 ? 7.517 17.145 5.740 1.00 86.81 322 TYR A C 1
ATOM 2503 O O . TYR A 1 322 ? 8.638 17.639 5.847 1.00 86.81 322 TYR A O 1
ATOM 2511 N N . SER A 1 323 ? 6.532 17.418 6.591 1.00 91.38 323 SER A N 1
ATOM 2512 C CA . SER A 1 323 ? 6.700 18.288 7.749 1.00 91.38 323 SER A CA 1
ATOM 2513 C C . SER A 1 323 ? 5.876 17.787 8.931 1.00 91.38 323 SER A C 1
ATOM 2515 O O . SER A 1 323 ? 4.867 17.087 8.762 1.00 91.38 323 SER A O 1
ATOM 2517 N N . ALA A 1 324 ? 6.306 18.130 10.145 1.00 92.19 324 ALA A N 1
ATOM 2518 C CA . ALA A 1 324 ? 5.574 17.758 11.349 1.00 92.19 324 ALA A CA 1
ATOM 2519 C C . ALA A 1 324 ? 4.202 18.454 11.399 1.00 92.19 324 ALA A C 1
ATOM 2521 O O . ALA A 1 324 ? 3.234 17.849 11.847 1.00 92.19 324 ALA A O 1
ATOM 2522 N N . GLU A 1 325 ? 4.097 19.678 10.871 1.00 92.44 325 GLU A N 1
ATOM 2523 C CA . GLU A 1 325 ? 2.848 20.443 10.765 1.00 92.44 325 GLU A CA 1
ATOM 2524 C C . GLU A 1 325 ? 1.839 19.726 9.870 1.00 92.44 325 GLU A C 1
ATOM 2526 O O . GLU A 1 325 ? 0.739 19.403 10.318 1.00 92.44 325 GLU A O 1
ATOM 2531 N N . LYS A 1 326 ? 2.241 19.367 8.644 1.00 93.44 326 LYS A N 1
ATOM 2532 C CA . LYS A 1 326 ? 1.391 18.598 7.726 1.00 93.44 326 LYS A CA 1
ATOM 2533 C C . LYS A 1 326 ? 1.017 17.237 8.323 1.00 93.44 326 LYS A C 1
ATOM 2535 O O . LYS A 1 326 ? -0.123 16.794 8.208 1.00 93.44 326 LYS A O 1
ATOM 2540 N N . GLY A 1 327 ? 1.958 16.585 9.010 1.00 94.56 327 GLY A N 1
ATOM 2541 C CA . GLY A 1 327 ? 1.708 15.312 9.691 1.00 94.56 327 GLY A CA 1
ATOM 2542 C C . GLY A 1 327 ? 0.644 15.452 10.780 1.00 94.56 327 GLY A C 1
ATOM 2543 O O . GLY A 1 327 ? -0.269 14.633 10.876 1.00 94.56 327 GLY A O 1
ATOM 2544 N N . PHE A 1 328 ? 0.712 16.528 11.562 1.00 94.75 328 PHE A N 1
ATOM 2545 C CA . PHE A 1 328 ? -0.264 16.827 12.601 1.00 94.75 328 PHE A CA 1
ATOM 2546 C C . PHE A 1 328 ? -1.656 17.124 12.024 1.00 94.75 328 PHE A C 1
ATOM 2548 O O . PHE A 1 328 ? -2.647 16.605 12.541 1.00 94.75 328 PHE A O 1
ATOM 2555 N N . GLU A 1 329 ? -1.749 17.873 10.922 1.00 93.88 329 GLU A N 1
ATOM 2556 C CA . GLU A 1 329 ? -3.014 18.118 10.206 1.00 93.88 329 GLU A CA 1
ATOM 2557 C C . GLU A 1 329 ? -3.663 16.813 9.709 1.00 93.88 329 GLU A C 1
ATOM 2559 O O . GLU A 1 329 ? -4.876 16.605 9.853 1.00 93.88 329 GLU A O 1
ATOM 2564 N N . LEU A 1 330 ? -2.858 15.887 9.174 1.00 95.31 330 LEU A N 1
ATOM 2565 C CA . LEU A 1 330 ? -3.326 14.561 8.759 1.00 95.31 330 LEU A CA 1
ATOM 2566 C C . LEU A 1 330 ? -3.845 13.755 9.955 1.00 95.31 330 LEU A C 1
ATOM 2568 O O . LEU A 1 330 ? -4.924 13.167 9.873 1.00 95.31 330 LEU A O 1
ATOM 2572 N N . ILE A 1 331 ? -3.140 13.779 11.091 1.00 94.94 331 ILE A N 1
ATOM 2573 C CA . ILE A 1 331 ? -3.606 13.136 12.329 1.00 94.94 331 ILE A CA 1
ATOM 2574 C C . ILE A 1 331 ? -4.936 13.740 12.782 1.00 94.94 331 ILE A C 1
ATOM 2576 O O . ILE A 1 331 ? -5.866 12.996 13.084 1.00 94.94 331 ILE A O 1
ATOM 2580 N N . GLN A 1 332 ? -5.081 15.067 12.796 1.00 91.56 332 GLN A N 1
ATOM 2581 C CA . GLN A 1 332 ? -6.347 15.714 13.161 1.00 91.56 332 GLN A CA 1
ATOM 2582 C C . GLN A 1 332 ? -7.498 15.300 12.235 1.00 91.56 332 GLN A C 1
ATOM 2584 O O . GLN A 1 332 ? -8.622 15.078 12.702 1.00 91.56 332 GLN A O 1
ATOM 2589 N N . THR A 1 333 ? -7.214 15.135 10.942 1.00 92.12 333 THR A N 1
ATOM 2590 C CA . THR A 1 333 ? -8.173 14.617 9.956 1.00 92.12 333 THR A CA 1
ATOM 2591 C C . THR A 1 333 ? -8.579 13.178 10.277 1.00 92.12 333 THR A C 1
ATOM 2593 O O . THR A 1 333 ? -9.772 12.871 10.307 1.00 92.12 333 THR A O 1
ATOM 2596 N N . ILE A 1 334 ? -7.611 12.308 10.582 1.00 92.81 334 ILE A N 1
ATOM 2597 C CA . ILE A 1 334 ? -7.859 10.908 10.961 1.00 92.81 334 ILE A CA 1
ATOM 2598 C C . ILE A 1 334 ? -8.703 10.836 12.233 1.00 92.81 334 ILE A C 1
ATOM 2600 O O . ILE A 1 334 ? -9.736 10.170 12.255 1.00 92.81 334 ILE A O 1
ATOM 2604 N N . LEU A 1 335 ? -8.312 11.581 13.269 1.00 89.38 335 LEU A N 1
ATOM 2605 C CA . LEU A 1 335 ? -9.038 11.643 14.531 1.00 89.38 335 LEU A CA 1
ATOM 2606 C C . LEU A 1 335 ? -10.490 12.075 14.310 1.00 89.38 335 LEU A C 1
ATOM 2608 O O . LEU A 1 335 ? -11.396 11.502 14.904 1.00 89.38 335 LEU A O 1
ATOM 2612 N N . SER A 1 336 ? -10.729 13.076 13.459 1.00 88.06 336 SER A N 1
ATOM 2613 C CA . SER A 1 336 ? -12.075 13.598 13.183 1.00 88.06 336 SER A CA 1
ATOM 2614 C C . SER A 1 336 ? -13.031 12.559 12.588 1.00 88.06 336 SER A C 1
ATOM 2616 O O . SER A 1 336 ? -14.233 12.689 12.798 1.00 88.06 336 SER A O 1
ATOM 2618 N N . ASN A 1 337 ? -12.519 11.507 11.942 1.00 87.12 337 ASN A N 1
ATOM 2619 C CA . ASN A 1 337 ? -13.294 10.414 11.342 1.00 87.12 337 ASN A CA 1
ATOM 2620 C C . ASN A 1 337 ? -13.315 9.161 12.236 1.00 87.12 337 ASN A C 1
ATOM 2622 O O . ASN A 1 337 ? -13.053 8.048 11.785 1.00 87.12 337 ASN A O 1
ATOM 2626 N N . GLU A 1 338 ? -13.626 9.340 13.520 1.00 82.56 338 GLU A N 1
ATOM 2627 C CA . GLU A 1 338 ? -13.584 8.280 14.537 1.00 82.56 338 GLU A CA 1
ATOM 2628 C C . GLU A 1 338 ? -14.431 7.054 14.177 1.00 82.56 338 GLU A C 1
ATOM 2630 O O . GLU A 1 338 ? -14.041 5.927 14.484 1.00 82.56 338 GLU A O 1
ATOM 2635 N N . ASP A 1 339 ? -15.548 7.242 13.475 1.00 82.44 339 ASP A N 1
ATOM 2636 C CA . ASP A 1 339 ? -16.421 6.147 13.047 1.00 82.44 339 ASP A CA 1
ATOM 2637 C C . ASP A 1 339 ? -15.708 5.145 12.129 1.00 82.44 339 ASP A C 1
ATOM 2639 O O . ASP A 1 339 ? -15.995 3.952 12.189 1.00 82.44 339 ASP A O 1
ATOM 2643 N N . PHE A 1 340 ? -14.701 5.599 11.379 1.00 87.69 340 PHE A N 1
ATOM 2644 C CA . PHE A 1 340 ? -13.916 4.773 10.461 1.00 87.69 340 PHE A CA 1
ATOM 2645 C C . PHE A 1 340 ? -12.642 4.195 11.070 1.00 87.69 340 PHE A C 1
ATOM 2647 O O . PHE A 1 340 ? -11.996 3.351 10.449 1.00 87.69 340 PHE A O 1
ATOM 2654 N N . VAL A 1 341 ? -12.274 4.614 12.281 1.00 90.12 341 VAL A N 1
ATOM 2655 C CA . VAL A 1 341 ? -11.027 4.203 12.927 1.00 90.12 341 VAL A CA 1
ATOM 2656 C C . VAL A 1 341 ? -11.320 3.230 14.067 1.00 90.12 341 VAL A C 1
ATOM 2658 O O . VAL A 1 341 ? -12.173 3.458 14.929 1.00 90.12 341 VAL A O 1
ATOM 2661 N N . SER A 1 342 ? -10.610 2.107 14.056 1.00 89.44 342 SER A N 1
ATOM 2662 C CA . SER A 1 342 ? -10.626 1.078 15.095 1.00 89.44 342 SER A CA 1
ATOM 2663 C C . SER A 1 342 ? -9.204 0.772 15.545 1.00 89.44 342 SER A C 1
ATOM 2665 O O . SER A 1 342 ? -8.245 0.969 14.801 1.00 89.44 342 SER A O 1
ATOM 2667 N N . PHE A 1 343 ? -9.063 0.290 16.775 1.00 87.44 343 PHE A N 1
ATOM 2668 C CA . PHE A 1 343 ? -7.764 0.086 17.397 1.00 87.44 343 PHE A CA 1
ATOM 2669 C C . PHE A 1 343 ? -7.624 -1.344 17.921 1.00 87.44 343 PHE A C 1
ATOM 2671 O O . PHE A 1 343 ? -8.551 -1.893 18.520 1.00 87.44 343 PHE A O 1
ATOM 2678 N N . PHE A 1 344 ? -6.457 -1.935 17.694 1.00 85.12 344 PHE A N 1
ATOM 2679 C CA . PHE A 1 344 ? -6.056 -3.234 18.210 1.00 85.12 344 PHE A CA 1
ATOM 2680 C C . PHE A 1 344 ? -4.682 -3.091 18.862 1.00 85.12 344 PHE A C 1
ATOM 2682 O O . PHE A 1 344 ? -3.779 -2.519 18.266 1.00 85.12 344 PHE A O 1
ATOM 2689 N N . ASN A 1 345 ? -4.511 -3.617 20.070 1.00 80.25 345 ASN A N 1
ATOM 2690 C CA . ASN A 1 345 ? -3.197 -3.710 20.697 1.00 80.25 345 ASN A CA 1
ATOM 2691 C C . ASN A 1 345 ? -2.857 -5.201 20.867 1.00 80.25 345 ASN A C 1
ATOM 2693 O O . ASN A 1 345 ? -3.559 -5.878 21.625 1.00 80.25 345 ASN A O 1
ATOM 2697 N N . PRO A 1 346 ? -1.827 -5.718 20.169 1.00 68.69 346 PRO A N 1
ATOM 2698 C CA . PRO A 1 346 ? -1.448 -7.128 20.224 1.00 68.69 346 PRO A CA 1
ATOM 2699 C C . PRO A 1 346 ? -0.930 -7.555 21.604 1.00 68.69 346 PRO A C 1
ATOM 2701 O O . PRO A 1 346 ? -1.083 -8.720 21.965 1.00 68.69 346 PRO A O 1
ATOM 2704 N N . ASP A 1 347 ? -0.381 -6.626 22.390 1.00 68.62 347 ASP A N 1
ATOM 2705 C CA . ASP A 1 347 ? 0.202 -6.888 23.711 1.00 68.62 347 ASP A CA 1
ATOM 2706 C C . ASP A 1 347 ? -0.833 -6.776 24.845 1.00 68.62 347 ASP A C 1
ATOM 2708 O O . ASP A 1 347 ? -0.554 -7.090 26.007 1.00 68.62 347 ASP A O 1
ATOM 2712 N N . CYS A 1 348 ? -2.061 -6.344 24.537 1.00 67.31 348 CYS A N 1
ATOM 2713 C CA . CYS A 1 348 ? -3.114 -6.180 25.531 1.00 67.31 348 CYS A CA 1
ATOM 2714 C C . CYS A 1 348 ? -3.766 -7.523 25.903 1.00 67.31 348 CYS A C 1
ATOM 2716 O O . CYS A 1 348 ? -4.832 -7.885 25.407 1.00 67.31 348 CYS A O 1
ATOM 2718 N N . ILE A 1 349 ? -3.161 -8.217 26.871 1.00 57.88 349 ILE A N 1
ATOM 2719 C CA . ILE A 1 349 ? -3.645 -9.499 27.426 1.00 57.88 349 ILE A CA 1
ATOM 2720 C C . ILE A 1 349 ? -5.054 -9.372 28.047 1.00 57.88 349 ILE A C 1
ATOM 2722 O O . ILE A 1 349 ? -5.817 -10.334 28.091 1.00 57.88 349 ILE A O 1
ATOM 2726 N N . ILE A 1 350 ? -5.410 -8.180 28.539 1.00 56.50 350 ILE A N 1
ATOM 2727 C CA . ILE A 1 350 ? -6.666 -7.920 29.263 1.00 56.50 350 ILE A CA 1
ATOM 2728 C C . ILE A 1 350 ? -7.868 -7.906 28.309 1.00 56.50 350 ILE A C 1
ATOM 2730 O O . ILE A 1 350 ? -8.983 -8.267 28.695 1.00 56.50 350 ILE A O 1
ATOM 2734 N N . SER A 1 351 ? -7.664 -7.509 27.052 1.00 56.25 351 SER A N 1
ATOM 2735 C CA . SER A 1 351 ? -8.727 -7.532 26.058 1.00 56.25 351 SER A CA 1
ATOM 2736 C C . SER A 1 351 ? -8.809 -8.927 25.439 1.00 56.25 351 SER A C 1
ATOM 2738 O O . SER A 1 351 ? -7.903 -9.363 24.743 1.00 56.25 351 SER A O 1
ATOM 2740 N N . ASN A 1 352 ? -9.929 -9.634 25.618 1.00 57.28 352 ASN A N 1
ATOM 2741 C CA . ASN A 1 352 ? -10.217 -10.865 24.863 1.00 57.28 352 ASN A CA 1
ATOM 2742 C C . ASN A 1 352 ? -10.571 -10.549 23.385 1.00 57.28 352 ASN A C 1
ATOM 2744 O O . ASN A 1 352 ? -11.398 -11.222 22.771 1.00 57.28 352 ASN A O 1
ATOM 2748 N N . ASN A 1 353 ? -10.034 -9.456 22.835 1.00 65.31 353 ASN A N 1
ATOM 2749 C CA . ASN A 1 353 ? -10.228 -9.042 21.455 1.00 65.31 353 ASN A CA 1
ATOM 2750 C C . ASN A 1 353 ? -9.068 -9.578 20.630 1.00 65.31 353 ASN A C 1
ATOM 2752 O O . ASN A 1 353 ? -7.911 -9.290 20.899 1.00 65.31 353 ASN A O 1
ATOM 2756 N N . SER A 1 354 ? -9.400 -10.357 19.613 1.00 77.50 354 SER A N 1
ATOM 2757 C CA . SER A 1 354 ? -8.471 -10.861 18.614 1.00 77.50 354 SER A CA 1
ATOM 2758 C C . SER A 1 354 ? -8.515 -9.959 17.373 1.00 77.50 354 SER A C 1
ATOM 2760 O O . SER A 1 354 ? -9.517 -9.286 17.127 1.00 77.50 354 SER A O 1
ATOM 2762 N N . LEU A 1 355 ? -7.430 -9.912 16.593 1.00 79.88 355 LEU A N 1
ATOM 2763 C CA . LEU A 1 355 ? -7.321 -9.012 15.434 1.00 79.88 355 LEU A CA 1
ATOM 2764 C C . LEU A 1 355 ? -8.459 -9.214 14.417 1.00 79.88 355 LEU A C 1
ATOM 2766 O O . LEU A 1 355 ? -8.997 -8.252 13.876 1.00 79.88 355 LEU A O 1
ATOM 2770 N N . ASP A 1 356 ? -8.871 -10.461 14.212 1.00 76.94 356 ASP A N 1
ATOM 2771 C CA . ASP A 1 356 ? -10.010 -10.840 13.376 1.00 76.94 356 ASP A CA 1
ATOM 2772 C C . ASP A 1 356 ? -11.343 -10.225 13.847 1.00 76.94 356 ASP A C 1
ATOM 2774 O O . ASP A 1 356 ? -12.111 -9.723 13.025 1.00 76.94 356 ASP A O 1
ATOM 2778 N N . ARG A 1 357 ? -11.596 -10.179 15.165 1.00 77.12 357 ARG A N 1
ATOM 2779 C CA . ARG A 1 357 ? -12.749 -9.483 15.759 1.00 77.12 357 ARG A CA 1
ATOM 2780 C C . ARG A 1 357 ? -12.678 -7.996 15.475 1.00 77.12 357 ARG A C 1
ATOM 2782 O O . ARG A 1 357 ? -13.694 -7.421 15.109 1.00 77.12 357 ARG A O 1
ATOM 2789 N N . THR A 1 358 ? -11.510 -7.377 15.637 1.00 83.31 358 THR A N 1
ATOM 2790 C CA . THR A 1 358 ? -11.353 -5.935 15.413 1.00 83.31 358 THR A CA 1
ATOM 2791 C C . THR A 1 358 ? -11.549 -5.563 13.946 1.00 83.31 358 THR A C 1
ATOM 2793 O O . THR A 1 358 ? -12.206 -4.565 13.661 1.00 83.31 358 THR A O 1
ATOM 2796 N N . ILE A 1 359 ? -11.037 -6.375 13.016 1.00 82.88 359 ILE A N 1
ATOM 2797 C CA . ILE A 1 359 ? -11.259 -6.197 11.575 1.00 82.88 359 ILE A CA 1
ATOM 2798 C C . ILE A 1 359 ? -12.745 -6.325 11.237 1.00 82.88 359 ILE A C 1
ATOM 2800 O O . ILE A 1 359 ? -13.303 -5.481 10.542 1.00 82.88 359 ILE A O 1
ATOM 2804 N N . LEU A 1 360 ? -13.418 -7.352 11.753 1.00 78.44 360 LEU A N 1
ATOM 2805 C CA . LEU A 1 360 ? -14.849 -7.510 11.517 1.00 78.44 360 LEU A CA 1
ATOM 2806 C C . LEU A 1 360 ? -15.657 -6.358 12.130 1.00 78.44 360 LEU A C 1
ATOM 2808 O O . LEU A 1 360 ? -16.574 -5.833 11.503 1.00 78.44 360 LEU A O 1
ATOM 2812 N N . PHE A 1 361 ? -15.304 -5.954 13.348 1.00 78.75 361 PHE A N 1
ATOM 2813 C CA . PHE A 1 361 ? -15.940 -4.846 14.045 1.00 78.75 361 PHE A CA 1
ATOM 2814 C C . PHE A 1 361 ? -15.779 -3.532 13.280 1.00 78.75 361 PHE A C 1
ATOM 2816 O O . PHE A 1 361 ? -16.757 -2.806 13.136 1.00 78.75 361 PHE A O 1
ATOM 2823 N N . SER A 1 362 ? -14.593 -3.233 12.742 1.00 84.56 362 SER A N 1
ATOM 2824 C CA . SER A 1 362 ? -14.370 -2.002 11.975 1.00 84.56 362 SER A CA 1
ATOM 2825 C C . SER A 1 362 ? -15.209 -1.969 10.697 1.00 84.56 362 SER A C 1
ATOM 2827 O O . SER A 1 362 ? -15.808 -0.940 10.383 1.00 84.56 362 SER A O 1
ATOM 2829 N N . LEU A 1 363 ? -15.334 -3.110 10.010 1.00 79.88 363 LEU A N 1
ATOM 2830 C CA . LEU A 1 363 ? -16.212 -3.258 8.851 1.00 79.88 363 LEU A CA 1
ATOM 2831 C C . LEU A 1 363 ? -17.675 -3.010 9.229 1.00 79.88 363 LEU A C 1
ATOM 2833 O O . LEU A 1 363 ? -18.340 -2.225 8.562 1.00 79.88 363 LEU A O 1
ATOM 2837 N N . ILE A 1 364 ? -18.166 -3.630 10.305 1.00 76.06 364 ILE A N 1
ATOM 2838 C CA . ILE A 1 364 ? -19.548 -3.467 10.789 1.00 76.06 364 ILE A CA 1
ATOM 2839 C C . ILE A 1 364 ? -19.821 -2.018 11.204 1.00 76.06 364 ILE A C 1
ATOM 2841 O O . ILE A 1 364 ? -20.837 -1.454 10.805 1.00 76.06 364 ILE A O 1
ATOM 2845 N N . LYS A 1 365 ? -18.894 -1.403 11.948 1.00 77.75 365 LYS A N 1
ATOM 2846 C CA . LYS A 1 365 ? -18.971 -0.010 12.409 1.00 77.75 365 LYS A CA 1
ATOM 2847 C C . LYS A 1 365 ? -19.143 0.970 11.241 1.00 77.75 365 LYS A C 1
ATOM 2849 O O . LYS A 1 365 ? -19.881 1.940 11.370 1.00 77.75 365 LYS A O 1
ATOM 2854 N N . CYS A 1 366 ? -18.513 0.687 10.099 1.00 72.81 366 CYS A N 1
ATOM 2855 C CA . CYS A 1 366 ? -18.591 1.523 8.895 1.00 72.81 366 CYS A CA 1
ATOM 2856 C C . CYS A 1 366 ? -19.722 1.120 7.930 1.00 72.81 366 CYS A C 1
ATOM 2858 O O . CYS A 1 366 ? -20.141 1.919 7.090 1.00 72.81 366 CYS A O 1
ATOM 2860 N N . MET A 1 367 ? -20.213 -0.121 8.010 1.00 64.50 367 MET A N 1
ATOM 2861 C CA . MET A 1 367 ? -21.207 -0.699 7.099 1.00 64.50 367 MET A CA 1
ATOM 2862 C C . MET A 1 367 ? -22.636 -0.319 7.494 1.00 64.50 367 MET A C 1
ATOM 2864 O O . MET A 1 367 ? -23.356 -1.109 8.094 1.00 64.50 367 MET A O 1
ATOM 2868 N N . SER A 1 368 ? -23.080 0.854 7.037 1.00 56.34 368 SER A N 1
ATOM 2869 C CA . SER A 1 368 ? -24.457 1.368 7.143 1.00 56.34 368 SER A CA 1
ATOM 2870 C C . SER A 1 368 ? -25.018 1.468 8.574 1.00 56.34 368 SER A C 1
ATOM 2872 O O . SER A 1 368 ? -24.645 0.749 9.493 1.00 56.34 368 SER A O 1
ATOM 2874 N N . THR A 1 369 ? -26.001 2.340 8.773 1.00 53.38 369 THR A N 1
ATOM 2875 C CA . THR A 1 369 ? -26.754 2.403 10.035 1.00 53.38 369 THR A CA 1
ATOM 2876 C C . THR A 1 369 ? -27.796 1.287 10.168 1.00 53.38 369 THR A C 1
ATOM 2878 O O . THR A 1 369 ? -28.511 1.251 11.164 1.00 53.38 369 THR A O 1
ATOM 2881 N N . ASN A 1 370 ? -27.929 0.398 9.172 1.00 57.81 370 ASN A N 1
ATOM 2882 C CA . ASN A 1 370 ? -28.943 -0.650 9.152 1.00 57.81 370 ASN A CA 1
ATOM 2883 C C . ASN A 1 370 ? -28.463 -1.893 9.931 1.00 57.81 370 ASN A C 1
ATOM 2885 O O . ASN A 1 370 ? -27.569 -2.602 9.456 1.00 57.81 370 ASN A O 1
ATOM 2889 N N . PRO A 1 371 ? -29.092 -2.234 11.072 1.00 60.62 371 PRO A N 1
ATOM 2890 C CA . PRO A 1 371 ? -28.686 -3.373 11.900 1.00 60.62 371 PRO A CA 1
ATOM 2891 C C . PRO A 1 371 ? -28.769 -4.723 11.172 1.00 60.62 371 PRO A C 1
ATOM 2893 O O . PRO A 1 371 ? -28.039 -5.658 11.492 1.00 60.62 371 PRO A O 1
ATOM 2896 N N . ILE A 1 372 ? -29.628 -4.841 10.154 1.00 62.72 372 ILE A N 1
ATOM 2897 C CA . ILE A 1 372 ? -29.756 -6.073 9.365 1.00 62.72 372 ILE A CA 1
ATOM 2898 C C . ILE A 1 372 ? -28.495 -6.308 8.533 1.00 62.72 372 ILE A C 1
ATOM 2900 O O . ILE A 1 372 ? -27.991 -7.427 8.493 1.00 62.72 372 ILE A O 1
ATOM 2904 N N . ASP A 1 373 ? -27.963 -5.266 7.894 1.00 62.91 373 ASP A N 1
ATOM 2905 C CA . ASP A 1 373 ? -26.762 -5.385 7.065 1.00 62.91 373 ASP A CA 1
ATOM 2906 C C . ASP A 1 373 ? -25.544 -5.738 7.937 1.00 62.91 373 ASP A C 1
ATOM 2908 O O . ASP A 1 373 ? -24.778 -6.644 7.604 1.00 62.91 373 ASP A O 1
ATOM 2912 N N . GLN A 1 374 ? -25.449 -5.128 9.119 1.00 64.19 374 GLN A N 1
ATOM 2913 C CA . GLN A 1 374 ? -24.438 -5.426 10.136 1.00 64.19 374 GLN A CA 1
ATOM 2914 C C . GLN A 1 374 ? -24.514 -6.879 10.662 1.00 64.19 374 GLN A C 1
ATOM 2916 O O . GLN A 1 374 ? -23.494 -7.572 10.730 1.00 64.19 374 GLN A O 1
ATOM 2921 N N . LEU A 1 375 ? -25.716 -7.390 10.968 1.00 62.59 375 LEU A N 1
ATOM 2922 C CA . LEU A 1 375 ? -25.926 -8.785 11.384 1.00 62.59 375 LEU A CA 1
ATOM 2923 C C . LEU A 1 375 ? -25.583 -9.773 10.257 1.00 62.59 375 LEU A C 1
ATOM 2925 O O . LEU A 1 375 ? -24.964 -10.810 10.498 1.00 62.59 375 LEU A O 1
ATOM 2929 N N . MET A 1 376 ? -25.954 -9.452 9.015 1.00 62.81 376 MET A N 1
ATOM 2930 C CA . MET A 1 376 ? -25.686 -10.298 7.849 1.00 62.81 376 MET A CA 1
ATOM 2931 C C . MET A 1 376 ? -24.192 -10.424 7.545 1.00 62.81 376 MET A C 1
ATOM 2933 O O . MET A 1 376 ? -23.744 -11.505 7.160 1.00 62.81 376 MET A O 1
ATOM 2937 N N . VAL A 1 377 ? -23.425 -9.348 7.731 1.00 66.25 377 VAL A N 1
ATOM 2938 C CA . VAL A 1 377 ? -21.957 -9.357 7.658 1.00 66.25 377 VAL A CA 1
ATOM 2939 C C . VAL A 1 377 ? -21.411 -10.333 8.705 1.00 66.25 377 VAL A C 1
ATOM 2941 O O . VAL A 1 377 ? -20.772 -11.318 8.342 1.00 66.25 377 VAL A O 1
ATOM 2944 N N . ALA A 1 378 ? -21.743 -10.162 9.985 1.00 65.62 378 ALA A N 1
ATOM 2945 C CA . ALA A 1 378 ? -21.211 -11.017 11.052 1.00 65.62 378 ALA A CA 1
ATOM 2946 C C . ALA A 1 378 ? -21.584 -12.502 10.933 1.00 65.62 378 ALA A C 1
ATOM 2948 O O . ALA A 1 378 ? -20.752 -13.372 11.207 1.00 65.62 378 ALA A O 1
ATOM 2949 N N . LEU A 1 379 ? -22.812 -12.803 10.493 1.00 64.38 379 LEU A N 1
ATOM 2950 C CA . LEU A 1 379 ? -23.258 -14.172 10.223 1.00 64.38 379 LEU A CA 1
ATOM 2951 C C . LEU A 1 379 ? -22.425 -14.835 9.119 1.00 64.38 379 LEU A C 1
ATOM 2953 O O . LEU A 1 379 ? -22.099 -16.015 9.232 1.00 64.38 379 LEU A O 1
ATOM 2957 N N . LYS A 1 380 ? -22.042 -14.090 8.076 1.00 63.34 380 LYS A N 1
ATOM 2958 C CA . LYS A 1 380 ? -21.219 -14.614 6.973 1.00 63.34 380 LYS A CA 1
ATOM 2959 C C . LYS A 1 380 ? -19.782 -14.886 7.379 1.00 63.34 380 LYS A C 1
ATOM 2961 O O . LYS A 1 380 ? -19.213 -15.868 6.921 1.00 63.34 380 LYS A O 1
ATOM 2966 N N . PHE A 1 381 ? -19.228 -14.061 8.263 1.00 63.09 381 PHE A N 1
ATOM 2967 C CA . PHE A 1 381 ? -17.904 -14.298 8.840 1.00 63.09 381 PHE A CA 1
ATO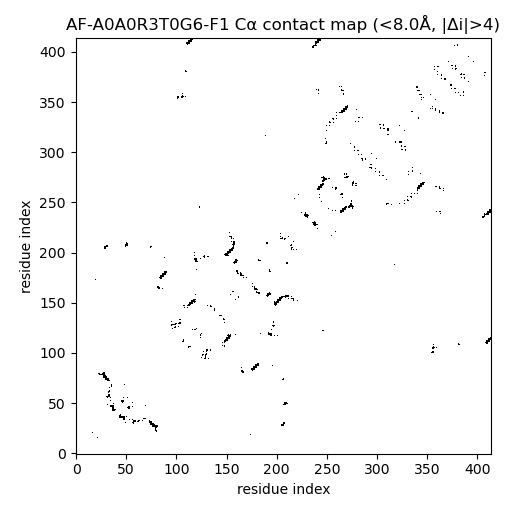M 2968 C C . PHE A 1 381 ? -17.904 -15.407 9.902 1.00 63.09 381 PHE A C 1
ATOM 2970 O O . PHE A 1 381 ? -16.856 -15.716 10.451 1.00 63.09 381 PHE A O 1
ATOM 2977 N N . GLY A 1 382 ? -19.059 -16.012 10.219 1.00 62.31 382 GLY A N 1
ATOM 2978 C CA . GLY A 1 382 ? -19.161 -17.042 11.257 1.00 62.31 382 GLY A CA 1
ATOM 2979 C C . GLY A 1 382 ? -18.894 -16.507 12.669 1.00 62.31 382 GLY A C 1
ATOM 2980 O O . GLY A 1 382 ? -18.566 -17.274 13.571 1.00 62.31 382 GLY A O 1
ATOM 2981 N N . ARG A 1 383 ? -19.024 -15.190 12.871 1.00 63.91 383 ARG A N 1
ATOM 2982 C CA . ARG A 1 383 ? -18.641 -14.462 14.090 1.00 63.91 383 ARG A CA 1
ATOM 2983 C C . ARG A 1 383 ? -19.818 -13.704 14.694 1.00 63.91 383 ARG A C 1
ATOM 2985 O O . ARG A 1 383 ? -19.765 -12.499 14.938 1.00 63.91 383 ARG A O 1
ATOM 2992 N N . ILE A 1 384 ? -20.908 -14.426 14.957 1.00 62.75 384 ILE A N 1
ATOM 2993 C CA . ILE A 1 384 ? -22.101 -13.869 15.621 1.00 62.75 384 ILE A CA 1
ATOM 2994 C C . ILE A 1 384 ? -21.790 -13.330 17.031 1.00 62.75 384 ILE A C 1
ATOM 2996 O O . ILE A 1 384 ? -22.483 -12.444 17.528 1.00 62.75 384 ILE A O 1
ATOM 3000 N N . ASP A 1 385 ? -20.706 -13.813 17.653 1.00 62.97 385 ASP A N 1
ATOM 3001 C CA . ASP A 1 385 ? -20.202 -13.341 18.945 1.00 62.97 385 ASP A CA 1
ATOM 3002 C C . ASP A 1 385 ? -19.850 -11.845 18.944 1.00 62.97 385 ASP A C 1
ATOM 3004 O O . ASP A 1 385 ? -19.963 -11.200 19.985 1.00 62.97 385 ASP A O 1
ATOM 3008 N N . VAL A 1 386 ? -19.473 -11.284 17.790 1.00 62.75 386 VAL A N 1
ATOM 3009 C CA . VAL A 1 386 ? -19.142 -9.855 17.647 1.00 62.75 386 VAL A CA 1
ATOM 3010 C C . VAL A 1 386 ? -20.403 -8.985 17.643 1.00 62.75 386 VAL A C 1
ATOM 3012 O O . VAL A 1 386 ? -20.408 -7.911 18.237 1.00 62.75 386 VAL A O 1
ATOM 3015 N N . VAL A 1 387 ? -21.501 -9.469 17.056 1.00 57.34 387 VAL A N 1
ATOM 3016 C CA . VAL A 1 387 ? -22.776 -8.731 16.982 1.00 57.34 387 VAL A CA 1
ATOM 3017 C C . VAL A 1 387 ? -23.564 -8.798 18.284 1.00 57.34 387 VAL A C 1
ATOM 3019 O O . VAL A 1 387 ? -24.176 -7.806 18.679 1.00 57.34 387 VAL A O 1
ATOM 3022 N N . ASN A 1 388 ? -23.485 -9.916 19.011 1.00 52.09 388 ASN A N 1
ATOM 3023 C CA . ASN A 1 388 ? -24.206 -10.082 20.275 1.00 52.09 388 ASN A CA 1
ATOM 3024 C C . ASN A 1 388 ? -23.808 -9.059 21.358 1.00 52.09 388 ASN A C 1
ATOM 3026 O O . ASN A 1 388 ? -24.582 -8.808 22.275 1.00 52.09 388 ASN A O 1
ATOM 3030 N N . ARG A 1 389 ? -22.612 -8.467 21.280 1.00 52.69 389 ARG A N 1
ATOM 3031 C CA . ARG A 1 389 ? -22.158 -7.469 22.260 1.00 52.69 389 ARG A CA 1
ATOM 3032 C C . ARG A 1 389 ? -22.638 -6.053 21.948 1.00 52.69 389 ARG A C 1
ATOM 3034 O O . ARG A 1 389 ? -22.751 -5.250 22.855 1.00 52.69 389 ARG A O 1
ATOM 3041 N N . GLN A 1 390 ? -22.902 -5.765 20.676 1.00 47.56 390 GLN A N 1
ATOM 3042 C CA . GLN A 1 390 ? -23.180 -4.415 20.187 1.00 47.56 390 GLN A CA 1
ATOM 3043 C C . GLN A 1 390 ? -24.671 -4.201 19.897 1.00 47.56 390 GLN A C 1
ATOM 3045 O O . GLN A 1 390 ? -25.182 -3.108 20.092 1.00 47.56 390 GLN A O 1
ATOM 3050 N N . MET A 1 391 ? -25.395 -5.248 19.481 1.00 46.75 391 MET A N 1
ATOM 3051 C CA . MET A 1 391 ? -26.816 -5.136 19.120 1.00 46.75 391 MET A CA 1
ATOM 3052 C C . MET A 1 391 ? -27.806 -5.398 20.250 1.00 46.75 391 MET A C 1
ATOM 3054 O O . MET A 1 391 ? -28.974 -5.058 20.107 1.00 46.75 391 MET A O 1
ATOM 3058 N N . PHE A 1 392 ? -27.373 -5.995 21.363 1.00 47.12 392 PHE A N 1
ATOM 3059 C CA . PHE A 1 392 ? -28.249 -6.222 22.521 1.00 47.12 392 PHE A CA 1
ATOM 3060 C C . PHE A 1 392 ? -28.125 -5.146 23.608 1.00 47.12 392 PHE A C 1
ATOM 3062 O O . PHE A 1 392 ? -28.940 -5.136 24.527 1.00 47.12 392 PHE A O 1
ATOM 3069 N N . GLU A 1 393 ? -27.154 -4.232 23.509 1.00 47.41 393 GLU A N 1
ATOM 3070 C CA . GLU A 1 393 ? -27.110 -3.030 24.357 1.00 47.41 393 GLU A CA 1
ATOM 3071 C C . GLU A 1 393 ? -28.066 -1.939 23.831 1.00 47.41 393 GLU A C 1
ATOM 3073 O O . GLU A 1 393 ? -28.703 -1.250 24.628 1.00 47.41 393 GLU A O 1
ATOM 3078 N N . ASP A 1 394 ? -28.292 -1.880 22.512 1.00 40.72 394 ASP A N 1
ATOM 3079 C CA . ASP A 1 394 ? -29.246 -0.977 21.861 1.00 40.72 394 ASP A CA 1
ATOM 3080 C C . ASP A 1 394 ? -30.498 -1.747 21.394 1.00 40.72 394 ASP A C 1
ATOM 3082 O O . ASP A 1 394 ? -30.527 -2.325 20.311 1.00 40.72 394 ASP A O 1
ATOM 3086 N N . ASN A 1 395 ? -31.556 -1.768 22.215 1.00 36.09 395 ASN A N 1
ATOM 3087 C CA . ASN A 1 395 ? -32.843 -2.454 21.977 1.00 36.09 395 ASN A CA 1
ATOM 3088 C C . ASN A 1 395 ? -33.545 -2.073 20.644 1.00 36.09 395 ASN A C 1
ATOM 3090 O O . ASN A 1 395 ? -34.539 -1.339 20.645 1.00 36.09 395 ASN A O 1
ATOM 3094 N N . CYS A 1 396 ? -33.101 -2.600 19.499 1.00 37.16 396 CYS A N 1
ATOM 3095 C CA . CYS A 1 396 ? -33.755 -2.362 18.213 1.00 37.16 396 CYS A CA 1
ATOM 3096 C C . CYS A 1 396 ? -33.843 -3.604 17.302 1.00 37.16 396 CYS A C 1
ATOM 3098 O O . CYS A 1 396 ? -32.950 -3.910 16.522 1.00 37.16 396 CYS A O 1
ATOM 3100 N N . PHE A 1 397 ? -35.051 -4.181 17.323 1.00 38.12 397 PHE A N 1
ATOM 3101 C CA . PHE A 1 397 ? -35.813 -4.758 16.203 1.00 38.12 397 PHE A CA 1
ATOM 3102 C C . PHE A 1 397 ? -35.909 -6.270 15.930 1.00 38.12 397 PHE A C 1
ATOM 3104 O O . PHE A 1 397 ? -35.041 -7.099 16.175 1.00 38.12 397 PHE A O 1
ATOM 3111 N N . SER A 1 398 ? -37.104 -6.550 15.385 1.00 33.34 398 SER A N 1
ATOM 3112 C CA . SER A 1 398 ? -37.728 -7.790 14.931 1.00 33.34 398 SER A CA 1
ATOM 3113 C C . SER A 1 398 ? -37.293 -8.167 13.509 1.00 33.34 398 SER A C 1
ATOM 3115 O O . SER A 1 398 ? -37.249 -7.331 12.607 1.00 33.34 398 SER A O 1
ATOM 3117 N N . ILE A 1 399 ? -37.023 -9.458 13.310 1.00 31.28 399 ILE A N 1
ATOM 3118 C CA . ILE A 1 399 ? -36.574 -10.052 12.049 1.00 31.28 399 ILE A CA 1
ATOM 3119 C C . ILE A 1 399 ? -37.779 -10.284 11.125 1.00 31.28 399 ILE A C 1
ATOM 3121 O O . ILE A 1 399 ? -38.651 -11.103 11.421 1.00 31.28 399 ILE A O 1
ATOM 3125 N N . ARG A 1 400 ? -37.793 -9.635 9.954 1.00 29.34 400 ARG A N 1
ATOM 3126 C CA . ARG A 1 400 ? -38.538 -10.124 8.784 1.00 29.34 400 ARG A CA 1
ATOM 3127 C C . ARG A 1 400 ? -37.580 -10.406 7.632 1.00 29.34 400 ARG A C 1
ATOM 3129 O O . ARG A 1 400 ? -36.762 -9.581 7.245 1.00 29.34 400 ARG A O 1
ATOM 3136 N N . THR A 1 401 ? -37.712 -11.621 7.117 1.00 37.25 401 THR A N 1
ATOM 3137 C CA . THR A 1 401 ? -36.958 -12.265 6.041 1.00 37.25 401 THR A CA 1
ATOM 3138 C C . THR A 1 401 ? -36.810 -11.411 4.784 1.00 37.25 401 THR A C 1
ATOM 3140 O O . THR A 1 401 ? -37.793 -11.082 4.123 1.00 37.25 401 THR A O 1
ATOM 3143 N N . SER A 1 402 ? -35.562 -11.152 4.395 1.00 31.42 402 SER A N 1
ATOM 3144 C CA . SER A 1 402 ? -35.148 -10.866 3.017 1.00 31.42 402 SER A CA 1
ATOM 3145 C C . SER A 1 402 ? -33.715 -11.368 2.841 1.00 31.42 402 SER A C 1
ATOM 3147 O O . SER A 1 402 ? -32.742 -10.673 3.109 1.00 31.42 402 SER A O 1
ATOM 3149 N N . VAL A 1 403 ? -33.598 -12.640 2.467 1.00 38.34 403 VAL A N 1
ATOM 3150 C CA . VAL A 1 403 ? -32.329 -13.347 2.272 1.00 38.34 403 VAL A CA 1
ATOM 3151 C C . VAL A 1 403 ? -31.935 -13.234 0.801 1.00 38.34 403 VAL A C 1
ATOM 3153 O O . VAL A 1 403 ? -32.671 -13.729 -0.047 1.00 38.34 403 VAL A O 1
ATOM 3156 N N . ASN A 1 404 ? -30.813 -12.554 0.518 1.00 38.12 404 ASN A N 1
ATOM 3157 C CA . ASN A 1 404 ? -29.813 -12.877 -0.523 1.00 38.12 404 ASN A CA 1
ATOM 3158 C C . ASN A 1 404 ? -28.938 -11.655 -0.870 1.00 38.12 404 ASN A C 1
ATOM 3160 O O . ASN A 1 404 ? -29.178 -10.973 -1.864 1.00 38.12 404 ASN A O 1
ATOM 3164 N N . ARG A 1 405 ? -27.870 -11.405 -0.103 1.00 43.19 405 ARG A N 1
ATOM 3165 C CA . ARG A 1 405 ? -26.717 -10.597 -0.553 1.00 43.19 405 ARG A CA 1
ATOM 3166 C C . ARG A 1 405 ? -25.445 -11.222 0.003 1.00 43.19 405 ARG A C 1
ATOM 3168 O O . ARG A 1 405 ? -25.382 -11.448 1.204 1.00 43.19 405 ARG A O 1
ATOM 3175 N N . ALA A 1 406 ? -24.494 -11.611 -0.845 1.00 41.06 406 ALA A N 1
ATOM 3176 C CA . ALA A 1 406 ? -23.286 -12.343 -0.462 1.00 41.06 406 ALA A CA 1
ATOM 3177 C C . ALA A 1 406 ? -22.048 -11.440 -0.487 1.00 41.06 406 ALA A C 1
ATOM 3179 O O . ALA A 1 406 ? -21.737 -10.864 -1.521 1.00 41.06 406 ALA A O 1
ATOM 3180 N N . ILE A 1 407 ? -21.378 -11.323 0.662 1.00 50.41 407 ILE A N 1
ATOM 3181 C CA . ILE A 1 407 ? -19.971 -10.934 0.775 1.00 50.41 407 ILE A CA 1
ATOM 3182 C C . ILE A 1 407 ? -19.239 -12.253 1.029 1.00 50.41 407 ILE A C 1
ATOM 3184 O O . ILE A 1 407 ? -19.534 -12.917 2.020 1.00 50.41 407 ILE A O 1
ATOM 3188 N N . GLU A 1 408 ? -18.384 -12.671 0.099 1.00 52.75 408 GLU A N 1
ATOM 3189 C CA . GLU A 1 408 ? -17.646 -13.951 0.146 1.00 52.75 408 GLU A CA 1
ATOM 3190 C C . GLU A 1 408 ? -16.133 -13.746 0.330 1.00 52.75 408 GLU A C 1
ATOM 3192 O O . GLU A 1 408 ? -15.372 -14.709 0.390 1.00 52.75 408 GLU A O 1
ATOM 3197 N N . LEU A 1 409 ? -15.703 -12.483 0.393 1.00 55.78 409 LEU A N 1
ATOM 3198 C CA . LEU A 1 409 ? -14.307 -12.073 0.372 1.00 55.78 409 LEU A CA 1
ATOM 3199 C C . LEU A 1 409 ? -14.143 -10.744 1.118 1.00 55.78 409 LEU A C 1
ATOM 3201 O O . LEU A 1 409 ? -15.013 -9.879 1.020 1.00 55.78 409 LEU A O 1
ATOM 3205 N N . VAL A 1 410 ? -13.021 -10.577 1.817 1.00 68.12 410 VAL A N 1
ATOM 3206 C CA . VAL A 1 410 ? -12.542 -9.298 2.374 1.00 68.12 410 VAL A CA 1
ATOM 3207 C C . VAL A 1 410 ? -11.169 -9.011 1.793 1.00 68.12 410 VAL A C 1
ATOM 3209 O O . VAL A 1 410 ? -10.404 -9.935 1.525 1.00 68.12 410 VAL A O 1
ATOM 3212 N N . ILE A 1 411 ? -10.838 -7.740 1.613 1.00 73.50 411 ILE A N 1
ATOM 3213 C CA . ILE A 1 411 ? -9.478 -7.314 1.287 1.00 73.50 411 ILE A CA 1
ATOM 3214 C C . ILE A 1 411 ? -8.867 -6.668 2.527 1.00 73.50 411 ILE A C 1
ATOM 3216 O O . ILE A 1 411 ? -9.406 -5.682 3.031 1.00 73.50 411 ILE A O 1
ATOM 3220 N N . ILE A 1 412 ? -7.758 -7.232 3.003 1.00 77.69 412 ILE A N 1
ATOM 3221 C CA . ILE A 1 412 ? -6.916 -6.663 4.058 1.00 77.69 412 ILE A CA 1
ATOM 3222 C C . ILE A 1 412 ? -5.714 -6.005 3.377 1.00 77.69 412 ILE A C 1
ATOM 3224 O O . ILE A 1 412 ? -4.860 -6.693 2.814 1.00 77.69 412 ILE A O 1
ATOM 3228 N N . GLU A 1 413 ? -5.667 -4.679 3.421 1.00 77.56 413 GLU A N 1
ATOM 3229 C CA . GLU A 1 413 ? -4.543 -3.874 2.936 1.00 77.56 413 GLU A CA 1
ATOM 3230 C C . GLU A 1 413 ? -3.550 -3.647 4.082 1.00 77.56 413 GLU A C 1
ATOM 3232 O O . GLU A 1 413 ? -3.968 -3.309 5.192 1.00 77.56 413 GLU A O 1
ATOM 3237 N N . LEU A 1 414 ? -2.257 -3.833 3.809 1.00 75.75 414 LEU A N 1
ATOM 3238 C CA . LEU A 1 414 ? -1.145 -3.634 4.745 1.00 75.75 414 LEU A CA 1
ATOM 3239 C C . LEU A 1 414 ? -0.193 -2.533 4.282 1.00 75.75 414 LEU A C 1
ATOM 3241 O O . LEU A 1 414 ? 0.239 -2.592 3.101 1.00 75.75 414 LEU A O 1
#

Sequence (414 aa):
MSNNRGSITKGTEVRTERKEAFIQRHFSYKECTQFIPLDGSTNAQNRCCCGEKKFHHFVSENYRTNVQKWSPDLIETIGPTNAYGVIDFYSGAHQLNKSAEGLLGAVNASNAWIISHGLQCDLTKIVSDAISRSEINSFGNDRELQKIVCIGITPWGYIRNRSDLVHSVCYRSPQPQTQYRINNTNSKMGPLSLNTNHTHYILCDNGIRNNFIGSGVNQFRMKFESLLSASPKKGGCGIPVVLLIIGGGYSTLEIAAQRLQHGVPIVICGSTGGIADILEKALQFRNSNKALKGLCQEQANQIYSMLQNLLIEEAEEVTQEYSAEKGFELIQTILSNEDFVSFFNPDCIISNNSLDRTILFSLIKCMSTNPIDQLMVALKFGRIDVVNRQMFEDNCFSIRTSVNRAIELVIIEL

Radius of gyration: 25.2 Å; Cα contacts (8 Å, |Δi|>4): 624; chains: 1; bounding box: 71×56×84 Å